Protein 6OWR (pdb70)

GO terms:
  GO:0005515 protein binding (F, IPI)
  GO:0005829 cytosol (C, IDA)
  GO:0006950 response to stress (P, IEP)
  GO:0008861 formate C-acetyltransferase activity (F, EXP)
  GO:0006950 response to stress (P, IMP)
  GO:0005737 cytoplasm (C, HDA)

Sequence (60 aa):
EGGQHLNVNVLRRETLEDAVKHPEKYPQLTIRVSGYAVRFNSLTPEQQRDVIARTFTESLEGGQHLNVNVLRRETLEDAVKHPEKYPQLTIRVSGYAVRFNSLTPEQQRDVIARTFTESLEGGQHLNVNVLRRETLEDAVKHPEKYPQLTIRVSGYAVRFNSLTPEQQRDVIARTFTESLEGGQHLNVNVLRRETLEDAVKHPEKYPQLTIRVSGYAVRFNSLTPEQQRDVIARTFTESLEGGQHLNVNVLRRETLEDAVKHPEKYPQLTIRVSGYAVRFNSLTPEQQRDVIARTFTESLEGGQHLNVNVLRRETLEDAVKHPEKYPQLTIRVSGYAVRFNSLTPEQQRDVIARTFTESLEGGQHLNVNVLRRETLEDAVKHPEKYPQLTIRVSGYAVRFNSLTPEQQRDVIARTFTESLEGGQHLNVNVLRRETLEDAVKHPEKYPQLTIRVSGYAVRFNSLTPEQQRDVIARTFTESLEGGQHLNVNVLRRETLEDAVKHPEKYPQLTIRVSGYAVRFNSLTPEQQRDVIARTFTESLEGGQHLNVNVLRRETLEDAVKHPEKYPQLTIRVSGYAVRFNSLTPEQQRDVIARTFTESL

Secondary structure (DSSP, 8-state):
------------HHHHHHHHH-GGG-TT-EEE-SSSEEEGGGS-HHHHHHHHHS------

Foldseek 3Di:
DDDPDDFDDDDDLVVLVVCVVPVVVCVPAWGDDDPRIDHSVVDDVVSSVVVSPDDDDDDD

Radius of gyration: 12.45 Å; Cα contacts (8 Å, |Δi|>4): 41; chains: 1; bounding box: 20×37×22 Å

Nearest PDB structures (foldseek):
  6owr-assembly1_A  TM=9.635E-01  e=1.293E-09  Escherichia coli
  1cm5-assembly1_B  TM=9.865E-01  e=2.240E-05  Escherichia coli
  5a0z-assembly2_C  TM=9.059E-01  e=4.042E-03  Klebsiella pneumoniae
  6vxe-assembly3_C  TM=9.358E-01  e=1.080E-02  Clostridioides difficile 70-100-2010
  4pkc-assembly1_A  TM=8.839E-01  e=2.032E-02  Thauera aromatica

Solvent-accessible surface area: 5177 Å² total; per-residue (Å²): 229,64,87,164,127,146,38,100,70,121,79,175,95,108,43,3,75,45,0,65,135,104,61,142,132,60,96,156,32,55,7,114,20,92,39,125,48,18,124,0,55,75,30,66,103,116,89,20,156,70,16,40,73,101,124,62,125,140,94,227

InterPro domains:
  IPR001150 Glycine radical domain [PF01228] (16-108)
  IPR001150 Glycine radical domain [PS51149] (5-127)
  IPR011140 Autonomous glycyl radical cofactor GrcA [MF_00806] (1-127)
  IPR011140 Autonomous glycyl radical cofactor GrcA [PIRSF000378] (2-127)
  IPR011140 Autonomous glycyl radical cofactor GrcA [TIGR04365] (2-127)
  IPR019777 Formate C-acetyltransferase glycine radical, conserved site [PS00850] (97-105)
  IPR050244 Autonomous Glycyl Radical Cofactor [PTHR30191] (67-126)

Structure (mmCIF, N/CA/C/O backbone):
data_6OWR
#
_entry.id   6OWR
#
loop_
_atom_site.group_PDB
_atom_site.id
_atom_site.type_symbol
_atom_site.label_atom_id
_atom_site.label_alt_id
_atom_site.label_comp_id
_atom_site.label_asym_id
_atom_site.label_entity_id
_atom_site.label_seq_id
_atom_site.pdbx_PDB_ins_code
_atom_site.Cartn_x
_atom_site.Cartn_y
_atom_site.Cartn_z
_atom_site.occupancy
_atom_site.B_iso_or_equiv
_atom_site.auth_seq_id
_atom_site.auth_comp_id
_atom_site.auth_asym_id
_atom_site.auth_atom_id
_atom_site.pdbx_PDB_model_num
ATOM 1 N N . GLU A 1 68 ? 57.487 15.765 117.676 1.00 0.00 68 GLU A N 1
ATOM 2 C CA . GLU A 1 68 ? 58.274 17.016 117.686 1.00 0.00 68 GLU A CA 1
ATOM 3 C C . GLU A 1 68 ? 58.042 17.707 118.985 1.00 0.00 68 GLU A C 1
ATOM 4 O O . GLU A 1 68 ? 58.324 17.166 120.052 1.00 0.00 68 GLU A O 1
ATOM 15 N N . GLY A 1 69 ? 57.517 18.941 118.916 1.00 0.00 69 GLY A N 1
ATOM 16 C CA . GLY A 1 69 ? 57.238 19.682 120.104 1.00 0.00 69 GLY A CA 1
ATOM 17 C C . GLY A 1 69 ? 56.952 21.076 119.668 1.00 0.00 69 GLY A C 1
ATOM 18 O O . GLY A 1 69 ? 57.308 21.475 118.561 1.00 0.00 69 GLY A O 1
ATOM 22 N N . GLY A 1 70 ? 56.290 21.861 120.536 1.00 0.00 70 GLY A N 1
ATOM 23 C CA . GLY A 1 70 ? 56.008 23.210 120.160 1.00 0.00 70 GLY A CA 1
ATOM 24 C C . GLY A 1 70 ? 57.273 23.975 120.311 1.00 0.00 70 GLY A C 1
ATOM 25 O O . GLY A 1 70 ? 58.151 23.596 121.087 1.00 0.00 70 GLY A O 1
ATOM 29 N N . GLN A 1 71 ? 57.397 25.081 119.560 1.00 0.00 71 GLN A N 1
ATOM 30 C CA . GLN A 1 71 ? 58.565 25.895 119.681 1.00 0.00 71 GLN A CA 1
ATOM 31 C C . GLN A 1 71 ? 58.085 27.280 119.967 1.00 0.00 71 GLN A C 1
ATOM 32 O O . GLN A 1 71 ? 57.110 27.732 119.369 1.00 0.00 71 GLN A O 1
ATOM 46 N N . HIS A 1 72 ? 58.785 27.980 120.881 1.00 0.00 72 HIS A N 1
ATOM 47 C CA . HIS A 1 72 ? 58.482 29.314 121.317 1.00 0.00 72 HIS A CA 1
ATOM 48 C C . HIS A 1 72 ? 57.151 29.364 121.980 1.00 0.00 72 HIS A C 1
ATOM 49 O O . HIS A 1 72 ? 56.180 28.785 121.497 1.00 0.00 72 HIS A O 1
ATOM 63 N N . LEU A 1 73 ? 57.087 30.052 123.141 1.00 0.00 73 LEU A N 1
ATOM 64 C CA . LEU A 1 73 ? 55.826 30.187 123.803 1.00 0.00 73 LEU A CA 1
ATOM 65 C C . LEU A 1 73 ? 55.887 31.387 124.700 1.00 0.00 73 LEU A C 1
ATOM 66 O O . LEU A 1 73 ? 56.859 31.588 125.425 1.00 0.00 73 LEU A O 1
ATOM 82 N N . ASN A 1 74 ? 54.836 32.231 124.659 1.00 0.00 74 ASN A N 1
ATOM 83 C CA . ASN A 1 74 ? 54.757 33.375 125.521 1.00 0.00 74 ASN A CA 1
ATOM 84 C C . ASN A 1 74 ? 53.977 32.915 126.709 1.00 0.00 74 ASN A C 1
ATOM 85 O O . ASN A 1 74 ? 52.973 32.219 126.557 1.00 0.00 74 ASN A O 1
ATOM 96 N N . VAL A 1 75 ? 54.420 33.257 127.934 1.00 0.00 75 VAL A N 1
ATOM 97 C CA . VAL A 1 75 ? 53.664 32.768 129.050 1.00 0.00 75 VAL A CA 1
ATOM 98 C C . VAL A 1 75 ? 53.149 33.911 129.855 1.00 0.00 75 VAL A C 1
ATOM 99 O O . VAL A 1 75 ? 53.902 34.781 130.290 1.00 0.00 75 VAL A O 1
ATOM 112 N N . ASN A 1 76 ? 51.821 33.928 130.067 1.00 0.00 76 ASN A N 1
ATOM 113 C CA . ASN A 1 76 ? 51.229 34.941 130.883 1.00 0.00 76 ASN A CA 1
ATOM 114 C C . ASN A 1 76 ? 50.452 34.232 131.939 1.00 0.00 76 ASN A C 1
ATOM 115 O O . ASN A 1 76 ? 49.614 33.383 131.641 1.00 0.00 76 ASN A O 1
ATOM 126 N N . VAL A 1 77 ? 50.754 34.534 133.215 1.00 0.00 77 VAL A N 1
ATOM 127 C CA . VAL A 1 77 ? 50.015 33.957 134.298 1.00 0.00 77 VAL A CA 1
ATOM 128 C C . VAL A 1 77 ? 49.270 35.080 134.945 1.00 0.00 77 VAL A C 1
ATOM 129 O O . VAL A 1 77 ? 49.850 35.858 135.698 1.00 0.00 77 VAL A O 1
ATOM 142 N N . LEU A 1 78 ? 47.954 35.199 134.663 1.00 0.00 78 LEU A N 1
ATOM 143 C CA . LEU A 1 78 ? 47.190 36.283 135.223 1.00 0.00 78 LEU A CA 1
ATOM 144 C C . LEU A 1 78 ? 45.734 35.930 135.184 1.00 0.00 78 LEU A C 1
ATOM 145 O O . LEU A 1 78 ? 45.346 34.886 134.664 1.00 0.00 78 LEU A O 1
ATOM 161 N N . ARG A 1 79 ? 44.892 36.815 135.760 1.00 0.00 79 ARG A N 1
ATOM 162 C CA . ARG A 1 79 ? 43.466 36.650 135.746 1.00 0.00 79 ARG A CA 1
ATOM 163 C C . ARG A 1 79 ? 42.903 37.743 134.890 1.00 0.00 79 ARG A C 1
ATOM 164 O O . ARG A 1 79 ? 43.458 38.836 134.815 1.00 0.00 79 ARG A O 1
ATOM 185 N N . ARG A 1 80 ? 41.775 37.461 134.210 1.00 0.00 80 ARG A N 1
ATOM 186 C CA . ARG A 1 80 ? 41.167 38.408 133.317 1.00 0.00 80 ARG A CA 1
ATOM 187 C C . ARG A 1 80 ? 40.683 39.593 134.092 1.00 0.00 80 ARG A C 1
ATOM 188 O O . ARG A 1 80 ? 40.745 40.721 133.607 1.00 0.00 80 ARG A O 1
ATOM 209 N N . GLU A 1 81 ? 40.195 39.359 135.324 1.00 0.00 81 GLU A N 1
ATOM 210 C CA . GLU A 1 81 ? 39.627 40.396 136.139 1.00 0.00 81 GLU A CA 1
ATOM 211 C C . GLU A 1 81 ? 40.679 41.418 136.426 1.00 0.00 81 GLU A C 1
ATOM 212 O O . GLU A 1 81 ? 40.389 42.614 136.459 1.00 0.00 81 GLU A O 1
ATOM 224 N N . THR A 1 82 ? 41.932 40.972 136.638 1.00 0.00 82 THR A N 1
ATOM 225 C CA . THR A 1 82 ? 42.985 41.877 136.998 1.00 0.00 82 THR A CA 1
ATOM 226 C C . THR A 1 82 ? 43.167 42.855 135.878 1.00 0.00 82 THR A C 1
ATOM 227 O O . THR A 1 82 ? 43.377 44.045 136.110 1.00 0.00 82 THR A O 1
ATOM 238 N N . LEU A 1 83 ? 43.114 42.370 134.623 1.00 0.00 83 LEU A N 1
ATOM 239 C CA . LEU A 1 83 ? 43.281 43.218 133.474 1.00 0.00 83 LEU A CA 1
ATOM 240 C C . LEU A 1 83 ? 42.135 44.177 133.405 1.00 0.00 83 LEU A C 1
ATOM 241 O O . LEU A 1 83 ? 42.312 45.330 133.013 1.00 0.00 83 LEU A O 1
ATOM 257 N N . GLU A 1 84 ? 40.919 43.721 133.769 1.00 0.00 84 GLU A N 1
ATOM 258 C CA . GLU A 1 84 ? 39.783 44.599 133.722 1.00 0.00 84 GLU A CA 1
ATOM 259 C C . GLU A 1 84 ? 40.038 45.716 134.684 1.00 0.00 84 GLU A C 1
ATOM 260 O O . GLU A 1 84 ? 39.727 46.871 134.395 1.00 0.00 84 GLU A O 1
ATOM 272 N N . ASP A 1 85 ? 40.611 45.386 135.858 1.00 0.00 85 ASP A N 1
ATOM 273 C CA . ASP A 1 85 ? 40.896 46.356 136.879 1.00 0.00 85 ASP A CA 1
ATOM 274 C C . ASP A 1 85 ? 41.914 47.313 136.345 1.00 0.00 85 ASP A C 1
ATOM 275 O O . ASP A 1 85 ? 41.861 48.511 136.616 1.00 0.00 85 ASP A O 1
ATOM 284 N N . ALA A 1 86 ? 42.883 46.790 135.571 1.00 0.00 86 ALA A N 1
ATOM 285 C CA . ALA A 1 86 ? 43.937 47.601 135.031 1.00 0.00 86 ALA A CA 1
ATOM 286 C C . ALA A 1 86 ? 43.357 48.614 134.096 1.00 0.00 86 ALA A C 1
ATOM 287 O O . ALA A 1 86 ? 43.820 49.752 134.040 1.00 0.00 86 ALA A O 1
ATOM 294 N N . VAL A 1 87 ? 42.336 48.219 133.316 1.00 0.00 87 VAL A N 1
ATOM 295 C CA . VAL A 1 87 ? 41.732 49.122 132.379 1.00 0.00 87 VAL A CA 1
ATOM 296 C C . VAL A 1 87 ? 41.104 50.244 133.138 1.00 0.00 87 VAL A C 1
ATOM 297 O O . VAL A 1 87 ? 41.125 51.391 132.693 1.00 0.00 87 VAL A O 1
ATOM 310 N N . LYS A 1 88 ? 40.494 49.916 134.295 1.00 0.00 88 LYS A N 1
ATOM 311 C CA . LYS A 1 88 ? 39.821 50.873 135.123 1.00 0.00 88 LYS A CA 1
ATOM 312 C C . LYS A 1 88 ? 40.819 51.869 135.628 1.00 0.00 88 LYS A C 1
ATOM 313 O O . LYS A 1 88 ? 40.670 53.071 135.408 1.00 0.00 88 LYS A O 1
ATOM 332 N N . HIS A 1 89 ? 41.885 51.386 136.306 1.00 0.00 89 HIS A N 1
ATOM 333 C CA . HIS A 1 89 ? 42.835 52.308 136.863 1.00 0.00 89 HIS A CA 1
ATOM 334 C C . HIS A 1 89 ? 44.213 51.924 136.426 1.00 0.00 89 HIS A C 1
ATOM 335 O O . HIS A 1 89 ? 44.816 50.975 136.927 1.00 0.00 89 HIS A O 1
ATOM 349 N N . PRO A 1 90 ? 44.701 52.659 135.470 1.00 0.00 90 PRO A N 1
ATOM 350 C CA . PRO A 1 90 ? 46.030 52.423 134.974 1.00 0.00 90 PRO A CA 1
ATOM 351 C C . PRO A 1 90 ? 47.115 52.798 135.935 1.00 0.00 90 PRO A C 1
ATOM 352 O O . PRO A 1 90 ? 48.189 52.205 135.880 1.00 0.00 90 PRO A O 1
ATOM 363 N N . GLU A 1 91 ? 46.855 53.759 136.836 1.00 0.00 91 GLU A N 1
ATOM 364 C CA . GLU A 1 91 ? 47.845 54.260 137.745 1.00 0.00 91 GLU A CA 1
ATOM 365 C C . GLU A 1 91 ? 48.300 53.150 138.638 1.00 0.00 91 GLU A C 1
ATOM 366 O O . GLU A 1 91 ? 49.438 53.152 139.107 1.00 0.00 91 GLU A O 1
ATOM 378 N N . LYS A 1 92 ? 47.397 52.198 138.934 1.00 0.00 92 LYS A N 1
ATOM 379 C CA . LYS A 1 92 ? 47.688 51.108 139.821 1.00 0.00 92 LYS A CA 1
ATOM 380 C C . LYS A 1 92 ? 48.749 50.197 139.262 1.00 0.00 92 LYS A C 1
ATOM 381 O O . LYS A 1 92 ? 49.589 49.721 140.021 1.00 0.00 92 LYS A O 1
ATOM 400 N N . TYR A 1 93 ? 48.745 49.894 137.942 1.00 0.00 93 TYR A N 1
ATOM 401 C CA . TYR A 1 93 ? 49.728 48.954 137.448 1.00 0.00 93 TYR A CA 1
ATOM 402 C C . TYR A 1 93 ? 50.658 49.645 136.486 1.00 0.00 93 TYR A C 1
ATOM 403 O O . TYR A 1 93 ? 50.512 49.520 135.268 1.00 0.00 93 TYR A O 1
ATOM 421 N N . PRO A 1 94 ? 51.633 50.354 136.981 1.00 0.00 94 PRO A N 1
ATOM 422 C CA . PRO A 1 94 ? 52.545 51.038 136.107 1.00 0.00 94 PRO A CA 1
ATOM 423 C C . PRO A 1 94 ? 53.464 50.146 135.339 1.00 0.00 94 PRO A C 1
ATOM 424 O O . PRO A 1 94 ? 53.789 50.472 134.197 1.00 0.00 94 PRO A O 1
ATOM 435 N N . GLN A 1 95 ? 53.895 49.017 135.924 1.00 0.00 95 GLN A N 1
ATOM 436 C CA . GLN A 1 95 ? 54.864 48.235 135.220 1.00 0.00 95 GLN A CA 1
ATOM 437 C C . GLN A 1 95 ? 54.233 46.930 134.852 1.00 0.00 95 GLN A C 1
ATOM 438 O O . GLN A 1 95 ? 54.916 45.915 134.722 1.00 0.00 95 GLN A O 1
ATOM 452 N N . LEU A 1 96 ? 52.906 46.914 134.637 1.00 0.00 96 LEU A N 1
ATOM 453 C CA . LEU A 1 96 ? 52.314 45.660 134.289 1.00 0.00 96 LEU A CA 1
ATOM 454 C C . LEU A 1 96 ? 52.701 45.362 132.869 1.00 0.00 96 LEU A C 1
ATOM 455 O O . LEU A 1 96 ? 52.624 46.229 131.998 1.00 0.00 96 LEU A O 1
ATOM 471 N N . THR A 1 97 ? 53.150 44.116 132.609 1.00 0.00 97 THR A N 1
ATOM 472 C CA . THR A 1 97 ? 53.536 43.731 131.281 1.00 0.00 97 THR A CA 1
ATOM 473 C C . THR A 1 97 ? 52.905 42.425 130.916 1.00 0.00 97 THR A C 1
ATOM 474 O O . THR A 1 97 ? 52.707 41.551 131.761 1.00 0.00 97 THR A O 1
ATOM 485 N N . ILE A 1 98 ? 52.574 42.283 129.615 1.00 0.00 98 ILE A N 1
ATOM 486 C CA . ILE A 1 98 ? 51.959 41.090 129.108 1.00 0.00 98 ILE A CA 1
ATOM 487 C C . ILE A 1 98 ? 52.555 40.730 127.779 1.00 0.00 98 ILE A C 1
ATOM 488 O O . ILE A 1 98 ? 53.103 41.577 127.075 1.00 0.00 98 ILE A O 1
ATOM 504 N N . ARG A 1 99 ? 52.466 39.428 127.417 1.00 0.00 99 ARG A N 1
ATOM 505 C CA . ARG A 1 99 ? 52.957 38.932 126.155 1.00 0.00 99 ARG A CA 1
ATOM 506 C C . ARG A 1 99 ? 51.805 38.964 125.193 1.00 0.00 99 ARG A C 1
ATOM 507 O O . ARG A 1 99 ? 50.778 38.325 125.417 1.00 0.00 99 ARG A O 1
ATOM 528 N N . VAL A 1 100 ? 51.900 39.844 124.172 1.00 0.00 100 VAL A N 1
ATOM 529 C CA . VAL A 1 100 ? 50.886 40.001 123.161 1.00 0.00 100 VAL A CA 1
ATOM 530 C C . VAL A 1 100 ? 50.963 39.098 121.953 1.00 0.00 100 VAL A C 1
ATOM 531 O O . VAL A 1 100 ? 49.928 38.607 121.501 1.00 0.00 100 VAL A O 1
ATOM 544 N N . SER A 1 101 ? 52.163 38.907 121.350 1.00 0.00 101 SER A N 1
ATOM 545 C CA . SER A 1 101 ? 52.201 38.092 120.166 1.00 0.00 101 SER A CA 1
ATOM 546 C C . SER A 1 101 ? 53.633 37.799 119.795 1.00 0.00 101 SER A C 1
ATOM 547 O O . SER A 1 101 ? 53.983 37.738 118.615 1.00 0.00 101 SER A O 1
ATOM 555 N N . GLY A 1 102 ? 54.482 37.483 120.789 1.00 0.00 102 GLY A N 1
ATOM 556 C CA . GLY A 1 102 ? 55.862 37.223 120.498 1.00 0.00 102 GLY A CA 1
ATOM 557 C C . GLY A 1 102 ? 56.706 38.295 121.119 1.00 0.00 102 GLY A C 1
ATOM 558 O O . GLY A 1 102 ? 57.931 38.195 121.109 1.00 0.00 102 GLY A O 1
ATOM 562 N N . TYR A 1 103 ? 56.077 39.362 121.656 1.00 0.00 103 TYR A N 1
ATOM 563 C CA . TYR A 1 103 ? 56.826 40.385 122.329 1.00 0.00 103 TYR A CA 1
ATOM 564 C C . TYR A 1 103 ? 56.004 40.828 123.510 1.00 0.00 103 TYR A C 1
ATOM 565 O O . TYR A 1 103 ? 54.869 40.381 123.673 1.00 0.00 103 TYR A O 1
ATOM 583 N N . ALA A 1 104 ? 56.569 41.695 124.386 1.00 0.00 104 ALA A N 1
ATOM 584 C CA . ALA A 1 104 ? 55.861 42.117 125.566 1.00 0.00 104 ALA A CA 1
ATOM 585 C C . ALA A 1 104 ? 55.573 43.583 125.459 1.00 0.00 104 ALA A C 1
ATOM 586 O O . ALA A 1 104 ? 56.239 44.304 124.716 1.00 0.00 104 ALA A O 1
ATOM 593 N N . VAL A 1 105 ? 54.530 44.050 126.179 1.00 0.00 105 VAL A N 1
ATOM 594 C CA . VAL A 1 105 ? 54.166 45.435 126.132 1.00 0.00 105 VAL A CA 1
ATOM 595 C C . VAL A 1 105 ? 53.539 45.789 127.446 1.00 0.00 105 VAL A C 1
ATOM 596 O O . VAL A 1 105 ? 52.984 44.932 128.132 1.00 0.00 105 VAL A O 1
ATOM 609 N N . ARG A 1 106 ? 53.640 47.071 127.850 1.00 0.00 106 ARG A N 1
ATOM 610 C CA . ARG A 1 106 ? 53.004 47.470 129.069 1.00 0.00 106 ARG A CA 1
ATOM 611 C C . ARG A 1 106 ? 51.557 47.568 128.721 1.00 0.00 106 ARG A C 1
ATOM 612 O O . ARG A 1 106 ? 51.202 48.006 127.629 1.00 0.00 106 ARG A O 1
ATOM 633 N N . PHE A 1 107 ? 50.677 47.170 129.651 1.00 0.00 107 PHE A N 1
ATOM 634 C CA . PHE A 1 107 ? 49.266 47.131 129.394 1.00 0.00 107 PHE A CA 1
ATOM 635 C C . PHE A 1 107 ? 48.782 48.520 129.096 1.00 0.00 107 PHE A C 1
ATOM 636 O O . PHE A 1 107 ? 47.960 48.735 128.205 1.00 0.00 107 PHE A O 1
ATOM 653 N N . ASN A 1 108 ? 49.308 49.503 129.843 1.00 0.00 108 ASN A N 1
ATOM 654 C CA . ASN A 1 108 ? 48.922 50.884 129.768 1.00 0.00 108 ASN A CA 1
ATOM 655 C C . ASN A 1 108 ? 49.286 51.480 128.440 1.00 0.00 108 ASN A C 1
ATOM 656 O O . ASN A 1 108 ? 48.735 52.508 128.055 1.00 0.00 108 ASN A O 1
ATOM 667 N N . SER A 1 109 ? 50.276 50.897 127.740 1.00 0.00 109 SER A N 1
ATOM 668 C CA . SER A 1 109 ? 50.757 51.406 126.481 1.00 0.00 109 SER A CA 1
ATOM 669 C C . SER A 1 109 ? 49.741 51.240 125.385 1.00 0.00 109 SER A C 1
ATOM 670 O O . SER A 1 109 ? 49.767 51.987 124.407 1.00 0.00 109 SER A O 1
ATOM 678 N N . LEU A 1 110 ? 48.836 50.249 125.505 1.00 0.00 110 LEU A N 1
ATOM 679 C CA . LEU A 1 110 ? 47.923 49.894 124.449 1.00 0.00 110 LEU A CA 1
ATOM 680 C C . LEU A 1 110 ? 46.758 50.833 124.350 1.00 0.00 110 LEU A C 1
ATOM 681 O O . LEU A 1 110 ? 46.449 51.589 125.271 1.00 0.00 110 LEU A O 1
ATOM 697 N N . THR A 1 111 ? 46.097 50.794 123.170 1.00 0.00 111 THR A N 1
ATOM 698 C CA . THR A 1 111 ? 44.940 51.579 122.828 1.00 0.00 111 THR A CA 1
ATOM 699 C C . THR A 1 111 ? 43.764 50.877 123.438 1.00 0.00 111 THR A C 1
ATOM 700 O O . THR A 1 111 ? 43.867 49.709 123.804 1.00 0.00 111 THR A O 1
ATOM 711 N N . PRO A 1 112 ? 42.644 51.537 123.574 1.00 0.00 112 PRO A N 1
ATOM 712 C CA . PRO A 1 112 ? 41.508 50.857 124.125 1.00 0.00 112 PRO A CA 1
ATOM 713 C C . PRO A 1 112 ? 41.065 49.712 123.269 1.00 0.00 112 PRO A C 1
ATOM 714 O O . PRO A 1 112 ? 40.625 48.698 123.813 1.00 0.00 112 PRO A O 1
ATOM 725 N N . GLU A 1 113 ? 41.161 49.853 121.933 1.00 0.00 113 GLU A N 1
ATOM 726 C CA . GLU A 1 113 ? 40.761 48.801 121.042 1.00 0.00 113 GLU A CA 1
ATOM 727 C C . GLU A 1 113 ? 41.724 47.664 121.150 1.00 0.00 113 GLU A C 1
ATOM 728 O O . GLU A 1 113 ? 41.331 46.500 121.108 1.00 0.00 113 GLU A O 1
ATOM 740 N N . GLN A 1 114 ? 43.022 47.987 121.285 1.00 0.00 114 GLN A N 1
ATOM 741 C CA . GLN A 1 114 ? 44.062 47.002 121.360 1.00 0.00 114 GLN A CA 1
ATOM 742 C C . GLN A 1 114 ? 43.873 46.199 122.608 1.00 0.00 114 GLN A C 1
ATOM 743 O O . GLN A 1 114 ? 44.108 44.992 122.618 1.00 0.00 114 GLN A O 1
ATOM 757 N N . GLN A 1 115 ? 43.455 46.858 123.705 1.00 0.00 115 GLN A N 1
ATOM 758 C CA . GLN A 1 115 ? 43.223 46.188 124.951 1.00 0.00 115 GLN A CA 1
ATOM 759 C C . GLN A 1 115 ? 42.064 45.259 124.790 1.00 0.00 115 GLN A C 1
ATOM 760 O O . GLN A 1 115 ? 42.059 44.163 125.351 1.00 0.00 115 GLN A O 1
ATOM 774 N N . ARG A 1 116 ? 41.053 45.670 124.000 1.00 0.00 116 ARG A N 1
ATOM 775 C CA . ARG A 1 116 ? 39.877 44.862 123.836 1.00 0.00 116 ARG A CA 1
ATOM 776 C C . ARG A 1 116 ? 40.300 43.540 123.282 1.00 0.00 116 ARG A C 1
ATOM 777 O O . ARG A 1 116 ? 39.765 42.500 123.658 1.00 0.00 116 ARG A O 1
ATOM 798 N N . ASP A 1 117 ? 41.280 43.553 122.361 1.00 0.00 117 ASP A N 1
ATOM 799 C CA . ASP A 1 117 ? 41.744 42.355 121.722 1.00 0.00 117 ASP A CA 1
ATOM 800 C C . ASP A 1 117 ? 42.280 41.427 122.766 1.00 0.00 117 ASP A C 1
ATOM 801 O O . ASP A 1 117 ? 41.958 40.240 122.768 1.00 0.00 117 ASP A O 1
ATOM 810 N N . VAL A 1 118 ? 43.101 41.948 123.697 1.00 0.00 118 VAL A N 1
ATOM 811 C CA . VAL A 1 118 ? 43.750 41.113 124.673 1.00 0.00 118 VAL A CA 1
ATOM 812 C C . VAL A 1 118 ? 42.769 40.461 125.613 1.00 0.00 118 VAL A C 1
ATOM 813 O O . VAL A 1 118 ? 42.774 39.242 125.783 1.00 0.00 118 VAL A O 1
ATOM 826 N N . ILE A 1 119 ? 41.858 41.249 126.215 1.00 0.00 119 ILE A N 1
ATOM 827 C CA . ILE A 1 119 ? 40.964 40.736 127.223 1.00 0.00 119 ILE A CA 1
ATOM 828 C C . ILE A 1 119 ? 40.125 39.638 126.649 1.00 0.00 119 ILE A C 1
ATOM 829 O O . ILE A 1 119 ? 39.788 38.683 127.345 1.00 0.00 119 ILE A O 1
ATOM 845 N N . ALA A 1 120 ? 39.745 39.768 125.367 1.00 0.00 120 ALA A N 1
ATOM 846 C CA . ALA A 1 120 ? 38.905 38.851 124.649 1.00 0.00 120 ALA A CA 1
ATOM 847 C C . ALA A 1 120 ? 39.551 37.499 124.504 1.00 0.00 120 ALA A C 1
ATOM 848 O O . ALA A 1 120 ? 38.839 36.505 124.394 1.00 0.00 120 ALA A O 1
ATOM 855 N N . ARG A 1 121 ? 40.900 37.425 124.448 1.00 0.00 121 ARG A N 1
ATOM 856 C CA . ARG A 1 121 ? 41.639 36.208 124.192 1.00 0.00 121 ARG A CA 1
ATOM 857 C C . ARG A 1 121 ? 41.406 35.172 125.258 1.00 0.00 121 ARG A C 1
ATOM 858 O O . ARG A 1 121 ? 40.909 35.466 126.344 1.00 0.00 121 ARG A O 1
ATOM 879 N N . THR A 1 122 ? 41.737 33.896 124.942 1.00 0.00 122 THR A N 1
ATOM 880 C CA . THR A 1 122 ? 41.442 32.814 125.842 1.00 0.00 122 THR A CA 1
ATOM 881 C C . THR A 1 122 ? 42.402 32.775 126.984 1.00 0.00 122 THR A C 1
ATOM 882 O O . THR A 1 122 ? 43.617 32.903 126.829 1.00 0.00 122 THR A O 1
ATOM 893 N N . PHE A 1 123 ? 41.839 32.607 128.193 1.00 0.00 123 PHE A N 1
ATOM 894 C CA . PHE A 1 123 ? 42.644 32.452 129.359 1.00 0.00 123 PHE A CA 1
ATOM 895 C C . PHE A 1 123 ? 42.432 31.034 129.766 1.00 0.00 123 PHE A C 1
ATOM 896 O O . PHE A 1 123 ? 41.348 30.673 130.222 1.00 0.00 123 PHE A O 1
ATOM 913 N N . THR A 1 124 ? 43.465 30.184 129.622 1.00 0.00 124 THR A N 1
ATOM 914 C CA . THR A 1 124 ? 43.247 28.816 129.970 1.00 0.00 124 THR A CA 1
ATOM 915 C C . THR A 1 124 ? 43.119 28.745 131.448 1.00 0.00 124 THR A C 1
ATOM 916 O O . THR A 1 124 ? 43.793 29.457 132.188 1.00 0.00 124 THR A O 1
ATOM 927 N N . GLU A 1 125 ? 42.215 27.873 131.919 1.00 0.00 125 GLU A N 1
ATOM 928 C CA . GLU A 1 125 ? 41.998 27.790 133.327 1.00 0.00 125 GLU A CA 1
ATOM 929 C C . GLU A 1 125 ? 42.507 26.476 133.788 1.00 0.00 125 GLU A C 1
ATOM 930 O O . GLU A 1 125 ? 42.997 25.670 133.000 1.00 0.00 125 GLU A O 1
ATOM 942 N N . SER A 1 126 ? 42.434 26.238 135.102 1.00 0.00 126 SER A N 1
ATOM 943 C CA . SER A 1 126 ? 42.926 25.000 135.603 1.00 0.00 126 SER A CA 1
ATOM 944 C C . SER A 1 126 ? 42.096 23.945 134.990 1.00 0.00 126 SER A C 1
ATOM 945 O O . SER A 1 126 ? 41.063 24.220 134.380 1.00 0.00 126 SER A O 1
ATOM 953 N N . LEU A 1 127 ? 42.567 22.697 135.102 1.00 0.00 127 LEU A N 1
ATOM 954 C CA . LEU A 1 127 ? 41.804 21.629 134.556 1.00 0.00 127 LEU A CA 1
ATOM 955 C C . LEU A 1 127 ? 41.734 21.860 133.057 1.00 0.00 127 LEU A C 1
ATOM 956 O O . LEU A 1 127 ? 40.606 21.781 132.503 1.00 0.00 127 LEU A O 1
ATOM 973 N N . GLU A 1 68 ? 67.586 22.185 123.129 1.00 0.00 68 GLU A N 2
ATOM 974 C CA . GLU A 1 68 ? 66.901 21.210 122.254 1.00 0.00 68 GLU A CA 2
ATOM 975 C C . GLU A 1 68 ? 65.827 21.873 121.453 1.00 0.00 68 GLU A C 2
ATOM 976 O O . GLU A 1 68 ? 66.030 22.957 120.907 1.00 0.00 68 GLU A O 2
ATOM 987 N N . GLY A 1 69 ? 64.639 21.249 121.376 1.00 0.00 69 GLY A N 2
ATOM 988 C CA . GLY A 1 69 ? 63.605 21.804 120.556 1.00 0.00 69 GLY A CA 2
ATOM 989 C C . GLY A 1 69 ? 62.902 22.848 121.350 1.00 0.00 69 GLY A C 2
ATOM 990 O O . GLY A 1 69 ? 63.457 23.411 122.292 1.00 0.00 69 GLY A O 2
ATOM 994 N N . GLY A 1 70 ? 61.654 23.143 120.952 1.00 0.00 70 GLY A N 2
ATOM 995 C CA . GLY A 1 70 ? 60.855 24.134 121.603 1.00 0.00 70 GLY A CA 2
ATOM 996 C C . GLY A 1 70 ? 60.938 25.329 120.723 1.00 0.00 70 GLY A C 2
ATOM 997 O O . GLY A 1 70 ? 61.940 26.044 120.722 1.00 0.00 70 GLY A O 2
ATOM 1001 N N . GLN A 1 71 ? 59.881 25.537 119.916 1.00 0.00 71 GLN A N 2
ATOM 1002 C CA . GLN A 1 71 ? 59.818 26.611 118.971 1.00 0.00 71 GLN A CA 2
ATOM 1003 C C . GLN A 1 71 ? 59.646 27.950 119.652 1.00 0.00 71 GLN A C 2
ATOM 1004 O O . GLN A 1 71 ? 60.380 28.892 119.363 1.00 0.00 71 GLN A O 2
ATOM 1018 N N . HIS A 1 72 ? 58.676 28.088 120.586 1.00 0.00 72 HIS A N 2
ATOM 1019 C CA . HIS A 1 72 ? 58.500 29.367 121.233 1.00 0.00 72 HIS A CA 2
ATOM 1020 C C . HIS A 1 72 ? 57.323 29.261 122.143 1.00 0.00 72 HIS A C 2
ATOM 1021 O O . HIS A 1 72 ? 56.415 28.474 121.885 1.00 0.00 72 HIS A O 2
ATOM 1035 N N . LEU A 1 73 ? 57.314 30.039 123.249 1.00 0.00 73 LEU A N 2
ATOM 1036 C CA . LEU A 1 73 ? 56.180 29.960 124.126 1.00 0.00 73 LEU A CA 2
ATOM 1037 C C . LEU A 1 73 ? 56.084 31.220 124.937 1.00 0.00 73 LEU A C 2
ATOM 1038 O O . LEU A 1 73 ? 57.020 31.589 125.645 1.00 0.00 73 LEU A O 2
ATOM 1054 N N . ASN A 1 74 ? 54.924 31.913 124.857 1.00 0.00 74 ASN A N 2
ATOM 1055 C CA . ASN A 1 74 ? 54.698 33.097 125.647 1.00 0.00 74 ASN A CA 2
ATOM 1056 C C . ASN A 1 74 ? 53.914 32.643 126.834 1.00 0.00 74 ASN A C 2
ATOM 1057 O O . ASN A 1 74 ? 52.935 31.913 126.691 1.00 0.00 74 ASN A O 2
ATOM 1068 N N . VAL A 1 75 ? 54.318 33.048 128.052 1.00 0.00 75 VAL A N 2
ATOM 1069 C CA . VAL A 1 75 ? 53.547 32.560 129.160 1.00 0.00 75 VAL A CA 2
ATOM 1070 C C . VAL A 1 75 ? 53.011 33.703 129.967 1.00 0.00 75 VAL A C 2
ATOM 1071 O O . VAL A 1 75 ? 53.756 34.548 130.460 1.00 0.00 75 VAL A O 2
ATOM 1084 N N . ASN A 1 76 ? 51.673 33.747 130.131 1.00 0.00 76 ASN A N 2
ATOM 1085 C CA . ASN A 1 76 ? 51.082 34.779 130.931 1.00 0.00 76 ASN A CA 2
ATOM 1086 C C . ASN A 1 76 ? 50.310 34.110 132.028 1.00 0.00 76 ASN A C 2
ATOM 1087 O O . ASN A 1 76 ? 49.487 33.232 131.774 1.00 0.00 76 ASN A O 2
ATOM 1098 N N . VAL A 1 77 ? 50.580 34.474 133.298 1.00 0.00 77 VAL A N 2
ATOM 1099 C CA . VAL A 1 77 ? 49.759 33.922 134.337 1.00 0.00 77 VAL A CA 2
ATOM 1100 C C . VAL A 1 77 ? 49.084 35.076 135.024 1.00 0.00 77 VAL A C 2
ATOM 1101 O O . VAL A 1 77 ? 49.699 35.799 135.808 1.00 0.00 77 VAL A O 2
ATOM 1114 N N . LEU A 1 78 ? 47.784 35.288 134.725 1.00 0.00 78 LEU A N 2
ATOM 1115 C CA . LEU A 1 78 ? 47.036 36.359 135.327 1.00 0.00 78 LEU A CA 2
ATOM 1116 C C . LEU A 1 78 ? 45.584 35.9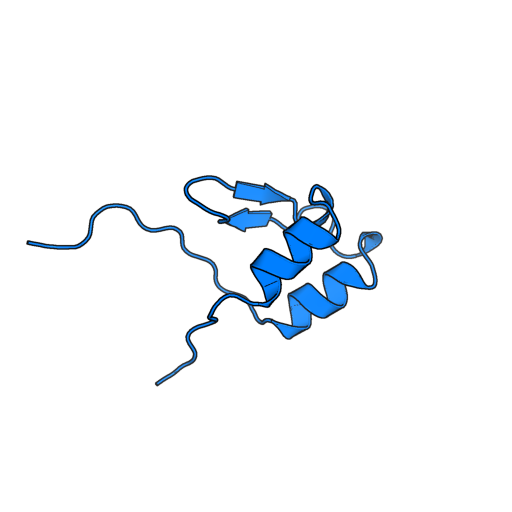92 135.318 1.00 0.00 78 LEU A C 2
ATOM 1117 O O . LEU A 1 78 ? 45.198 34.930 134.832 1.00 0.00 78 LEU A O 2
ATOM 1133 N N . ARG A 1 79 ? 44.740 36.885 135.882 1.00 0.00 79 ARG A N 2
ATOM 1134 C CA . ARG A 1 79 ? 43.313 36.710 135.852 1.00 0.00 79 ARG A CA 2
ATOM 1135 C C . ARG A 1 79 ? 42.764 37.828 135.032 1.00 0.00 79 ARG A C 2
ATOM 1136 O O . ARG A 1 79 ? 43.298 38.939 135.024 1.00 0.00 79 ARG A O 2
ATOM 1157 N N . ARG A 1 80 ? 41.671 37.554 134.307 1.00 0.00 80 ARG A N 2
ATOM 1158 C CA . ARG A 1 80 ? 41.132 38.526 133.404 1.00 0.00 80 ARG A CA 2
ATOM 1159 C C . ARG A 1 80 ? 40.619 39.713 134.161 1.00 0.00 80 ARG A C 2
ATOM 1160 O O . ARG A 1 80 ? 40.714 40.844 133.687 1.00 0.00 80 ARG A O 2
ATOM 1181 N N . GLU A 1 81 ? 40.074 39.494 135.372 1.00 0.00 81 GLU A N 2
ATOM 1182 C CA . GLU A 1 81 ? 39.472 40.560 136.124 1.00 0.00 81 GLU A CA 2
ATOM 1183 C C . GLU A 1 81 ? 40.516 41.588 136.450 1.00 0.00 81 GLU A C 2
ATOM 1184 O O . GLU A 1 81 ? 40.231 42.785 136.483 1.00 0.00 81 GLU A O 2
ATOM 1196 N N . THR A 1 82 ? 41.764 41.153 136.696 1.00 0.00 82 THR A N 2
ATOM 1197 C CA . THR A 1 82 ? 42.788 42.094 137.047 1.00 0.00 82 THR A CA 2
ATOM 1198 C C . THR A 1 82 ? 42.997 43.045 135.904 1.00 0.00 82 THR A C 2
ATOM 1199 O O . THR A 1 82 ? 43.231 44.233 136.116 1.00 0.00 82 THR A O 2
ATOM 1210 N N . LEU A 1 83 ? 42.934 42.535 134.660 1.00 0.00 83 LEU A N 2
ATOM 1211 C CA . LEU A 1 83 ? 43.099 43.333 133.474 1.00 0.00 83 LEU A CA 2
ATOM 1212 C C . LEU A 1 83 ? 42.006 44.355 133.433 1.00 0.00 83 LEU A C 2
ATOM 1213 O O . LEU A 1 83 ? 42.236 45.514 133.091 1.00 0.00 83 LEU A O 2
ATOM 1229 N N . GLU A 1 84 ? 40.771 43.937 133.770 1.00 0.00 84 GLU A N 2
ATOM 1230 C CA . GLU A 1 84 ? 39.661 44.842 133.733 1.00 0.00 84 GLU A CA 2
ATOM 1231 C C . GLU A 1 84 ? 39.920 45.939 134.717 1.00 0.00 84 GLU A C 2
ATOM 1232 O O . GLU A 1 84 ? 39.599 47.096 134.457 1.00 0.00 84 GLU A O 2
ATOM 1244 N N . ASP A 1 85 ? 40.508 45.594 135.878 1.00 0.00 85 ASP A N 2
ATOM 1245 C CA . ASP A 1 85 ? 40.839 46.544 136.905 1.00 0.00 85 ASP A CA 2
ATOM 1246 C C . ASP A 1 85 ? 41.872 47.495 136.374 1.00 0.00 85 ASP A C 2
ATOM 1247 O O . ASP A 1 85 ? 41.825 48.697 136.637 1.00 0.00 85 ASP A O 2
ATOM 1256 N N . ALA A 1 86 ? 42.835 46.959 135.599 1.00 0.00 86 ALA A N 2
ATOM 1257 C CA . ALA A 1 86 ? 43.923 47.706 135.036 1.00 0.00 86 ALA A CA 2
ATOM 1258 C C . ALA A 1 86 ? 43.390 48.729 134.090 1.00 0.00 86 ALA A C 2
ATOM 1259 O O . ALA A 1 86 ? 43.907 49.841 134.003 1.00 0.00 86 ALA A O 2
ATOM 1266 N N . VAL A 1 87 ? 42.348 48.363 133.323 1.00 0.00 87 VAL A N 2
ATOM 1267 C CA . VAL A 1 87 ? 41.802 49.270 132.360 1.00 0.00 87 VAL A CA 2
ATOM 1268 C C . VAL A 1 87 ? 41.221 50.449 133.085 1.00 0.00 87 VAL A C 2
ATOM 1269 O O . VAL A 1 87 ? 41.331 51.582 132.614 1.00 0.00 87 VAL A O 2
ATOM 1282 N N . LYS A 1 88 ? 40.545 50.205 134.230 1.00 0.00 88 LYS A N 2
ATOM 1283 C CA . LYS A 1 88 ? 39.982 51.254 135.037 1.00 0.00 88 LYS A CA 2
ATOM 1284 C C . LYS A 1 88 ? 41.064 52.117 135.633 1.00 0.00 88 LYS A C 2
ATOM 1285 O O . LYS A 1 88 ? 41.031 53.337 135.477 1.00 0.00 88 LYS A O 2
ATOM 1304 N N . HIS A 1 89 ? 42.063 51.513 136.320 1.00 0.00 89 HIS A N 2
ATOM 1305 C CA . HIS A 1 89 ? 43.060 52.328 136.970 1.00 0.00 89 HIS A CA 2
ATOM 1306 C C . HIS A 1 89 ? 44.428 51.978 136.473 1.00 0.00 89 HIS A C 2
ATOM 1307 O O . HIS A 1 89 ? 45.053 51.022 136.924 1.00 0.00 89 HIS A O 2
ATOM 1321 N N . PRO A 1 90 ? 44.881 52.756 135.534 1.00 0.00 90 PRO A N 2
ATOM 1322 C CA . PRO A 1 90 ? 46.190 52.553 134.974 1.00 0.00 90 PRO A CA 2
ATOM 1323 C C . PRO A 1 90 ? 47.349 52.883 135.872 1.00 0.00 90 PRO A C 2
ATOM 1324 O O . PRO A 1 90 ? 48.380 52.223 135.771 1.00 0.00 90 PRO A O 2
ATOM 1335 N N . GLU A 1 91 ? 47.207 53.881 136.767 1.00 0.00 91 GLU A N 2
ATOM 1336 C CA . GLU A 1 91 ? 48.306 54.303 137.595 1.00 0.00 91 GLU A CA 2
ATOM 1337 C C . GLU A 1 91 ? 48.662 53.179 138.518 1.00 0.00 91 GLU A C 2
ATOM 1338 O O . GLU A 1 91 ? 49.797 53.075 138.979 1.00 0.00 91 GLU A O 2
ATOM 1350 N N . LYS A 1 92 ? 47.672 52.330 138.842 1.00 0.00 92 LYS A N 2
ATOM 1351 C CA . LYS A 1 92 ? 47.843 51.210 139.720 1.00 0.00 92 LYS A CA 2
ATOM 1352 C C . LYS A 1 92 ? 48.823 50.224 139.145 1.00 0.00 92 LYS A C 2
ATOM 1353 O O . LYS A 1 92 ? 49.597 49.632 139.896 1.00 0.00 92 LYS A O 2
ATOM 1372 N N . TYR A 1 93 ? 48.805 49.977 137.816 1.00 0.00 93 TYR A N 2
ATOM 1373 C CA . TYR A 1 93 ? 49.710 48.981 137.298 1.00 0.00 93 TYR A CA 2
ATOM 1374 C C . TYR A 1 93 ? 50.689 49.621 136.362 1.00 0.00 93 TYR A C 2
ATOM 1375 O O . TYR A 1 93 ? 50.563 49.484 135.143 1.00 0.00 93 TYR A O 2
ATOM 1393 N N . PRO A 1 94 ? 51.681 50.282 136.864 1.00 0.00 94 PRO A N 2
ATOM 1394 C CA . PRO A 1 94 ? 52.666 50.905 136.023 1.00 0.00 94 PRO A CA 2
ATOM 1395 C C . PRO A 1 94 ? 53.561 49.945 135.301 1.00 0.00 94 PRO A C 2
ATOM 1396 O O . PRO A 1 94 ? 53.953 50.244 134.173 1.00 0.00 94 PRO A O 2
ATOM 1407 N N . GLN A 1 95 ? 53.894 48.791 135.908 1.00 0.00 95 GLN A N 2
ATOM 1408 C CA . GLN A 1 95 ? 54.855 47.926 135.289 1.00 0.00 95 GLN A CA 2
ATOM 1409 C C . GLN A 1 95 ? 54.147 46.694 134.839 1.00 0.00 95 GLN A C 2
ATOM 1410 O O . GLN A 1 95 ? 54.768 45.648 134.670 1.00 0.00 95 GLN A O 2
ATOM 1424 N N . LEU A 1 96 ? 52.833 46.796 134.592 1.00 0.00 96 LEU A N 2
ATOM 1425 C CA . LEU A 1 96 ? 52.071 45.650 134.202 1.00 0.00 96 LEU A CA 2
ATOM 1426 C C . LEU A 1 96 ? 52.548 45.262 132.835 1.00 0.00 96 LEU A C 2
ATOM 1427 O O . LEU A 1 96 ? 52.523 46.080 131.917 1.00 0.00 96 LEU A O 2
ATOM 1443 N N . THR A 1 97 ? 52.990 43.995 132.662 1.00 0.00 97 THR A N 2
ATOM 1444 C CA . THR A 1 97 ? 53.509 43.541 131.399 1.00 0.00 97 THR A CA 2
ATOM 1445 C C . THR A 1 97 ? 52.799 42.287 130.991 1.00 0.00 97 THR A C 2
ATOM 1446 O O . THR A 1 97 ? 52.472 41.448 131.827 1.00 0.00 97 THR A O 2
ATOM 1457 N N . ILE A 1 98 ? 52.530 42.136 129.675 1.00 0.00 98 ILE A N 2
ATOM 1458 C CA . ILE A 1 98 ? 51.870 40.949 129.196 1.00 0.00 98 ILE A CA 2
ATOM 1459 C C . ILE A 1 98 ? 52.453 40.565 127.864 1.00 0.00 98 ILE A C 2
ATOM 1460 O O . ILE A 1 98 ? 52.972 41.416 127.141 1.00 0.00 98 ILE A O 2
ATOM 1476 N N . ARG A 1 99 ? 52.385 39.257 127.513 1.00 0.00 99 ARG A N 2
ATOM 1477 C CA . ARG A 1 99 ? 52.904 38.780 126.252 1.00 0.00 99 ARG A CA 2
ATOM 1478 C C . ARG A 1 99 ? 51.757 38.796 125.282 1.00 0.00 99 ARG A C 2
ATOM 1479 O O . ARG A 1 99 ? 50.748 38.130 125.502 1.00 0.00 99 ARG A O 2
ATOM 1500 N N . VAL A 1 100 ? 51.828 39.670 124.257 1.00 0.00 100 VAL A N 2
ATOM 1501 C CA . VAL A 1 100 ? 50.796 39.767 123.259 1.00 0.00 100 VAL A CA 2
ATOM 1502 C C . VAL A 1 100 ? 50.919 38.856 122.069 1.00 0.00 100 VAL A C 2
ATOM 1503 O O . VAL A 1 100 ? 49.908 38.318 121.616 1.00 0.00 100 VAL A O 2
ATOM 1516 N N . SER A 1 101 ? 52.128 38.699 121.475 1.00 0.00 101 SER A N 2
ATOM 1517 C CA . SER A 1 101 ? 52.202 37.822 120.337 1.00 0.00 101 SER A CA 2
ATOM 1518 C C . SER A 1 101 ? 53.645 37.616 119.950 1.00 0.00 101 SER A C 2
ATOM 1519 O O . SER A 1 101 ? 54.012 37.704 118.777 1.00 0.00 101 SER A O 2
ATOM 1527 N N . GLY A 1 102 ? 54.491 37.224 120.921 1.00 0.00 102 GLY A N 2
ATOM 1528 C CA . GLY A 1 102 ? 55.878 37.006 120.629 1.00 0.00 102 GLY A CA 2
ATOM 1529 C C . GLY A 1 102 ? 56.704 38.071 121.282 1.00 0.00 102 GLY A C 2
ATOM 1530 O O . GLY A 1 102 ? 57.932 37.984 121.303 1.00 0.00 102 GLY A O 2
ATOM 1534 N N . TYR A 1 103 ? 56.056 39.125 121.805 1.00 0.00 103 TYR A N 2
ATOM 1535 C CA . TYR A 1 103 ? 56.773 40.148 122.506 1.00 0.00 103 TYR A CA 2
ATOM 1536 C C . TYR A 1 103 ? 55.898 40.601 123.637 1.00 0.00 103 TYR A C 2
ATOM 1537 O O . TYR A 1 103 ? 54.751 40.169 123.744 1.00 0.00 103 TYR A O 2
ATOM 1555 N N . ALA A 1 104 ? 56.434 41.452 124.539 1.00 0.00 104 ALA A N 2
ATOM 1556 C CA . ALA A 1 104 ? 55.659 41.900 125.662 1.00 0.00 104 ALA A CA 2
ATOM 1557 C C . ALA A 1 104 ? 55.449 43.372 125.524 1.00 0.00 104 ALA A C 2
ATOM 1558 O O . ALA A 1 104 ? 56.210 44.046 124.830 1.00 0.00 104 ALA A O 2
ATOM 1565 N N . VAL A 1 105 ? 54.363 43.888 126.148 1.00 0.00 105 VAL A N 2
ATOM 1566 C CA . VAL A 1 105 ? 54.039 45.283 126.094 1.00 0.00 105 VAL A CA 2
ATOM 1567 C C . VAL A 1 105 ? 53.429 45.666 127.406 1.00 0.00 105 VAL A C 2
ATOM 1568 O O . VAL A 1 105 ? 52.852 44.833 128.104 1.00 0.00 105 VAL A O 2
ATOM 1581 N N . ARG A 1 106 ? 53.568 46.948 127.792 1.00 0.00 106 ARG A N 2
ATOM 1582 C CA . ARG A 1 106 ? 52.938 47.403 128.993 1.00 0.00 106 ARG A CA 2
ATOM 1583 C C . ARG A 1 106 ? 51.487 47.459 128.644 1.00 0.00 106 ARG A C 2
ATOM 1584 O O . ARG A 1 106 ? 51.127 47.823 127.527 1.00 0.00 106 ARG A O 2
ATOM 1605 N N . PHE A 1 107 ? 50.612 47.107 129.598 1.00 0.00 107 PHE A N 2
ATOM 1606 C CA . PHE A 1 107 ? 49.196 47.082 129.359 1.00 0.00 107 PHE A CA 2
ATOM 1607 C C . PHE A 1 107 ? 48.755 48.480 129.026 1.00 0.00 107 PHE A C 2
ATOM 1608 O O . PHE A 1 107 ? 47.931 48.698 128.140 1.00 0.00 107 PHE A O 2
ATOM 1625 N N . ASN A 1 108 ? 49.321 49.465 129.740 1.00 0.00 108 ASN A N 2
ATOM 1626 C CA . ASN A 1 108 ? 48.976 50.858 129.635 1.00 0.00 108 ASN A CA 2
ATOM 1627 C C . ASN A 1 108 ? 49.360 51.436 128.305 1.00 0.00 108 ASN A C 2
ATOM 1628 O O . ASN A 1 108 ? 48.832 52.478 127.921 1.00 0.00 108 ASN A O 2
ATOM 1639 N N . SER A 1 109 ? 50.339 50.830 127.607 1.00 0.00 109 SER A N 2
ATOM 1640 C CA . SER A 1 109 ? 50.802 51.342 126.344 1.00 0.00 109 SER A CA 2
ATOM 1641 C C . SER A 1 109 ? 49.751 51.197 125.280 1.00 0.00 109 SER A C 2
ATOM 1642 O O . SER A 1 109 ? 49.722 51.982 124.335 1.00 0.00 109 SER A O 2
ATOM 1650 N N . LEU A 1 110 ? 48.864 50.193 125.402 1.00 0.00 110 LEU A N 2
ATOM 1651 C CA . LEU A 1 110 ? 47.917 49.865 124.367 1.00 0.00 110 LEU A CA 2
ATOM 1652 C C . LEU A 1 110 ? 46.724 50.789 124.351 1.00 0.00 110 LEU A C 2
ATOM 1653 O O . LEU A 1 110 ? 46.421 51.477 125.325 1.00 0.00 110 LEU A O 2
ATOM 1669 N N . THR A 1 111 ? 46.036 50.837 123.184 1.00 0.00 111 THR A N 2
ATOM 1670 C CA . THR A 1 111 ? 44.866 51.646 122.978 1.00 0.00 111 THR A CA 2
ATOM 1671 C C . THR A 1 111 ? 43.679 50.844 123.433 1.00 0.00 111 THR A C 2
ATOM 1672 O O . THR A 1 111 ? 43.804 49.668 123.772 1.00 0.00 111 THR A O 2
ATOM 1683 N N . PRO A 1 112 ? 42.523 51.447 123.470 1.00 0.00 112 PRO A N 2
ATOM 1684 C CA . PRO A 1 112 ? 41.363 50.753 123.950 1.00 0.00 112 PRO A CA 2
ATOM 1685 C C . PRO A 1 112 ? 41.038 49.552 123.123 1.00 0.00 112 PRO A C 2
ATOM 1686 O O . PRO A 1 112 ? 40.654 48.531 123.688 1.00 0.00 112 PRO A O 2
ATOM 1697 N N . GLU A 1 113 ? 41.184 49.663 121.789 1.00 0.00 113 GLU A N 2
ATOM 1698 C CA . GLU A 1 113 ? 40.866 48.618 120.857 1.00 0.00 113 GLU A CA 2
ATOM 1699 C C . GLU A 1 113 ? 41.833 47.486 121.013 1.00 0.00 113 GLU A C 2
ATOM 1700 O O . GLU A 1 113 ? 41.459 46.315 120.949 1.00 0.00 113 GLU A O 2
ATOM 1712 N N . GLN A 1 114 ? 43.117 47.829 121.218 1.00 0.00 114 GLN A N 2
ATOM 1713 C CA . GLN A 1 114 ? 44.176 46.866 121.323 1.00 0.00 114 GLN A CA 2
ATOM 1714 C C . GLN A 1 114 ? 43.910 46.028 122.534 1.00 0.00 114 GLN A C 2
ATOM 1715 O O . GLN A 1 114 ? 44.061 44.808 122.513 1.00 0.00 114 GLN A O 2
ATOM 1729 N N . GLN A 1 115 ? 43.520 46.696 123.634 1.00 0.00 115 GLN A N 2
ATOM 1730 C CA . GLN A 1 115 ? 43.272 46.070 124.898 1.00 0.00 115 GLN A CA 2
ATOM 1731 C C . GLN A 1 115 ? 42.053 45.211 124.809 1.00 0.00 115 GLN A C 2
ATOM 1732 O O . GLN A 1 115 ? 41.979 44.157 125.437 1.00 0.00 115 GLN A O 2
ATOM 1746 N N . ARG A 1 116 ? 41.066 45.642 124.004 1.00 0.00 116 ARG A N 2
ATOM 1747 C CA . ARG A 1 116 ? 39.849 44.892 123.886 1.00 0.00 116 ARG A CA 2
ATOM 1748 C C . ARG A 1 116 ? 40.208 43.531 123.385 1.00 0.00 116 ARG A C 2
ATOM 1749 O O . ARG A 1 116 ? 39.642 42.535 123.834 1.00 0.00 116 ARG A O 2
ATOM 1770 N N . ASP A 1 117 ? 41.169 43.460 122.442 1.00 0.00 117 ASP A N 2
ATOM 1771 C CA . ASP A 1 117 ? 41.591 42.221 121.854 1.00 0.00 117 ASP A CA 2
ATOM 1772 C C . ASP A 1 117 ? 42.140 41.320 122.917 1.00 0.00 117 ASP A C 2
ATOM 1773 O O . ASP A 1 117 ? 41.810 40.138 122.966 1.00 0.00 117 ASP A O 2
ATOM 1782 N N . VAL A 1 118 ? 42.997 41.868 123.798 1.00 0.00 118 VAL A N 2
ATOM 1783 C CA . VAL A 1 118 ? 43.662 41.083 124.799 1.00 0.00 118 VAL A CA 2
ATOM 1784 C C . VAL A 1 118 ? 42.682 40.457 125.751 1.00 0.00 118 VAL A C 2
ATOM 1785 O O . VAL A 1 118 ? 42.726 39.251 125.989 1.00 0.00 118 VAL A O 2
ATOM 1798 N N . ILE A 1 119 ? 41.734 41.252 126.278 1.00 0.00 119 ILE A N 2
ATOM 1799 C CA . ILE A 1 119 ? 40.818 40.792 127.288 1.00 0.00 119 ILE A CA 2
ATOM 1800 C C . ILE A 1 119 ? 40.044 39.638 126.737 1.00 0.00 119 ILE A C 2
ATOM 1801 O O . ILE A 1 119 ? 39.710 38.701 127.457 1.00 0.00 119 ILE A O 2
ATOM 1817 N N . ALA A 1 120 ? 39.725 39.713 125.437 1.00 0.00 120 ALA A N 2
ATOM 1818 C CA . ALA A 1 120 ? 38.940 38.773 124.683 1.00 0.00 120 ALA A CA 2
ATOM 1819 C C . ALA A 1 120 ? 39.584 37.422 124.579 1.00 0.00 120 ALA A C 2
ATOM 1820 O O . ALA A 1 120 ? 38.879 36.426 124.440 1.00 0.00 120 ALA A O 2
ATOM 1827 N N . ARG A 1 121 ? 40.928 37.352 124.578 1.00 0.00 121 ARG A N 2
ATOM 1828 C CA . ARG A 1 121 ? 41.638 36.124 124.329 1.00 0.00 121 ARG A CA 2
ATOM 1829 C C . ARG A 1 121 ? 41.332 35.076 125.363 1.00 0.00 121 ARG A C 2
ATOM 1830 O O . ARG A 1 121 ? 40.705 35.338 126.388 1.00 0.00 121 ARG A O 2
ATOM 1851 N N . THR A 1 122 ? 41.752 33.821 125.071 1.00 0.00 122 THR A N 2
ATOM 1852 C CA . THR A 1 122 ? 41.456 32.693 125.908 1.00 0.00 122 THR A CA 2
ATOM 1853 C C . THR A 1 122 ? 42.332 32.708 127.124 1.00 0.00 122 THR A C 2
ATOM 1854 O O . THR A 1 122 ? 43.552 32.843 127.032 1.00 0.00 122 THR A O 2
ATOM 1865 N N . PHE A 1 123 ? 41.706 32.576 128.311 1.00 0.00 123 PHE A N 2
ATOM 1866 C CA . PHE A 1 123 ? 42.448 32.481 129.531 1.00 0.00 123 PHE A CA 2
ATOM 1867 C C . PHE A 1 123 ? 42.202 31.095 130.027 1.00 0.00 123 PHE A C 2
ATOM 1868 O O . PHE A 1 123 ? 41.089 30.766 130.433 1.00 0.00 123 PHE A O 2
ATOM 1885 N N . THR A 1 124 ? 43.252 30.250 130.012 1.00 0.00 124 THR A N 2
ATOM 1886 C CA . THR A 1 124 ? 43.156 28.866 130.381 1.00 0.00 124 THR A CA 2
ATOM 1887 C C . THR A 1 124 ? 42.729 28.742 131.815 1.00 0.00 124 THR A C 2
ATOM 1888 O O . THR A 1 124 ? 43.428 29.188 132.725 1.00 0.00 124 THR A O 2
ATOM 1899 N N . GLU A 1 125 ? 41.531 28.153 132.031 1.00 0.00 125 GLU A N 2
ATOM 1900 C CA . GLU A 1 125 ? 40.955 27.926 133.332 1.00 0.00 125 GLU A CA 2
ATOM 1901 C C . GLU A 1 125 ? 41.662 26.820 134.066 1.00 0.00 125 GLU A C 2
ATOM 1902 O O . GLU A 1 125 ? 41.994 26.957 135.242 1.00 0.00 125 GLU A O 2
ATOM 1914 N N . SER A 1 126 ? 41.923 25.684 133.389 1.00 0.00 126 SER A N 2
ATOM 1915 C CA . SER A 1 126 ? 42.480 24.565 134.099 1.00 0.00 126 SER A CA 2
ATOM 1916 C C . SER A 1 126 ? 43.489 23.884 133.245 1.00 0.00 126 SER A C 2
ATOM 1917 O O . SER A 1 126 ? 43.987 24.451 132.272 1.00 0.00 126 SER A O 2
ATOM 1925 N N . LEU A 1 127 ? 43.854 22.644 133.629 1.00 0.00 127 LEU A N 2
ATOM 1926 C CA . LEU A 1 127 ? 44.858 21.940 132.896 1.00 0.00 127 LEU A CA 2
ATOM 1927 C C . LEU A 1 127 ? 44.240 20.781 132.114 1.00 0.00 127 LEU A C 2
ATOM 1928 O O . LEU A 1 127 ? 43.202 20.214 132.549 1.00 0.00 127 LEU A O 2
ATOM 1945 N N . GLU A 1 68 ? 59.524 16.525 122.854 1.00 0.00 68 GLU A N 3
ATOM 1946 C CA . GLU A 1 68 ? 60.799 17.181 122.503 1.00 0.00 68 GLU A CA 3
ATOM 1947 C C . GLU A 1 68 ? 60.546 18.405 121.687 1.00 0.00 68 GLU A C 3
ATOM 1948 O O . GLU A 1 68 ? 59.402 18.823 121.513 1.00 0.00 68 GLU A O 3
ATOM 1959 N N . GLY A 1 69 ? 61.638 19.022 121.195 1.00 0.00 69 GLY A N 3
ATOM 1960 C CA . GLY A 1 69 ? 61.547 20.172 120.354 1.00 0.00 69 GLY A CA 3
ATOM 1961 C C . GLY A 1 69 ? 61.202 21.320 121.224 1.00 0.00 69 GLY A C 3
ATOM 1962 O O . GLY A 1 69 ? 61.149 21.199 122.446 1.00 0.00 69 GLY A O 3
ATOM 1966 N N . GLY A 1 70 ? 60.958 22.486 120.605 1.00 0.00 70 GLY A N 3
ATOM 1967 C CA . GLY A 1 70 ? 60.582 23.605 121.398 1.00 0.00 70 GLY A CA 3
ATOM 1968 C C . GLY A 1 70 ? 60.371 24.724 120.466 1.00 0.00 70 GLY A C 3
ATOM 1969 O O . GLY A 1 70 ? 61.308 25.270 119.887 1.00 0.00 70 GLY A O 3
ATOM 1973 N N . GLN A 1 71 ? 59.100 25.092 120.293 1.00 0.00 71 GLN A N 3
ATOM 1974 C CA . GLN A 1 71 ? 58.877 26.258 119.528 1.00 0.00 71 GLN A CA 3
ATOM 1975 C C . GLN A 1 71 ? 58.989 27.325 120.562 1.00 0.00 71 GLN A C 3
ATOM 1976 O O . GLN A 1 71 ? 59.654 27.131 121.578 1.00 0.00 71 GLN A O 3
ATOM 1990 N N . HIS A 1 72 ? 58.396 28.493 120.294 1.00 0.00 72 HIS A N 3
ATOM 1991 C CA . HIS A 1 72 ? 58.368 29.609 121.189 1.00 0.00 72 HIS A CA 3
ATOM 1992 C C . HIS A 1 72 ? 57.197 29.453 122.109 1.00 0.00 72 HIS A C 3
ATOM 1993 O O . HIS A 1 72 ? 56.283 28.675 121.834 1.00 0.00 72 HIS A O 3
ATOM 2007 N N . LEU A 1 73 ? 57.230 30.135 123.277 1.00 0.00 73 LEU A N 3
ATOM 2008 C CA . LEU A 1 73 ? 56.079 30.083 124.138 1.00 0.00 73 LEU A CA 3
ATOM 2009 C C . LEU A 1 73 ? 56.053 31.310 125.004 1.00 0.00 73 LEU A C 3
ATOM 2010 O O . LEU A 1 73 ? 57.004 31.601 125.725 1.00 0.00 73 LEU A O 3
ATOM 2026 N N . ASN A 1 74 ? 54.934 32.067 124.956 1.00 0.00 74 ASN A N 3
ATOM 2027 C CA . ASN A 1 74 ? 54.773 33.219 125.802 1.00 0.00 74 ASN A CA 3
ATOM 2028 C C . ASN A 1 74 ? 53.979 32.762 126.977 1.00 0.00 74 ASN A C 3
ATOM 2029 O O . ASN A 1 74 ? 52.971 32.073 126.815 1.00 0.00 74 ASN A O 3
ATOM 2040 N N . VAL A 1 75 ? 54.416 33.112 128.206 1.00 0.00 75 VAL A N 3
ATOM 2041 C CA . VAL A 1 75 ? 53.698 32.635 129.352 1.00 0.00 75 VAL A CA 3
ATOM 2042 C C . VAL A 1 75 ? 53.185 33.789 130.150 1.00 0.00 75 VAL A C 3
ATOM 2043 O O . VAL A 1 75 ? 53.937 34.665 130.574 1.00 0.00 75 VAL A O 3
ATOM 2056 N N . ASN A 1 76 ? 51.855 33.811 130.365 1.00 0.00 76 ASN A N 3
ATOM 2057 C CA . ASN A 1 76 ? 51.280 34.837 131.176 1.00 0.00 76 ASN A CA 3
ATOM 2058 C C . ASN A 1 76 ? 50.433 34.164 132.201 1.00 0.00 76 ASN A C 3
ATOM 2059 O O . ASN A 1 76 ? 49.560 33.360 131.876 1.00 0.00 76 ASN A O 3
ATOM 2070 N N . VAL A 1 77 ? 50.719 34.454 133.482 1.00 0.00 77 VAL A N 3
ATOM 2071 C CA . VAL A 1 77 ? 49.949 33.926 134.565 1.00 0.00 77 VAL A CA 3
ATOM 2072 C C . VAL A 1 77 ? 49.194 35.083 135.131 1.00 0.00 77 VAL A C 3
ATOM 2073 O O . VAL A 1 77 ? 49.757 35.932 135.819 1.00 0.00 77 VAL A O 3
ATOM 2086 N N . LEU A 1 78 ? 47.878 35.149 134.847 1.00 0.00 78 LEU A N 3
ATOM 2087 C CA . LEU A 1 78 ? 47.149 36.290 135.314 1.00 0.00 78 LEU A CA 3
ATOM 2088 C C . LEU A 1 78 ? 45.687 35.954 135.329 1.00 0.00 78 LEU A C 3
ATOM 2089 O O . LEU A 1 78 ? 45.282 34.880 134.896 1.00 0.00 78 LEU A O 3
ATOM 2105 N N . ARG A 1 79 ? 44.860 36.881 135.862 1.00 0.00 79 ARG A N 3
ATOM 2106 C CA . ARG A 1 79 ? 43.438 36.714 135.908 1.00 0.00 79 ARG A CA 3
ATOM 2107 C C . ARG A 1 79 ? 42.854 37.804 135.063 1.00 0.00 79 ARG A C 3
ATOM 2108 O O . ARG A 1 79 ? 43.397 38.906 135.003 1.00 0.00 79 ARG A O 3
ATOM 2129 N N . ARG A 1 80 ? 41.714 37.517 134.394 1.00 0.00 80 ARG A N 3
ATOM 2130 C CA . ARG A 1 80 ? 41.082 38.465 133.508 1.00 0.00 80 ARG A CA 3
ATOM 2131 C C . ARG A 1 80 ? 40.677 39.676 134.283 1.00 0.00 80 ARG A C 3
ATOM 2132 O O . ARG A 1 80 ? 40.794 40.801 133.799 1.00 0.00 80 ARG A O 3
ATOM 2153 N N . GLU A 1 81 ? 40.183 39.463 135.514 1.00 0.00 81 GLU A N 3
ATOM 2154 C CA . GLU A 1 81 ? 39.655 40.523 136.320 1.00 0.00 81 GLU A CA 3
ATOM 2155 C C . GLU A 1 81 ? 40.717 41.541 136.568 1.00 0.00 81 GLU A C 3
ATOM 2156 O O . GLU A 1 81 ? 40.433 42.737 136.603 1.00 0.00 81 GLU A O 3
ATOM 2168 N N . THR A 1 82 ? 41.972 41.098 136.750 1.00 0.00 82 THR A N 3
ATOM 2169 C CA . THR A 1 82 ? 43.034 42.007 137.077 1.00 0.00 82 THR A CA 3
ATOM 2170 C C . THR A 1 82 ? 43.196 42.991 135.964 1.00 0.00 82 THR A C 3
ATOM 2171 O O . THR A 1 82 ? 43.395 44.182 136.200 1.00 0.00 82 THR A O 3
ATOM 2182 N N . LEU A 1 83 ? 43.140 42.500 134.714 1.00 0.00 83 LEU A N 3
ATOM 2183 C CA . LEU A 1 83 ? 43.284 43.319 133.547 1.00 0.00 83 LEU A CA 3
ATOM 2184 C C . LEU A 1 83 ? 42.133 44.265 133.451 1.00 0.00 83 LEU A C 3
ATOM 2185 O O . LEU A 1 83 ? 42.301 45.421 133.062 1.00 0.00 83 LEU A O 3
ATOM 2201 N N . GLU A 1 84 ? 40.924 43.794 133.799 1.00 0.00 84 GLU A N 3
ATOM 2202 C CA . GLU A 1 84 ? 39.768 44.629 133.690 1.00 0.00 84 GLU A CA 3
ATOM 2203 C C . GLU A 1 84 ? 39.972 45.801 134.593 1.00 0.00 84 GLU A C 3
ATOM 2204 O O . GLU A 1 84 ? 39.653 46.932 134.231 1.00 0.00 84 GLU A O 3
ATOM 2216 N N . ASP A 1 85 ? 40.517 45.550 135.800 1.00 0.00 85 ASP A N 3
ATOM 2217 C CA . ASP A 1 85 ? 40.767 46.583 136.765 1.00 0.00 85 ASP A CA 3
ATOM 2218 C C . ASP A 1 85 ? 41.831 47.496 136.244 1.00 0.00 85 ASP A C 3
ATOM 2219 O O . ASP A 1 85 ? 41.806 48.702 136.489 1.00 0.00 85 ASP A O 3
ATOM 2228 N N . ALA A 1 86 ? 42.810 46.929 135.520 1.00 0.00 86 ALA A N 3
ATOM 2229 C CA . ALA A 1 86 ? 43.908 47.687 134.994 1.00 0.00 86 ALA A CA 3
ATOM 2230 C C . ALA A 1 86 ? 43.384 48.695 134.020 1.00 0.00 86 ALA A C 3
ATOM 2231 O O . ALA A 1 86 ? 43.889 49.814 133.944 1.00 0.00 86 ALA A O 3
ATOM 2238 N N . VAL A 1 87 ? 42.364 48.324 133.225 1.00 0.00 87 VAL A N 3
ATOM 2239 C CA . VAL A 1 87 ? 41.851 49.264 132.267 1.00 0.00 87 VAL A CA 3
ATOM 2240 C C . VAL A 1 87 ? 41.220 50.410 133.003 1.00 0.00 87 VAL A C 3
ATOM 2241 O O . VAL A 1 87 ? 41.300 51.558 132.564 1.00 0.00 87 VAL A O 3
ATOM 2254 N N . LYS A 1 88 ? 40.539 50.112 134.128 1.00 0.00 88 LYS A N 3
ATOM 2255 C CA . LYS A 1 88 ? 39.897 51.115 134.929 1.00 0.00 88 LYS A CA 3
ATOM 2256 C C . LYS A 1 88 ? 40.918 52.051 135.502 1.00 0.00 88 LYS A C 3
ATOM 2257 O O . LYS A 1 88 ? 40.801 53.265 135.335 1.00 0.00 88 LYS A O 3
ATOM 2276 N N . HIS A 1 89 ? 41.961 51.518 136.182 1.00 0.00 89 HIS A N 3
ATOM 2277 C CA . HIS A 1 89 ? 42.935 52.395 136.782 1.00 0.00 89 HIS A CA 3
ATOM 2278 C C . HIS A 1 89 ? 44.311 52.029 136.317 1.00 0.00 89 HIS A C 3
ATOM 2279 O O . HIS A 1 89 ? 44.912 51.051 136.760 1.00 0.00 89 HIS A O 3
ATOM 2293 N N . PRO A 1 90 ? 44.793 52.828 135.407 1.00 0.00 90 PRO A N 3
ATOM 2294 C CA . PRO A 1 90 ? 46.116 52.648 134.873 1.00 0.00 90 PRO A CA 3
ATOM 2295 C C . PRO A 1 90 ? 47.219 52.968 135.837 1.00 0.00 90 PRO A C 3
ATOM 2296 O O . PRO A 1 90 ? 48.277 52.349 135.757 1.00 0.00 90 PRO A O 3
ATOM 2307 N N . GLU A 1 91 ? 46.986 53.920 136.754 1.00 0.00 91 GLU A N 3
ATOM 2308 C CA . GLU A 1 91 ? 47.986 54.404 137.659 1.00 0.00 91 GLU A CA 3
ATOM 2309 C C . GLU A 1 91 ? 48.421 53.289 138.551 1.00 0.00 91 GLU A C 3
ATOM 2310 O O . GLU A 1 91 ? 49.549 53.274 139.045 1.00 0.00 91 GLU A O 3
ATOM 2322 N N . LYS A 1 92 ? 47.496 52.357 138.823 1.00 0.00 92 LYS A N 3
ATOM 2323 C CA . LYS A 1 92 ? 47.724 51.253 139.704 1.00 0.00 92 LYS A CA 3
ATOM 2324 C C . LYS A 1 92 ? 48.785 50.339 139.156 1.00 0.00 92 LYS A C 3
ATOM 2325 O O . LYS A 1 92 ? 49.610 49.840 139.921 1.00 0.00 92 LYS A O 3
ATOM 2344 N N . TYR A 1 93 ? 48.793 50.059 137.831 1.00 0.00 93 TYR A N 3
ATOM 2345 C CA . TYR A 1 93 ? 49.768 49.117 137.337 1.00 0.00 93 TYR A CA 3
ATOM 2346 C C . TYR A 1 93 ? 50.683 49.782 136.334 1.00 0.00 93 TYR A C 3
ATOM 2347 O O . TYR A 1 93 ? 50.506 49.602 135.129 1.00 0.00 93 TYR A O 3
ATOM 2365 N N . PRO A 1 94 ? 51.665 50.533 136.754 1.00 0.00 94 PRO A N 3
ATOM 2366 C CA . PRO A 1 94 ? 52.561 51.132 135.796 1.00 0.00 94 PRO A CA 3
ATOM 2367 C C . PRO A 1 94 ? 53.475 50.148 135.124 1.00 0.00 94 PRO A C 3
ATOM 2368 O O . PRO A 1 94 ? 53.781 50.314 133.945 1.00 0.00 94 PRO A O 3
ATOM 2379 N N . GLN A 1 95 ? 53.952 49.160 135.898 1.00 0.00 95 GLN A N 3
ATOM 2380 C CA . GLN A 1 95 ? 54.893 48.128 135.560 1.00 0.00 95 GLN A CA 3
ATOM 2381 C C . GLN A 1 95 ? 54.293 47.015 134.753 1.00 0.00 95 GLN A C 3
ATOM 2382 O O . GLN A 1 95 ? 55.018 46.293 134.072 1.00 0.00 95 GLN A O 3
ATOM 2396 N N . LEU A 1 96 ? 52.963 46.819 134.849 1.00 0.00 96 LEU A N 3
ATOM 2397 C CA . LEU A 1 96 ? 52.290 45.664 134.313 1.00 0.00 96 LEU A CA 3
ATOM 2398 C C . LEU A 1 96 ? 52.688 45.392 132.897 1.00 0.00 96 LEU A C 3
ATOM 2399 O O . LEU A 1 96 ? 52.630 46.268 132.037 1.00 0.00 96 LEU A O 3
ATOM 2415 N N . THR A 1 97 ? 53.115 44.134 132.631 1.00 0.00 97 THR A N 3
ATOM 2416 C CA . THR A 1 97 ? 53.543 43.733 131.317 1.00 0.00 97 THR A CA 3
ATOM 2417 C C . THR A 1 97 ? 52.882 42.426 130.965 1.00 0.00 97 THR A C 3
ATOM 2418 O O . THR A 1 97 ? 52.646 41.578 131.829 1.00 0.00 97 THR A O 3
ATOM 2429 N N . ILE A 1 98 ? 52.562 42.243 129.661 1.00 0.00 98 ILE A N 3
ATOM 2430 C CA . ILE A 1 98 ? 51.899 41.049 129.202 1.00 0.00 98 ILE A CA 3
ATOM 2431 C C . ILE A 1 98 ? 52.548 40.623 127.920 1.00 0.00 98 ILE A C 3
ATOM 2432 O O . ILE A 1 98 ? 53.129 41.445 127.212 1.00 0.00 98 ILE A O 3
ATOM 2448 N N . ARG A 1 99 ? 52.459 39.317 127.585 1.00 0.00 99 ARG A N 3
ATOM 2449 C CA . ARG A 1 99 ? 52.981 38.851 126.331 1.00 0.00 99 ARG A CA 3
ATOM 2450 C C . ARG A 1 99 ? 51.809 38.767 125.398 1.00 0.00 99 ARG A C 3
ATOM 2451 O O . ARG A 1 99 ? 50.837 38.063 125.668 1.00 0.00 99 ARG A O 3
ATOM 2472 N N . VAL A 1 100 ? 51.807 39.633 124.360 1.00 0.00 100 VAL A N 3
ATOM 2473 C CA . VAL A 1 100 ? 50.749 39.674 123.385 1.00 0.00 100 VAL A CA 3
ATOM 2474 C C . VAL A 1 100 ? 50.871 38.792 122.171 1.00 0.00 100 VAL A C 3
ATOM 2475 O O . VAL A 1 100 ? 49.861 38.248 121.725 1.00 0.00 100 VAL A O 3
ATOM 2488 N N . SER A 1 101 ? 52.067 38.675 121.542 1.00 0.00 101 SER A N 3
ATOM 2489 C CA . SER A 1 101 ? 52.124 37.808 120.393 1.00 0.00 101 SER A CA 3
ATOM 2490 C C . SER A 1 101 ? 53.549 37.622 119.947 1.00 0.00 101 SER A C 3
ATOM 2491 O O . SER A 1 101 ? 53.840 37.681 118.751 1.00 0.00 101 SER A O 3
ATOM 2499 N N . GLY A 1 102 ? 54.453 37.272 120.883 1.00 0.00 102 GLY A N 3
ATOM 2500 C CA . GLY A 1 102 ? 55.833 37.085 120.537 1.00 0.00 102 GLY A CA 3
ATOM 2501 C C . GLY A 1 102 ? 56.657 38.165 121.172 1.00 0.00 102 GLY A C 3
ATOM 2502 O O . GLY A 1 102 ? 57.887 38.106 121.151 1.00 0.00 102 GLY A O 3
ATOM 2506 N N . TYR A 1 103 ? 56.005 39.196 121.737 1.00 0.00 103 TYR A N 3
ATOM 2507 C CA . TYR A 1 103 ? 56.737 40.236 122.396 1.00 0.00 103 TYR A CA 3
ATOM 2508 C C . TYR A 1 103 ? 55.954 40.648 123.605 1.00 0.00 103 TYR A C 3
ATOM 2509 O O . TYR A 1 103 ? 54.877 40.112 123.860 1.00 0.00 103 TYR A O 3
ATOM 2527 N N . ALA A 1 104 ? 56.497 41.590 124.406 1.00 0.00 104 ALA A N 3
ATOM 2528 C CA . ALA A 1 104 ? 55.833 42.029 125.600 1.00 0.00 104 ALA A CA 3
ATOM 2529 C C . ALA A 1 104 ? 55.492 43.479 125.445 1.00 0.00 104 ALA A C 3
ATOM 2530 O O . ALA A 1 104 ? 56.152 44.205 124.703 1.00 0.00 104 ALA A O 3
ATOM 2537 N N . VAL A 1 105 ? 54.409 43.918 126.130 1.00 0.00 105 VAL A N 3
ATOM 2538 C CA . VAL A 1 105 ? 53.997 45.290 126.084 1.00 0.00 105 VAL A CA 3
ATOM 2539 C C . VAL A 1 105 ? 53.467 45.662 127.434 1.00 0.00 105 VAL A C 3
ATOM 2540 O O . VAL A 1 105 ? 52.958 44.823 128.175 1.00 0.00 105 VAL A O 3
ATOM 2553 N N . ARG A 1 106 ? 53.595 46.949 127.806 1.00 0.00 106 ARG A N 3
ATOM 2554 C CA . ARG A 1 106 ? 53.000 47.369 129.038 1.00 0.00 106 ARG A CA 3
ATOM 2555 C C . ARG A 1 106 ? 51.546 47.484 128.693 1.00 0.00 106 ARG A C 3
ATOM 2556 O O . ARG A 1 106 ? 51.204 47.889 127.585 1.00 0.00 106 ARG A O 3
ATOM 2577 N N . PHE A 1 107 ? 50.646 47.122 129.623 1.00 0.00 107 PHE A N 3
ATOM 2578 C CA . PHE A 1 107 ? 49.229 47.112 129.369 1.00 0.00 107 PHE A CA 3
ATOM 2579 C C . PHE A 1 107 ? 48.769 48.508 129.044 1.00 0.00 107 PHE A C 3
ATOM 2580 O O . PHE A 1 107 ? 47.957 48.712 128.143 1.00 0.00 107 PHE A O 3
ATOM 2597 N N . ASN A 1 108 ? 49.309 49.509 129.764 1.00 0.00 108 ASN A N 3
ATOM 2598 C CA . ASN A 1 108 ? 48.944 50.894 129.648 1.00 0.00 108 ASN A CA 3
ATOM 2599 C C . ASN A 1 108 ? 49.312 51.445 128.304 1.00 0.00 108 ASN A C 3
ATOM 2600 O O . ASN A 1 108 ? 48.793 52.482 127.898 1.00 0.00 108 ASN A O 3
ATOM 2611 N N . SER A 1 109 ? 50.281 50.813 127.626 1.00 0.00 109 SER A N 3
ATOM 2612 C CA . SER A 1 109 ? 50.783 51.207 126.338 1.00 0.00 109 SER A CA 3
ATOM 2613 C C . SER A 1 109 ? 49.752 51.032 125.252 1.00 0.00 109 SER A C 3
ATOM 2614 O O . SER A 1 109 ? 49.762 51.774 124.272 1.00 0.00 109 SER A O 3
ATOM 2622 N N . LEU A 1 110 ? 48.843 50.047 125.393 1.00 0.00 110 LEU A N 3
ATOM 2623 C CA . LEU A 1 110 ? 47.879 49.674 124.385 1.00 0.00 110 LEU A CA 3
ATOM 2624 C C . LEU A 1 110 ? 46.787 50.693 124.246 1.00 0.00 110 LEU A C 3
ATOM 2625 O O . LEU A 1 110 ? 46.526 51.491 125.142 1.00 0.00 110 LEU A O 3
ATOM 2641 N N . THR A 1 111 ? 46.130 50.675 123.064 1.00 0.00 111 THR A N 3
ATOM 2642 C CA . THR A 1 111 ? 45.003 51.517 122.795 1.00 0.00 111 THR A CA 3
ATOM 2643 C C . THR A 1 111 ? 43.807 50.769 123.303 1.00 0.00 111 THR A C 3
ATOM 2644 O O . THR A 1 111 ? 43.898 49.581 123.609 1.00 0.00 111 THR A O 3
ATOM 2655 N N . PRO A 1 112 ? 42.683 51.415 123.426 1.00 0.00 112 PRO A N 3
ATOM 2656 C CA . PRO A 1 112 ? 41.538 50.725 123.945 1.00 0.00 112 PRO A CA 3
ATOM 2657 C C . PRO A 1 112 ? 41.129 49.556 123.105 1.00 0.00 112 PRO A C 3
ATOM 2658 O O . PRO A 1 112 ? 40.661 48.561 123.658 1.00 0.00 112 PRO A O 3
ATOM 2669 N N . GLU A 1 113 ? 41.263 49.666 121.773 1.00 0.00 113 GLU A N 3
ATOM 2670 C CA . GLU A 1 113 ? 40.869 48.610 120.890 1.00 0.00 113 GLU A CA 3
ATOM 2671 C C . GLU A 1 113 ? 41.830 47.473 121.009 1.00 0.00 113 GLU A C 3
ATOM 2672 O O . GLU A 1 113 ? 41.451 46.309 120.906 1.00 0.00 113 GLU A O 3
ATOM 2684 N N . GLN A 1 114 ? 43.121 47.780 121.192 1.00 0.00 114 GLN A N 3
ATOM 2685 C CA . GLN A 1 114 ? 44.137 46.772 121.291 1.00 0.00 114 GLN A CA 3
ATOM 2686 C C . GLN A 1 114 ? 43.906 45.984 122.538 1.00 0.00 114 GLN A C 3
ATOM 2687 O O . GLN A 1 114 ? 44.054 44.764 122.555 1.00 0.00 114 GLN A O 3
ATOM 2701 N N . GLN A 1 115 ? 43.539 46.682 123.625 1.00 0.00 115 GLN A N 3
ATOM 2702 C CA . GLN A 1 115 ? 43.305 46.049 124.886 1.00 0.00 115 GLN A CA 3
ATOM 2703 C C . GLN A 1 115 ? 42.094 45.176 124.793 1.00 0.00 115 GLN A C 3
ATOM 2704 O O . GLN A 1 115 ? 42.062 44.098 125.389 1.00 0.00 115 GLN A O 3
ATOM 2718 N N . ARG A 1 116 ? 41.065 45.596 124.035 1.00 0.00 116 ARG A N 3
ATOM 2719 C CA . ARG A 1 116 ? 39.869 44.804 123.994 1.00 0.00 116 ARG A CA 3
ATOM 2720 C C . ARG A 1 116 ? 40.227 43.465 123.429 1.00 0.00 116 ARG A C 3
ATOM 2721 O O . ARG A 1 116 ? 39.674 42.443 123.831 1.00 0.00 116 ARG A O 3
ATOM 2742 N N . ASP A 1 117 ? 41.166 43.441 122.470 1.00 0.00 117 ASP A N 3
ATOM 2743 C CA . ASP A 1 117 ? 41.554 42.219 121.834 1.00 0.00 117 ASP A CA 3
ATOM 2744 C C . ASP A 1 117 ? 42.134 41.288 122.864 1.00 0.00 117 ASP A C 3
ATOM 2745 O O . ASP A 1 117 ? 41.807 40.102 122.892 1.00 0.00 117 ASP A O 3
ATOM 2754 N N . VAL A 1 118 ? 43.004 41.808 123.752 1.00 0.00 118 VAL A N 3
ATOM 2755 C CA . VAL A 1 118 ? 43.691 40.995 124.720 1.00 0.00 118 VAL A CA 3
ATOM 2756 C C . VAL A 1 118 ? 42.744 40.351 125.693 1.00 0.00 118 VAL A C 3
ATOM 2757 O O . VAL A 1 118 ? 42.775 39.136 125.887 1.00 0.00 118 VAL A O 3
ATOM 2770 N N . ILE A 1 119 ? 41.838 41.137 126.299 1.00 0.00 119 ILE A N 3
ATOM 2771 C CA . ILE A 1 119 ? 40.997 40.631 127.354 1.00 0.00 119 ILE A CA 3
ATOM 2772 C C . ILE A 1 119 ? 40.102 39.551 126.835 1.00 0.00 119 ILE A C 3
ATOM 2773 O O . ILE A 1 119 ? 39.746 38.628 127.566 1.00 0.00 119 ILE A O 3
ATOM 2789 N N . ALA A 1 120 ? 39.680 39.674 125.567 1.00 0.00 120 ALA A N 3
ATOM 2790 C CA . ALA A 1 120 ? 38.808 38.748 124.899 1.00 0.00 120 ALA A CA 3
ATOM 2791 C C . ALA A 1 120 ? 39.452 37.396 124.765 1.00 0.00 120 ALA A C 3
ATOM 2792 O O . ALA A 1 120 ? 38.745 36.393 124.704 1.00 0.00 120 ALA A O 3
ATOM 2799 N N . ARG A 1 121 ? 40.797 37.338 124.671 1.00 0.00 121 ARG A N 3
ATOM 2800 C CA . ARG A 1 121 ? 41.554 36.135 124.420 1.00 0.00 121 ARG A CA 3
ATOM 2801 C C . ARG A 1 121 ? 41.300 35.087 125.473 1.00 0.00 121 ARG A C 3
ATOM 2802 O O . ARG A 1 121 ? 40.710 35.346 126.520 1.00 0.00 121 ARG A O 3
ATOM 2823 N N . THR A 1 122 ? 41.714 33.835 125.166 1.00 0.00 122 THR A N 3
ATOM 2824 C CA . THR A 1 122 ? 41.484 32.718 126.037 1.00 0.00 122 THR A CA 3
ATOM 2825 C C . THR A 1 122 ? 42.452 32.693 127.176 1.00 0.00 122 THR A C 3
ATOM 2826 O O . THR A 1 122 ? 43.669 32.774 127.006 1.00 0.00 122 THR A O 3
ATOM 2837 N N . PHE A 1 123 ? 41.899 32.577 128.397 1.00 0.00 123 PHE A N 3
ATOM 2838 C CA . PHE A 1 123 ? 42.701 32.405 129.567 1.00 0.00 123 PHE A CA 3
ATOM 2839 C C . PHE A 1 123 ? 42.404 31.009 129.995 1.00 0.00 123 PHE A C 3
ATOM 2840 O O . PHE A 1 123 ? 41.271 30.709 130.367 1.00 0.00 123 PHE A O 3
ATOM 2857 N N . THR A 1 124 ? 43.414 30.116 129.952 1.00 0.00 124 THR A N 3
ATOM 2858 C CA . THR A 1 124 ? 43.136 28.744 130.259 1.00 0.00 124 THR A CA 3
ATOM 2859 C C . THR A 1 124 ? 42.787 28.637 131.709 1.00 0.00 124 THR A C 3
ATOM 2860 O O . THR A 1 124 ? 43.572 29.013 132.581 1.00 0.00 124 THR A O 3
ATOM 2871 N N . GLU A 1 125 ? 41.549 28.172 131.988 1.00 0.00 125 GLU A N 3
ATOM 2872 C CA . GLU A 1 125 ? 41.071 27.972 133.327 1.00 0.00 125 GLU A CA 3
ATOM 2873 C C . GLU A 1 125 ? 41.764 26.792 133.934 1.00 0.00 125 GLU A C 3
ATOM 2874 O O . GLU A 1 125 ? 42.241 26.849 135.065 1.00 0.00 125 GLU A O 3
ATOM 2886 N N . SER A 1 126 ? 41.836 25.675 133.185 1.00 0.00 126 SER A N 3
ATOM 2887 C CA . SER A 1 126 ? 42.463 24.507 133.726 1.00 0.00 126 SER A CA 3
ATOM 2888 C C . SER A 1 126 ? 42.905 23.677 132.570 1.00 0.00 126 SER A C 3
ATOM 2889 O O . SER A 1 126 ? 42.396 23.831 131.459 1.00 0.00 126 SER A O 3
ATOM 2897 N N . LEU A 1 127 ? 43.889 22.785 132.799 1.00 0.00 127 LEU A N 3
ATOM 2898 C CA . LEU A 1 127 ? 44.342 21.935 131.739 1.00 0.00 127 LEU A CA 3
ATOM 2899 C C . LEU A 1 127 ? 43.905 20.523 132.104 1.00 0.00 127 LEU A C 3
ATOM 2900 O O . LEU A 1 127 ? 44.124 19.598 131.276 1.00 0.00 127 LEU A O 3
ATOM 2917 N N . GLU A 1 68 ? 55.014 16.046 118.746 1.00 0.00 68 GLU A N 4
ATOM 2918 C CA . GLU A 1 68 ? 54.845 17.095 119.776 1.00 0.00 68 GLU A CA 4
ATOM 2919 C C . GLU A 1 68 ? 55.801 18.210 119.550 1.00 0.00 68 GLU A C 4
ATOM 2920 O O . GLU A 1 68 ? 55.981 18.682 118.429 1.00 0.00 68 GLU A O 4
ATOM 2931 N N . GLY A 1 69 ? 56.431 18.666 120.649 1.00 0.00 69 GLY A N 4
ATOM 2932 C CA . GLY A 1 69 ? 57.369 19.737 120.566 1.00 0.00 69 GLY A CA 4
ATOM 2933 C C . GLY A 1 69 ? 56.577 20.995 120.592 1.00 0.00 69 GLY A C 4
ATOM 2934 O O . GLY A 1 69 ? 55.347 20.974 120.582 1.00 0.00 69 GLY A O 4
ATOM 2938 N N . GLY A 1 70 ? 57.281 22.136 120.638 1.00 0.00 70 GLY A N 4
ATOM 2939 C CA . GLY A 1 70 ? 56.593 23.387 120.590 1.00 0.00 70 GLY A CA 4
ATOM 2940 C C . GLY A 1 70 ? 57.592 24.387 120.116 1.00 0.00 70 GLY A C 4
ATOM 2941 O O . GLY A 1 70 ? 58.714 24.441 120.621 1.00 0.00 70 GLY A O 4
ATOM 2945 N N . GLN A 1 71 ? 57.216 25.161 119.082 1.00 0.00 71 GLN A N 4
ATOM 2946 C CA . GLN A 1 71 ? 58.097 26.158 118.554 1.00 0.00 71 GLN A CA 4
ATOM 2947 C C . GLN A 1 71 ? 58.215 27.345 119.466 1.00 0.00 71 GLN A C 4
ATOM 2948 O O . GLN A 1 71 ? 59.319 27.811 119.741 1.00 0.00 71 GLN A O 4
ATOM 2962 N N . HIS A 1 72 ? 57.078 27.856 119.985 1.00 0.00 72 HIS A N 4
ATOM 2963 C CA . HIS A 1 72 ? 57.133 29.087 120.727 1.00 0.00 72 HIS A CA 4
ATOM 2964 C C . HIS A 1 72 ? 56.118 29.086 121.824 1.00 0.00 72 HIS A C 4
ATOM 2965 O O . HIS A 1 72 ? 55.096 28.408 121.735 1.00 0.00 72 HIS A O 4
ATOM 2979 N N . LEU A 1 73 ? 56.395 29.840 122.914 1.00 0.00 73 LEU A N 4
ATOM 2980 C CA . LEU A 1 73 ? 55.415 29.928 123.954 1.00 0.00 73 LEU A CA 4
ATOM 2981 C C . LEU A 1 73 ? 55.664 31.154 124.785 1.00 0.00 73 LEU A C 4
ATOM 2982 O O . LEU A 1 73 ? 56.728 31.325 125.379 1.00 0.00 73 LEU A O 4
ATOM 2998 N N . ASN A 1 74 ? 54.667 32.058 124.844 1.00 0.00 74 ASN A N 4
ATOM 2999 C CA . ASN A 1 74 ? 54.775 33.190 125.723 1.00 0.00 74 ASN A CA 4
ATOM 3000 C C . ASN A 1 74 ? 53.941 32.826 126.902 1.00 0.00 74 ASN A C 4
ATOM 3001 O O . ASN A 1 74 ? 52.869 32.241 126.751 1.00 0.00 74 ASN A O 4
ATOM 3012 N N . VAL A 1 75 ? 54.416 33.128 128.124 1.00 0.00 75 VAL A N 4
ATOM 3013 C CA . VAL A 1 75 ? 53.612 32.687 129.219 1.00 0.00 75 VAL A CA 4
ATOM 3014 C C . VAL A 1 75 ? 53.148 33.844 130.036 1.00 0.00 75 VAL A C 4
ATOM 3015 O O . VAL A 1 75 ? 53.930 34.684 130.483 1.00 0.00 75 VAL A O 4
ATOM 3028 N N . ASN A 1 76 ? 51.818 33.908 130.230 1.00 0.00 76 ASN A N 4
ATOM 3029 C CA . ASN A 1 76 ? 51.256 34.940 131.036 1.00 0.00 76 ASN A CA 4
ATOM 3030 C C . ASN A 1 76 ? 50.500 34.250 132.111 1.00 0.00 76 ASN A C 4
ATOM 3031 O O . ASN A 1 76 ? 49.663 33.388 131.846 1.00 0.00 76 ASN A O 4
ATOM 3042 N N . VAL A 1 77 ? 50.821 34.594 133.367 1.00 0.00 77 VAL A N 4
ATOM 3043 C CA . VAL A 1 77 ? 50.122 33.998 134.454 1.00 0.00 77 VAL A CA 4
ATOM 3044 C C . VAL A 1 77 ? 49.350 35.104 135.111 1.00 0.00 77 VAL A C 4
ATOM 3045 O O . VAL A 1 77 ? 49.895 35.917 135.856 1.00 0.00 77 VAL A O 4
ATOM 3058 N N . LEU A 1 78 ? 48.034 35.170 134.816 1.00 0.00 78 LEU A N 4
ATOM 3059 C CA . LEU A 1 78 ? 47.240 36.228 135.369 1.00 0.00 78 LEU A CA 4
ATOM 3060 C C . LEU A 1 78 ? 45.788 35.875 135.293 1.00 0.00 78 LEU A C 4
ATOM 3061 O O . LEU A 1 78 ? 45.411 34.831 134.764 1.00 0.00 78 LEU A O 4
ATOM 3077 N N . ARG A 1 79 ? 44.938 36.749 135.878 1.00 0.00 79 ARG A N 4
ATOM 3078 C CA . ARG A 1 79 ? 43.518 36.566 135.839 1.00 0.00 79 ARG A CA 4
ATOM 3079 C C . ARG A 1 79 ? 42.954 37.686 135.027 1.00 0.00 79 ARG A C 4
ATOM 3080 O O . ARG A 1 79 ? 43.481 38.798 135.021 1.00 0.00 79 ARG A O 4
ATOM 3101 N N . ARG A 1 80 ? 41.851 37.406 134.310 1.00 0.00 80 ARG A N 4
ATOM 3102 C CA . ARG A 1 80 ? 41.272 38.364 133.413 1.00 0.00 80 ARG A CA 4
ATOM 3103 C C . ARG A 1 80 ? 40.781 39.551 134.175 1.00 0.00 80 ARG A C 4
ATOM 3104 O O . ARG A 1 80 ? 40.887 40.680 133.696 1.00 0.00 80 ARG A O 4
ATOM 3125 N N . GLU A 1 81 ? 40.234 39.331 135.387 1.00 0.00 81 GLU A N 4
ATOM 3126 C CA . GLU A 1 81 ? 39.652 40.404 136.142 1.00 0.00 81 GLU A CA 4
ATOM 3127 C C . GLU A 1 81 ? 40.703 41.417 136.452 1.00 0.00 81 GLU A C 4
ATOM 3128 O O . GLU A 1 81 ? 40.422 42.613 136.509 1.00 0.00 81 GLU A O 4
ATOM 3140 N N . THR A 1 82 ? 41.949 40.958 136.669 1.00 0.00 82 THR A N 4
ATOM 3141 C CA . THR A 1 82 ? 43.026 41.837 137.027 1.00 0.00 82 THR A CA 4
ATOM 3142 C C . THR A 1 82 ? 43.235 42.825 135.918 1.00 0.00 82 THR A C 4
ATOM 3143 O O . THR A 1 82 ? 43.459 44.007 136.166 1.00 0.00 82 THR A O 4
ATOM 3154 N N . LEU A 1 83 ? 43.190 42.355 134.658 1.00 0.00 83 LEU A N 4
ATOM 3155 C CA . LEU A 1 83 ? 43.370 43.205 133.514 1.00 0.00 83 LEU A CA 4
ATOM 3156 C C . LEU A 1 83 ? 42.218 44.154 133.419 1.00 0.00 83 LEU A C 4
ATOM 3157 O O . LEU A 1 83 ? 42.383 45.309 133.027 1.00 0.00 83 LEU A O 4
ATOM 3173 N N . GLU A 1 84 ? 41.007 43.680 133.761 1.00 0.00 84 GLU A N 4
ATOM 3174 C CA . GLU A 1 84 ? 39.837 44.506 133.704 1.00 0.00 84 GLU A CA 4
ATOM 3175 C C . GLU A 1 84 ? 40.049 45.633 134.663 1.00 0.00 84 GLU A C 4
ATOM 3176 O O . GLU A 1 84 ? 39.691 46.776 134.388 1.00 0.00 84 GLU A O 4
ATOM 3188 N N . ASP A 1 85 ? 40.648 45.319 135.827 1.00 0.00 85 ASP A N 4
ATOM 3189 C CA . ASP A 1 85 ? 40.926 46.276 136.862 1.00 0.00 85 ASP A CA 4
ATOM 3190 C C . ASP A 1 85 ? 41.914 47.266 136.321 1.00 0.00 85 ASP A C 4
ATOM 3191 O O . ASP A 1 85 ? 41.823 48.463 136.588 1.00 0.00 85 ASP A O 4
ATOM 3200 N N . ALA A 1 86 ? 42.894 46.774 135.538 1.00 0.00 86 ALA A N 4
ATOM 3201 C CA . ALA A 1 86 ? 43.942 47.583 134.977 1.00 0.00 86 ALA A CA 4
ATOM 3202 C C . ALA A 1 86 ? 43.359 48.589 134.034 1.00 0.00 86 ALA A C 4
ATOM 3203 O O . ALA A 1 86 ? 43.818 49.730 133.966 1.00 0.00 86 ALA A O 4
ATOM 3210 N N . VAL A 1 87 ? 42.340 48.179 133.257 1.00 0.00 87 VAL A N 4
ATOM 3211 C CA . VAL A 1 87 ? 41.727 49.051 132.294 1.00 0.00 87 VAL A CA 4
ATOM 3212 C C . VAL A 1 87 ? 41.083 50.195 133.011 1.00 0.00 87 VAL A C 4
ATOM 3213 O O . VAL A 1 87 ? 41.152 51.336 132.557 1.00 0.00 87 VAL A O 4
ATOM 3226 N N . LYS A 1 88 ? 40.410 49.901 134.139 1.00 0.00 88 LYS A N 4
ATOM 3227 C CA . LYS A 1 88 ? 39.736 50.910 134.897 1.00 0.00 88 LYS A CA 4
ATOM 3228 C C . LYS A 1 88 ? 40.734 51.851 135.498 1.00 0.00 88 LYS A C 4
ATOM 3229 O O . LYS A 1 88 ? 40.589 53.068 135.384 1.00 0.00 88 LYS A O 4
ATOM 3248 N N . HIS A 1 89 ? 41.796 51.320 136.137 1.00 0.00 89 HIS A N 4
ATOM 3249 C CA . HIS A 1 89 ? 42.686 52.230 136.797 1.00 0.00 89 HIS A CA 4
ATOM 3250 C C . HIS A 1 89 ? 44.105 51.906 136.431 1.00 0.00 89 HIS A C 4
ATOM 3251 O O . HIS A 1 89 ? 44.723 50.976 136.952 1.00 0.00 89 HIS A O 4
ATOM 3265 N N . PRO A 1 90 ? 44.614 52.676 135.507 1.00 0.00 90 PRO A N 4
ATOM 3266 C CA . PRO A 1 90 ? 45.968 52.485 135.048 1.00 0.00 90 PRO A CA 4
ATOM 3267 C C . PRO A 1 90 ? 47.056 52.836 136.024 1.00 0.00 90 PRO A C 4
ATOM 3268 O O . PRO A 1 90 ? 48.140 52.263 135.929 1.00 0.00 90 PRO A O 4
ATOM 3279 N N . GLU A 1 91 ? 46.802 53.763 136.967 1.00 0.00 91 GLU A N 4
ATOM 3280 C CA . GLU A 1 91 ? 47.802 54.218 137.897 1.00 0.00 91 GLU A CA 4
ATOM 3281 C C . GLU A 1 91 ? 48.253 53.078 138.749 1.00 0.00 91 GLU A C 4
ATOM 3282 O O . GLU A 1 91 ? 49.387 53.056 139.227 1.00 0.00 91 GLU A O 4
ATOM 3294 N N . LYS A 1 92 ? 47.342 52.124 138.992 1.00 0.00 92 LYS A N 4
ATOM 3295 C CA . LYS A 1 92 ? 47.613 50.993 139.826 1.00 0.00 92 LYS A CA 4
ATOM 3296 C C . LYS A 1 92 ? 48.704 50.144 139.239 1.00 0.00 92 LYS A C 4
ATOM 3297 O O . LYS A 1 92 ? 49.552 49.654 139.981 1.00 0.00 92 LYS A O 4
ATOM 3316 N N . TYR A 1 93 ? 48.715 49.919 137.902 1.00 0.00 93 TYR A N 4
ATOM 3317 C CA . TYR A 1 93 ? 49.704 49.026 137.343 1.00 0.00 93 TYR A CA 4
ATOM 3318 C C . TYR A 1 93 ? 50.632 49.781 136.433 1.00 0.00 93 TYR A C 4
ATOM 3319 O O . TYR A 1 93 ? 50.510 49.668 135.214 1.00 0.00 93 TYR A O 4
ATOM 3337 N N . PRO A 1 94 ? 51.579 50.516 136.947 1.00 0.00 94 PRO A N 4
ATOM 3338 C CA . PRO A 1 94 ? 52.469 51.232 136.069 1.00 0.00 94 PRO A CA 4
ATOM 3339 C C . PRO A 1 94 ? 53.411 50.376 135.278 1.00 0.00 94 PRO A C 4
ATOM 3340 O O . PRO A 1 94 ? 53.696 50.716 134.129 1.00 0.00 94 PRO A O 4
ATOM 3351 N N . GLN A 1 95 ? 53.909 49.262 135.846 1.00 0.00 95 GLN A N 4
ATOM 3352 C CA . GLN A 1 95 ? 54.863 48.510 135.088 1.00 0.00 95 GLN A CA 4
ATOM 3353 C C . GLN A 1 95 ? 54.296 47.157 134.790 1.00 0.00 95 GLN A C 4
ATOM 3354 O O . GLN A 1 95 ? 55.024 46.169 134.695 1.00 0.00 95 GLN A O 4
ATOM 3368 N N . LEU A 1 96 ? 52.969 47.087 134.576 1.00 0.00 96 LEU A N 4
ATOM 3369 C CA . LEU A 1 96 ? 52.358 45.829 134.266 1.00 0.00 96 LEU A CA 4
ATOM 3370 C C . LEU A 1 96 ? 52.764 45.471 132.869 1.00 0.00 96 LEU A C 4
ATOM 3371 O O . LEU A 1 96 ? 52.713 46.315 131.977 1.00 0.00 96 LEU A O 4
ATOM 3387 N N . THR A 1 97 ? 53.186 44.205 132.649 1.00 0.00 97 THR A N 4
ATOM 3388 C CA . THR A 1 97 ? 53.606 43.802 131.332 1.00 0.00 97 THR A CA 4
ATOM 3389 C C . THR A 1 97 ? 52.968 42.482 130.987 1.00 0.00 97 THR A C 4
ATOM 3390 O O . THR A 1 97 ? 52.767 41.625 131.848 1.00 0.00 97 THR A O 4
ATOM 3401 N N . ILE A 1 98 ? 52.611 42.303 129.695 1.00 0.00 98 ILE A N 4
ATOM 3402 C CA . ILE A 1 98 ? 52.033 41.059 129.258 1.00 0.00 98 ILE A CA 4
ATOM 3403 C C . ILE A 1 98 ? 52.598 40.688 127.915 1.00 0.00 98 ILE A C 4
ATOM 3404 O O . ILE A 1 98 ? 53.094 41.540 127.178 1.00 0.00 98 ILE A O 4
ATOM 3420 N N . ARG A 1 99 ? 52.548 39.380 127.563 1.00 0.00 99 ARG A N 4
ATOM 3421 C CA . ARG A 1 99 ? 53.061 38.938 126.290 1.00 0.00 99 ARG A CA 4
ATOM 3422 C C . ARG A 1 99 ? 51.911 38.944 125.324 1.00 0.00 99 ARG A C 4
ATOM 3423 O O . ARG A 1 99 ? 50.883 38.316 125.568 1.00 0.00 99 ARG A O 4
ATOM 3444 N N . VAL A 1 100 ? 52.015 39.798 124.282 1.00 0.00 100 VAL A N 4
ATOM 3445 C CA . VAL A 1 100 ? 51.004 39.956 123.268 1.00 0.00 100 VAL A CA 4
ATOM 3446 C C . VAL A 1 100 ? 51.063 39.019 122.091 1.00 0.00 100 VAL A C 4
ATOM 3447 O O . VAL A 1 100 ? 50.032 38.472 121.699 1.00 0.00 100 VAL A O 4
ATOM 3460 N N . SER A 1 101 ? 52.244 38.852 121.447 1.00 0.00 101 SER A N 4
ATOM 3461 C CA . SER A 1 101 ? 52.303 37.985 120.298 1.00 0.00 101 SER A CA 4
ATOM 3462 C C . SER A 1 101 ? 53.734 37.713 119.942 1.00 0.00 101 SER A C 4
ATOM 3463 O O . SER A 1 101 ? 54.095 37.748 118.763 1.00 0.00 101 SER A O 4
ATOM 3471 N N . GLY A 1 102 ? 54.566 37.329 120.928 1.00 0.00 102 GLY A N 4
ATOM 3472 C CA . GLY A 1 102 ? 55.946 37.070 120.630 1.00 0.00 102 GLY A CA 4
ATOM 3473 C C . GLY A 1 102 ? 56.813 38.092 121.301 1.00 0.00 102 GLY A C 4
ATOM 3474 O O . GLY A 1 102 ? 58.034 37.943 121.343 1.00 0.00 102 GLY A O 4
ATOM 3478 N N . TYR A 1 103 ? 56.205 39.175 121.823 1.00 0.00 103 TYR A N 4
ATOM 3479 C CA . TYR A 1 103 ? 56.941 40.178 122.539 1.00 0.00 103 TYR A CA 4
ATOM 3480 C C . TYR A 1 103 ? 56.059 40.687 123.643 1.00 0.00 103 TYR A C 4
ATOM 3481 O O . TYR A 1 103 ? 54.905 40.275 123.751 1.00 0.00 103 TYR A O 4
ATOM 3499 N N . ALA A 1 104 ? 56.595 41.573 124.515 1.00 0.00 104 ALA A N 4
ATOM 3500 C CA . ALA A 1 104 ? 55.832 42.041 125.640 1.00 0.00 104 ALA A CA 4
ATOM 3501 C C . ALA A 1 104 ? 55.598 43.516 125.507 1.00 0.00 104 ALA A C 4
ATOM 3502 O O . ALA A 1 104 ? 56.315 44.210 124.786 1.00 0.00 104 ALA A O 4
ATOM 3509 N N . VAL A 1 105 ? 54.536 44.021 126.181 1.00 0.00 105 VAL A N 4
ATOM 3510 C CA . VAL A 1 105 ? 54.211 45.419 126.161 1.00 0.00 105 VAL A CA 4
ATOM 3511 C C . VAL A 1 105 ? 53.593 45.784 127.476 1.00 0.00 105 VAL A C 4
ATOM 3512 O O . VAL A 1 105 ? 53.063 44.932 128.188 1.00 0.00 105 VAL A O 4
ATOM 3525 N N . ARG A 1 106 ? 53.675 47.080 127.847 1.00 0.00 106 ARG A N 4
ATOM 3526 C CA . ARG A 1 106 ? 53.047 47.539 129.053 1.00 0.00 106 ARG A CA 4
ATOM 3527 C C . ARG A 1 106 ? 51.592 47.590 128.710 1.00 0.00 106 ARG A C 4
ATOM 3528 O O . ARG A 1 106 ? 51.232 47.978 127.601 1.00 0.00 106 ARG A O 4
ATOM 3549 N N . PHE A 1 107 ? 50.715 47.210 129.655 1.00 0.00 107 PHE A N 4
ATOM 3550 C CA . PHE A 1 107 ? 49.303 47.153 129.394 1.00 0.00 107 PHE A CA 4
ATOM 3551 C C . PHE A 1 107 ? 48.814 48.536 129.089 1.00 0.00 107 PHE A C 4
ATOM 3552 O O . PHE A 1 107 ? 47.991 48.752 128.199 1.00 0.00 107 PHE A O 4
ATOM 3569 N N . ASN A 1 108 ? 49.347 49.513 129.833 1.00 0.00 108 ASN A N 4
ATOM 3570 C CA . ASN A 1 108 ? 48.954 50.887 129.768 1.00 0.00 108 ASN A CA 4
ATOM 3571 C C . ASN A 1 108 ? 49.281 51.473 128.423 1.00 0.00 108 ASN A C 4
ATOM 3572 O O . ASN A 1 108 ? 48.686 52.472 128.025 1.00 0.00 108 ASN A O 4
ATOM 3583 N N . SER A 1 109 ? 50.289 50.920 127.724 1.00 0.00 109 SER A N 4
ATOM 3584 C CA . SER A 1 109 ? 50.723 51.465 126.464 1.00 0.00 109 SER A CA 4
ATOM 3585 C C . SER A 1 109 ? 49.740 51.218 125.354 1.00 0.00 109 SER A C 4
ATOM 3586 O O . SER A 1 109 ? 49.748 51.950 124.367 1.00 0.00 109 SER A O 4
ATOM 3594 N N . LEU A 1 110 ? 48.876 50.189 125.461 1.00 0.00 110 LEU A N 4
ATOM 3595 C CA . LEU A 1 110 ? 48.014 49.846 124.358 1.00 0.00 110 LEU A CA 4
ATOM 3596 C C . LEU A 1 110 ? 46.820 50.744 124.273 1.00 0.00 110 LEU A C 4
ATOM 3597 O O . LEU A 1 110 ? 46.473 51.455 125.213 1.00 0.00 110 LEU A O 4
ATOM 3613 N N . THR A 1 111 ? 46.177 50.733 123.082 1.00 0.00 111 THR A N 4
ATOM 3614 C CA . THR A 1 111 ? 45.001 51.505 122.801 1.00 0.00 111 THR A CA 4
ATOM 3615 C C . THR A 1 111 ? 43.832 50.731 123.329 1.00 0.00 111 THR A C 4
ATOM 3616 O O . THR A 1 111 ? 43.953 49.557 123.668 1.00 0.00 111 THR A O 4
ATOM 3627 N N . PRO A 1 112 ? 42.699 51.375 123.420 1.00 0.00 112 PRO A N 4
ATOM 3628 C CA . PRO A 1 112 ? 41.532 50.710 123.930 1.00 0.00 112 PRO A CA 4
ATOM 3629 C C . PRO A 1 112 ? 41.120 49.550 123.078 1.00 0.00 112 PRO A C 4
ATOM 3630 O O . PRO A 1 112 ? 40.626 48.564 123.623 1.00 0.00 112 PRO A O 4
ATOM 3641 N N . GLU A 1 113 ? 41.286 49.653 121.745 1.00 0.00 113 GLU A N 4
ATOM 3642 C CA . GLU A 1 113 ? 40.945 48.574 120.862 1.00 0.00 113 GLU A CA 4
ATOM 3643 C C . GLU A 1 113 ? 41.903 47.448 121.049 1.00 0.00 113 GLU A C 4
ATOM 3644 O O . GLU A 1 113 ? 41.505 46.284 121.043 1.00 0.00 113 GLU A O 4
ATOM 3656 N N . GLN A 1 114 ? 43.200 47.769 121.209 1.00 0.00 114 GLN A N 4
ATOM 3657 C CA . GLN A 1 114 ? 44.188 46.742 121.354 1.00 0.00 114 GLN A CA 4
ATOM 3658 C C . GLN A 1 114 ? 43.957 46.000 122.628 1.00 0.00 114 GLN A C 4
ATOM 3659 O O . GLN A 1 114 ? 44.142 44.786 122.687 1.00 0.00 114 GLN A O 4
ATOM 3673 N N . GLN A 1 115 ? 43.570 46.717 123.695 1.00 0.00 115 GLN A N 4
ATOM 3674 C CA . GLN A 1 115 ? 43.321 46.104 124.966 1.00 0.00 115 GLN A CA 4
ATOM 3675 C C . GLN A 1 115 ? 42.141 45.196 124.818 1.00 0.00 115 GLN A C 4
ATOM 3676 O O . GLN A 1 115 ? 42.085 44.119 125.407 1.00 0.00 115 GLN A O 4
ATOM 3690 N N . ARG A 1 116 ? 41.161 45.611 123.999 1.00 0.00 116 ARG A N 4
ATOM 3691 C CA . ARG A 1 116 ? 39.963 44.844 123.828 1.00 0.00 116 ARG A CA 4
ATOM 3692 C C . ARG A 1 116 ? 40.339 43.491 123.315 1.00 0.00 116 ARG A C 4
ATOM 3693 O O . ARG A 1 116 ? 39.765 42.480 123.717 1.00 0.00 116 ARG A O 4
ATOM 3714 N N . ASP A 1 117 ? 41.317 43.446 122.395 1.00 0.00 117 ASP A N 4
ATOM 3715 C CA . ASP A 1 117 ? 41.739 42.217 121.795 1.00 0.00 117 ASP A CA 4
ATOM 3716 C C . ASP A 1 117 ? 42.316 41.313 122.846 1.00 0.00 117 ASP A C 4
ATOM 3717 O O . ASP A 1 117 ? 42.015 40.120 122.872 1.00 0.00 117 ASP A O 4
ATOM 3726 N N . VAL A 1 118 ? 43.158 41.857 123.748 1.00 0.00 118 VAL A N 4
ATOM 3727 C CA . VAL A 1 118 ? 43.826 41.031 124.716 1.00 0.00 118 VAL A CA 4
ATOM 3728 C C . VAL A 1 118 ? 42.862 40.393 125.688 1.00 0.00 118 VAL A C 4
ATOM 3729 O O . VAL A 1 118 ? 42.887 39.178 125.879 1.00 0.00 118 VAL A O 4
ATOM 3742 N N . ILE A 1 119 ? 41.936 41.177 126.278 1.00 0.00 119 ILE A N 4
ATOM 3743 C CA . ILE A 1 119 ? 41.045 40.685 127.296 1.00 0.00 119 ILE A CA 4
ATOM 3744 C C . ILE A 1 119 ? 40.191 39.588 126.749 1.00 0.00 119 ILE A C 4
ATOM 3745 O O . ILE A 1 119 ? 39.849 38.649 127.465 1.00 0.00 119 ILE A O 4
ATOM 3761 N N . ALA A 1 120 ? 39.799 39.701 125.470 1.00 0.00 120 ALA A N 4
ATOM 3762 C CA . ALA A 1 120 ? 38.950 38.771 124.778 1.00 0.00 120 ALA A CA 4
ATOM 3763 C C . ALA A 1 120 ? 39.588 37.418 124.642 1.00 0.00 120 ALA A C 4
ATOM 3764 O O . ALA A 1 120 ? 38.879 36.417 124.586 1.00 0.00 120 ALA A O 4
ATOM 3771 N N . ARG A 1 121 ? 40.934 37.357 124.547 1.00 0.00 121 ARG A N 4
ATOM 3772 C CA . ARG A 1 121 ? 41.678 36.154 124.255 1.00 0.00 121 ARG A CA 4
ATOM 3773 C C . ARG A 1 121 ? 41.469 35.084 125.290 1.00 0.00 121 ARG A C 4
ATOM 3774 O O . ARG A 1 121 ? 40.905 35.311 126.360 1.00 0.00 121 ARG A O 4
ATOM 3795 N N . THR A 1 122 ? 41.906 33.850 124.951 1.00 0.00 122 THR A N 4
ATOM 3796 C CA . THR A 1 122 ? 41.714 32.694 125.784 1.00 0.00 122 THR A CA 4
ATOM 3797 C C . THR A 1 122 ? 42.600 32.737 126.987 1.00 0.00 122 THR A C 4
ATOM 3798 O O . THR A 1 122 ? 43.809 32.949 126.895 1.00 0.00 122 THR A O 4
ATOM 3809 N N . PHE A 1 123 ? 41.992 32.523 128.171 1.00 0.00 123 PHE A N 4
ATOM 3810 C CA . PHE A 1 123 ? 42.729 32.418 129.395 1.00 0.00 123 PHE A CA 4
ATOM 3811 C C . PHE A 1 123 ? 42.471 31.023 129.873 1.00 0.00 123 PHE A C 4
ATOM 3812 O O . PHE A 1 123 ? 41.335 30.680 130.192 1.00 0.00 123 PHE A O 4
ATOM 3829 N N . THR A 1 124 ? 43.524 30.188 129.956 1.00 0.00 124 THR A N 4
ATOM 3830 C CA . THR A 1 124 ? 43.345 28.807 130.308 1.00 0.00 124 THR A CA 4
ATOM 3831 C C . THR A 1 124 ? 42.815 28.720 131.708 1.00 0.00 124 THR A C 4
ATOM 3832 O O . THR A 1 124 ? 43.477 29.120 132.666 1.00 0.00 124 THR A O 4
ATOM 3843 N N . GLU A 1 125 ? 41.558 28.237 131.834 1.00 0.00 125 GLU A N 4
ATOM 3844 C CA . GLU A 1 125 ? 40.887 28.043 133.088 1.00 0.00 125 GLU A CA 4
ATOM 3845 C C . GLU A 1 125 ? 41.458 26.860 133.803 1.00 0.00 125 GLU A C 4
ATOM 3846 O O . GLU A 1 125 ? 41.706 26.907 135.007 1.00 0.00 125 GLU A O 4
ATOM 3858 N N . SER A 1 126 ? 41.686 25.754 133.068 1.00 0.00 126 SER A N 4
ATOM 3859 C CA . SER A 1 126 ? 42.171 24.566 133.709 1.00 0.00 126 SER A CA 4
ATOM 3860 C C . SER A 1 126 ? 43.196 23.959 132.814 1.00 0.00 126 SER A C 4
ATOM 3861 O O . SER A 1 126 ? 43.244 24.250 131.621 1.00 0.00 126 SER A O 4
ATOM 3869 N N . LEU A 1 127 ? 44.060 23.096 133.378 1.00 0.00 127 LEU A N 4
ATOM 3870 C CA . LEU A 1 127 ? 45.050 22.485 132.547 1.00 0.00 127 LEU A CA 4
ATOM 3871 C C . LEU A 1 127 ? 44.369 21.233 132.007 1.00 0.00 127 LEU A C 4
ATOM 3872 O O . LEU A 1 127 ? 44.437 20.174 132.687 1.00 0.00 127 LEU A O 4
ATOM 3889 N N . GLU A 1 68 ? 59.807 15.509 121.813 1.00 0.00 68 GLU A N 5
ATOM 3890 C CA . GLU A 1 68 ? 59.524 16.605 120.863 1.00 0.00 68 GLU A CA 5
ATOM 3891 C C . GLU A 1 68 ? 59.952 17.907 121.452 1.00 0.00 68 GLU A C 5
ATOM 3892 O O . GLU A 1 68 ? 60.391 17.970 122.598 1.00 0.00 68 GLU A O 5
ATOM 3903 N N . GLY A 1 69 ? 59.851 18.989 120.663 1.00 0.00 69 GLY A N 5
ATOM 3904 C CA . GLY A 1 69 ? 60.220 20.265 121.182 1.00 0.00 69 GLY A CA 5
ATOM 3905 C C . GLY A 1 69 ? 59.299 21.258 120.564 1.00 0.00 69 GLY A C 5
ATOM 3906 O O . GLY A 1 69 ? 58.943 21.151 119.391 1.00 0.00 69 GLY A O 5
ATOM 3910 N N . GLY A 1 70 ? 58.891 22.267 121.352 1.00 0.00 70 GLY A N 5
ATOM 3911 C CA . GLY A 1 70 ? 58.023 23.271 120.822 1.00 0.00 70 GLY A CA 5
ATOM 3912 C C . GLY A 1 70 ? 58.896 24.284 120.172 1.00 0.00 70 GLY A C 5
ATOM 3913 O O . GLY A 1 70 ? 60.119 24.154 120.171 1.00 0.00 70 GLY A O 5
ATOM 3917 N N . GLN A 1 71 ? 58.285 25.336 119.601 1.00 0.00 71 GLN A N 5
ATOM 3918 C CA . GLN A 1 71 ? 59.085 26.340 118.972 1.00 0.00 71 GLN A CA 5
ATOM 3919 C C . GLN A 1 71 ? 59.065 27.529 119.882 1.00 0.00 71 GLN A C 5
ATOM 3920 O O . GLN A 1 71 ? 60.078 27.864 120.495 1.00 0.00 71 GLN A O 5
ATOM 3934 N N . HIS A 1 72 ? 57.892 28.187 119.997 1.00 0.00 72 HIS A N 5
ATOM 3935 C CA . HIS A 1 72 ? 57.772 29.385 120.782 1.00 0.00 72 HIS A CA 5
ATOM 3936 C C . HIS A 1 72 ? 56.725 29.217 121.840 1.00 0.00 72 HIS A C 5
ATOM 3937 O O . HIS A 1 72 ? 55.785 28.439 121.684 1.00 0.00 72 HIS A O 5
ATOM 3951 N N . LEU A 1 73 ? 56.894 29.936 122.973 1.00 0.00 73 LEU A N 5
ATOM 3952 C CA . LEU A 1 73 ? 55.931 29.864 124.037 1.00 0.00 73 LEU A CA 5
ATOM 3953 C C . LEU A 1 73 ? 55.954 31.130 124.834 1.00 0.00 73 LEU A C 5
ATOM 3954 O O . LEU A 1 73 ? 56.950 31.463 125.473 1.00 0.00 73 LEU A O 5
ATOM 3970 N N . ASN A 1 74 ? 54.844 31.887 124.835 1.00 0.00 74 ASN A N 5
ATOM 3971 C CA . ASN A 1 74 ? 54.845 33.011 125.718 1.00 0.00 74 ASN A CA 5
ATOM 3972 C C . ASN A 1 74 ? 53.878 32.696 126.801 1.00 0.00 74 ASN A C 5
ATOM 3973 O O . ASN A 1 74 ? 52.801 32.151 126.563 1.00 0.00 74 ASN A O 5
ATOM 3984 N N . VAL A 1 75 ? 54.278 32.966 128.055 1.00 0.00 75 VAL A N 5
ATOM 3985 C CA . VAL A 1 75 ? 53.400 32.536 129.097 1.00 0.00 75 VAL A CA 5
ATOM 3986 C C . VAL A 1 75 ? 52.973 33.703 129.913 1.00 0.00 75 VAL A C 5
ATOM 3987 O O . VAL A 1 75 ? 53.782 34.527 130.339 1.00 0.00 75 VAL A O 5
ATOM 4000 N N . ASN A 1 76 ? 51.651 33.801 130.140 1.00 0.00 76 ASN A N 5
ATOM 4001 C CA . ASN A 1 76 ? 51.137 34.846 130.969 1.00 0.00 76 ASN A CA 5
ATOM 4002 C C . ASN A 1 76 ? 50.373 34.170 132.057 1.00 0.00 76 ASN A C 5
ATOM 4003 O O . ASN A 1 76 ? 49.515 33.328 131.793 1.00 0.00 76 ASN A O 5
ATOM 4014 N N . VAL A 1 77 ? 50.700 34.490 133.321 1.00 0.00 77 VAL A N 5
ATOM 4015 C CA . VAL A 1 77 ? 49.958 33.913 134.402 1.00 0.00 77 VAL A CA 5
ATOM 4016 C C . VAL A 1 77 ? 49.245 35.053 135.055 1.00 0.00 77 VAL A C 5
ATOM 4017 O O . VAL A 1 77 ? 49.836 35.797 135.836 1.00 0.00 77 VAL A O 5
ATOM 4030 N N . LEU A 1 78 ? 47.944 35.216 134.736 1.00 0.00 78 LEU A N 5
ATOM 4031 C CA . LEU A 1 78 ? 47.197 36.318 135.272 1.00 0.00 78 LEU A CA 5
ATOM 4032 C C . LEU A 1 78 ? 45.754 35.933 135.356 1.00 0.00 78 LEU A C 5
ATOM 4033 O O . LEU A 1 78 ? 45.363 34.817 135.016 1.00 0.00 78 LEU A O 5
ATOM 4049 N N . ARG A 1 79 ? 44.930 36.886 135.846 1.00 0.00 79 ARG A N 5
ATOM 4050 C CA . ARG A 1 79 ? 43.511 36.706 135.943 1.00 0.00 79 ARG A CA 5
ATOM 4051 C C . ARG A 1 79 ? 42.903 37.783 135.095 1.00 0.00 79 ARG A C 5
ATOM 4052 O O . ARG A 1 79 ? 43.428 38.891 135.003 1.00 0.00 79 ARG A O 5
ATOM 4073 N N . ARG A 1 80 ? 41.763 37.477 134.451 1.00 0.00 80 ARG A N 5
ATOM 4074 C CA . ARG A 1 80 ? 41.113 38.386 133.542 1.00 0.00 80 ARG A CA 5
ATOM 4075 C C . ARG A 1 80 ? 40.665 39.602 134.300 1.00 0.00 80 ARG A C 5
ATOM 4076 O O . ARG A 1 80 ? 40.704 40.720 133.784 1.00 0.00 80 ARG A O 5
ATOM 4097 N N . GLU A 1 81 ? 40.230 39.408 135.559 1.00 0.00 81 GLU A N 5
ATOM 4098 C CA . GLU A 1 81 ? 39.709 40.477 136.367 1.00 0.00 81 GLU A CA 5
ATOM 4099 C C . GLU A 1 81 ? 40.777 41.497 136.597 1.00 0.00 81 GLU A C 5
ATOM 4100 O O . GLU A 1 81 ? 40.500 42.695 136.616 1.00 0.00 81 GLU A O 5
ATOM 4112 N N . THR A 1 82 ? 42.034 41.048 136.777 1.00 0.00 82 THR A N 5
ATOM 4113 C CA . THR A 1 82 ? 43.093 41.966 137.082 1.00 0.00 82 THR A CA 5
ATOM 4114 C C . THR A 1 82 ? 43.234 42.927 135.940 1.00 0.00 82 THR A C 5
ATOM 4115 O O . THR A 1 82 ? 43.424 44.123 136.149 1.00 0.00 82 THR A O 5
ATOM 4126 N N . LEU A 1 83 ? 43.153 42.423 134.694 1.00 0.00 83 LEU A N 5
ATOM 4127 C CA . LEU A 1 83 ? 43.277 43.264 133.537 1.00 0.00 83 LEU A CA 5
ATOM 4128 C C . LEU A 1 83 ? 42.123 44.217 133.480 1.00 0.00 83 LEU A C 5
ATOM 4129 O O . LEU A 1 83 ? 42.294 45.378 133.101 1.00 0.00 83 LEU A O 5
ATOM 4145 N N . GLU A 1 84 ? 40.908 43.755 133.843 1.00 0.00 84 GLU A N 5
ATOM 4146 C CA . GLU A 1 84 ? 39.771 44.628 133.770 1.00 0.00 84 GLU A CA 5
ATOM 4147 C C . GLU A 1 84 ? 40.009 45.770 134.699 1.00 0.00 84 GLU A C 5
ATOM 4148 O O . GLU A 1 84 ? 39.686 46.913 134.378 1.00 0.00 84 GLU A O 5
ATOM 4160 N N . ASP A 1 85 ? 40.574 45.475 135.883 1.00 0.00 85 ASP A N 5
ATOM 4161 C CA . ASP A 1 85 ? 40.849 46.479 136.870 1.00 0.00 85 ASP A CA 5
ATOM 4162 C C . ASP A 1 85 ? 41.874 47.420 136.318 1.00 0.00 85 ASP A C 5
ATOM 4163 O O . ASP A 1 85 ? 41.809 48.628 136.544 1.00 0.00 85 ASP A O 5
ATOM 4172 N N . ALA A 1 86 ? 42.854 46.878 135.571 1.00 0.00 86 ALA A N 5
ATOM 4173 C CA . ALA A 1 86 ? 43.921 47.666 135.025 1.00 0.00 86 ALA A CA 5
ATOM 4174 C C . ALA A 1 86 ? 43.357 48.672 134.072 1.00 0.00 86 ALA A C 5
ATOM 4175 O O . ALA A 1 86 ? 43.843 49.801 133.990 1.00 0.00 86 ALA A O 5
ATOM 4182 N N . VAL A 1 87 ? 42.330 48.274 133.298 1.00 0.00 87 VAL A N 5
ATOM 4183 C CA . VAL A 1 87 ? 41.740 49.156 132.333 1.00 0.00 87 VAL A CA 5
ATOM 4184 C C . VAL A 1 87 ? 41.122 50.324 133.041 1.00 0.00 87 VAL A C 5
ATOM 4185 O O . VAL A 1 87 ? 41.227 51.458 132.578 1.00 0.00 87 VAL A O 5
ATOM 4198 N N . LYS A 1 88 ? 40.423 50.071 134.165 1.00 0.00 88 LYS A N 5
ATOM 4199 C CA . LYS A 1 88 ? 39.791 51.147 134.868 1.00 0.00 88 LYS A CA 5
ATOM 4200 C C . LYS A 1 88 ? 40.819 52.051 135.484 1.00 0.00 88 LYS A C 5
ATOM 4201 O O . LYS A 1 88 ? 40.729 53.269 135.339 1.00 0.00 88 LYS A O 5
ATOM 4220 N N . HIS A 1 89 ? 41.838 51.488 136.175 1.00 0.00 89 HIS A N 5
ATOM 4221 C CA . HIS A 1 89 ? 42.807 52.341 136.817 1.00 0.00 89 HIS A CA 5
ATOM 4222 C C . HIS A 1 89 ? 44.193 51.980 136.370 1.00 0.00 89 HIS A C 5
ATOM 4223 O O . HIS A 1 89 ? 44.797 51.015 136.840 1.00 0.00 89 HIS A O 5
ATOM 4237 N N . PRO A 1 90 ? 44.700 52.753 135.450 1.00 0.00 90 PRO A N 5
ATOM 4238 C CA . PRO A 1 90 ? 46.036 52.529 134.963 1.00 0.00 90 PRO A CA 5
ATOM 4239 C C . PRO A 1 90 ? 47.111 52.887 135.943 1.00 0.00 90 PRO A C 5
ATOM 4240 O O . PRO A 1 90 ? 48.188 52.298 135.885 1.00 0.00 90 PRO A O 5
ATOM 4251 N N . GLU A 1 91 ? 46.836 53.829 136.858 1.00 0.00 91 GLU A N 5
ATOM 4252 C CA . GLU A 1 91 ? 47.827 54.328 137.762 1.00 0.00 91 GLU A CA 5
ATOM 4253 C C . GLU A 1 91 ? 48.320 53.216 138.619 1.00 0.00 91 GLU A C 5
ATOM 4254 O O . GLU A 1 91 ? 49.494 53.181 138.988 1.00 0.00 91 GLU A O 5
ATOM 4266 N N . LYS A 1 92 ? 47.415 52.301 138.989 1.00 0.00 92 LYS A N 5
ATOM 4267 C CA . LYS A 1 92 ? 47.792 51.235 139.858 1.00 0.00 92 LYS A CA 5
ATOM 4268 C C . LYS A 1 92 ? 48.751 50.285 139.212 1.00 0.00 92 LYS A C 5
ATOM 4269 O O . LYS A 1 92 ? 49.610 49.733 139.898 1.00 0.00 92 LYS A O 5
ATOM 4288 N N . TYR A 1 93 ? 48.650 50.034 137.889 1.00 0.00 93 TYR A N 5
ATOM 4289 C CA . TYR A 1 93 ? 49.576 49.081 137.349 1.00 0.00 93 TYR A CA 5
ATOM 4290 C C . TYR A 1 93 ? 50.511 49.737 136.383 1.00 0.00 93 TYR A C 5
ATOM 4291 O O . TYR A 1 93 ? 50.363 49.609 135.167 1.00 0.00 93 TYR A O 5
ATOM 4309 N N . PRO A 1 94 ? 51.518 50.384 136.878 1.00 0.00 94 PRO A N 5
ATOM 4310 C CA . PRO A 1 94 ? 52.542 50.880 136.014 1.00 0.00 94 PRO A CA 5
ATOM 4311 C C . PRO A 1 94 ? 53.322 49.630 135.803 1.00 0.00 94 PRO A C 5
ATOM 4312 O O . PRO A 1 94 ? 53.004 48.634 136.434 1.00 0.00 94 PRO A O 5
ATOM 4323 N N . GLN A 1 95 ? 54.256 49.579 134.858 1.00 0.00 95 GLN A N 5
ATOM 4324 C CA . GLN A 1 95 ? 55.122 48.432 134.799 1.00 0.00 95 GLN A CA 5
ATOM 4325 C C . GLN A 1 95 ? 54.373 47.124 134.600 1.00 0.00 95 GLN A C 5
ATOM 4326 O O . GLN A 1 95 ? 54.985 46.059 134.644 1.00 0.00 95 GLN A O 5
ATOM 4340 N N . LEU A 1 96 ? 53.051 47.127 134.327 1.00 0.00 96 LEU A N 5
ATOM 4341 C CA . LEU A 1 96 ? 52.378 45.865 134.151 1.00 0.00 96 LEU A CA 5
ATOM 4342 C C . LEU A 1 96 ? 52.759 45.397 132.787 1.00 0.00 96 LEU A C 5
ATOM 4343 O O . LEU A 1 96 ? 52.696 46.183 131.846 1.00 0.00 96 LEU A O 5
ATOM 4359 N N . THR A 1 97 ? 53.158 44.111 132.640 1.00 0.00 97 THR A N 5
ATOM 4360 C CA . THR A 1 97 ? 53.602 43.651 131.350 1.00 0.00 97 THR A CA 5
ATOM 4361 C C . THR A 1 97 ? 52.929 42.356 131.001 1.00 0.00 97 THR A C 5
ATOM 4362 O O . THR A 1 97 ? 52.687 41.511 131.863 1.00 0.00 97 THR A O 5
ATOM 4373 N N . ILE A 1 98 ? 52.609 42.177 129.698 1.00 0.00 98 ILE A N 5
ATOM 4374 C CA . ILE A 1 98 ? 51.955 40.985 129.225 1.00 0.00 98 ILE A CA 5
ATOM 4375 C C . ILE A 1 98 ? 52.540 40.581 127.905 1.00 0.00 98 ILE A C 5
ATOM 4376 O O . ILE A 1 98 ? 53.143 41.390 127.201 1.00 0.00 98 ILE A O 5
ATOM 4392 N N . ARG A 1 99 ? 52.381 39.290 127.538 1.00 0.00 99 ARG A N 5
ATOM 4393 C CA . ARG A 1 99 ? 52.904 38.851 126.275 1.00 0.00 99 ARG A CA 5
ATOM 4394 C C . ARG A 1 99 ? 51.762 38.851 125.300 1.00 0.00 99 ARG A C 5
ATOM 4395 O O . ARG A 1 99 ? 50.738 38.207 125.522 1.00 0.00 99 ARG A O 5
ATOM 4416 N N . VAL A 1 100 ? 51.864 39.710 124.263 1.00 0.00 100 VAL A N 5
ATOM 4417 C CA . VAL A 1 100 ? 50.851 39.875 123.257 1.00 0.00 100 VAL A CA 5
ATOM 4418 C C . VAL A 1 100 ? 50.889 38.936 122.082 1.00 0.00 100 VAL A C 5
ATOM 4419 O O . VAL A 1 100 ? 49.846 38.422 121.678 1.00 0.00 100 VAL A O 5
ATOM 4432 N N . SER A 1 101 ? 52.071 38.731 121.454 1.00 0.00 101 SER A N 5
ATOM 4433 C CA . SER A 1 101 ? 52.081 37.869 120.302 1.00 0.00 101 SER A CA 5
ATOM 4434 C C . SER A 1 101 ? 53.504 37.646 119.877 1.00 0.00 101 SER A C 5
ATOM 4435 O O . SER A 1 101 ? 53.829 37.729 118.692 1.00 0.00 101 SER A O 5
ATOM 4443 N N . GLY A 1 102 ? 54.380 37.262 120.825 1.00 0.00 102 GLY A N 5
ATOM 4444 C CA . GLY A 1 102 ? 55.757 37.047 120.490 1.00 0.00 102 GLY A CA 5
ATOM 4445 C C . GLY A 1 102 ? 56.595 38.127 121.098 1.00 0.00 102 GLY A C 5
ATOM 4446 O O . GLY A 1 102 ? 57.823 38.073 121.027 1.00 0.00 102 GLY A O 5
ATOM 4450 N N . TYR A 1 103 ? 55.961 39.156 121.689 1.00 0.00 103 TYR A N 5
ATOM 4451 C CA . TYR A 1 103 ? 56.713 40.180 122.351 1.00 0.00 103 TYR A CA 5
ATOM 4452 C C . TYR A 1 103 ? 55.919 40.617 123.546 1.00 0.00 103 TYR A C 5
ATOM 4453 O O . TYR A 1 103 ? 54.802 40.145 123.756 1.00 0.00 103 TYR A O 5
ATOM 4471 N N . ALA A 1 104 ? 56.492 41.510 124.385 1.00 0.00 104 ALA A N 5
ATOM 4472 C CA . ALA A 1 104 ? 55.814 41.934 125.582 1.00 0.00 104 ALA A CA 5
ATOM 4473 C C . ALA A 1 104 ? 55.534 43.402 125.484 1.00 0.00 104 ALA A C 5
ATOM 4474 O O . ALA A 1 104 ? 56.186 44.116 124.722 1.00 0.00 104 ALA A O 5
ATOM 4481 N N . VAL A 1 105 ? 54.513 43.880 126.233 1.00 0.00 105 VAL A N 5
ATOM 4482 C CA . VAL A 1 105 ? 54.155 45.265 126.183 1.00 0.00 105 VAL A CA 5
ATOM 4483 C C . VAL A 1 105 ? 53.496 45.630 127.480 1.00 0.00 105 VAL A C 5
ATOM 4484 O O . VAL A 1 105 ? 52.867 44.789 128.120 1.00 0.00 105 VAL A O 5
ATOM 4497 N N . ARG A 1 106 ? 53.655 46.900 127.920 1.00 0.00 106 ARG A N 5
ATOM 4498 C CA . ARG A 1 106 ? 52.984 47.344 129.104 1.00 0.00 106 ARG A CA 5
ATOM 4499 C C . ARG A 1 106 ? 51.546 47.457 128.725 1.00 0.00 106 ARG A C 5
ATOM 4500 O O . ARG A 1 106 ? 51.213 47.868 127.614 1.00 0.00 106 ARG A O 5
ATOM 4521 N N . PHE A 1 107 ? 50.647 47.090 129.653 1.00 0.00 107 PHE A N 5
ATOM 4522 C CA . PHE A 1 107 ? 49.245 47.085 129.349 1.00 0.00 107 PHE A CA 5
ATOM 4523 C C . PHE A 1 107 ? 48.789 48.488 129.067 1.00 0.00 107 PHE A C 5
ATOM 4524 O O . PHE A 1 107 ? 47.990 48.724 128.160 1.00 0.00 107 PHE A O 5
ATOM 4541 N N . ASN A 1 108 ? 49.309 49.461 129.837 1.00 0.00 108 ASN A N 5
ATOM 4542 C CA . ASN A 1 108 ? 48.917 50.844 129.743 1.00 0.00 108 ASN A CA 5
ATOM 4543 C C . ASN A 1 108 ? 49.291 51.411 128.410 1.00 0.00 108 ASN A C 5
ATOM 4544 O O . ASN A 1 108 ? 48.720 52.408 127.969 1.00 0.00 108 ASN A O 5
ATOM 4555 N N . SER A 1 109 ? 50.311 50.821 127.766 1.00 0.00 109 SER A N 5
ATOM 4556 C CA . SER A 1 109 ? 50.817 51.271 126.495 1.00 0.00 109 SER A CA 5
ATOM 4557 C C . SER A 1 109 ? 49.812 51.097 125.387 1.00 0.00 109 SER A C 5
ATOM 4558 O O . SER A 1 109 ? 49.837 51.853 124.418 1.00 0.00 109 SER A O 5
ATOM 4566 N N . LEU A 1 110 ? 48.908 50.103 125.490 1.00 0.00 110 LEU A N 5
ATOM 4567 C CA . LEU A 1 110 ? 48.010 49.790 124.398 1.00 0.00 110 LEU A CA 5
ATOM 4568 C C . LEU A 1 110 ? 46.843 50.730 124.322 1.00 0.00 110 LEU A C 5
ATOM 4569 O O . LEU A 1 110 ? 46.528 51.457 125.264 1.00 0.00 110 LEU A O 5
ATOM 4585 N N . THR A 1 111 ? 46.185 50.735 123.137 1.00 0.00 111 THR A N 5
ATOM 4586 C CA . THR A 1 111 ? 45.021 51.527 122.865 1.00 0.00 111 THR A CA 5
ATOM 4587 C C . THR A 1 111 ? 43.846 50.762 123.385 1.00 0.00 111 THR A C 5
ATOM 4588 O O . THR A 1 111 ? 43.962 49.581 123.717 1.00 0.00 111 THR A O 5
ATOM 4599 N N . PRO A 1 112 ? 42.713 51.398 123.486 1.00 0.00 112 PRO A N 5
ATOM 4600 C CA . PRO A 1 112 ? 41.556 50.730 124.006 1.00 0.00 112 PRO A CA 5
ATOM 4601 C C . PRO A 1 112 ? 41.120 49.592 123.145 1.00 0.00 112 PRO A C 5
ATOM 4602 O O . PRO A 1 112 ? 40.631 48.598 123.679 1.00 0.00 112 PRO A O 5
ATOM 4613 N N . GLU A 1 113 ? 41.276 49.721 121.815 1.00 0.00 113 GLU A N 5
ATOM 4614 C CA . GLU A 1 113 ? 40.882 48.693 120.897 1.00 0.00 113 GLU A CA 5
ATOM 4615 C C . GLU A 1 113 ? 41.774 47.507 121.072 1.00 0.00 113 GLU A C 5
ATOM 4616 O O . GLU A 1 113 ? 41.316 46.365 121.099 1.00 0.00 113 GLU A O 5
ATOM 4628 N N . GLN A 1 114 ? 43.090 47.762 121.196 1.00 0.00 114 GLN A N 5
ATOM 4629 C CA . GLN A 1 114 ? 44.076 46.725 121.314 1.00 0.00 114 GLN A CA 5
ATOM 4630 C C . GLN A 1 114 ? 43.900 45.997 122.609 1.00 0.00 114 GLN A C 5
ATOM 4631 O O . GLN A 1 114 ? 44.118 44.789 122.679 1.00 0.00 114 GLN A O 5
ATOM 4645 N N . GLN A 1 115 ? 43.521 46.722 123.677 1.00 0.00 115 GLN A N 5
ATOM 4646 C CA . GLN A 1 115 ? 43.297 46.120 124.958 1.00 0.00 115 GLN A CA 5
ATOM 4647 C C . GLN A 1 115 ? 42.112 45.214 124.849 1.00 0.00 115 GLN A C 5
ATOM 4648 O O . GLN A 1 115 ? 42.076 44.141 125.449 1.00 0.00 115 GLN A O 5
ATOM 4662 N N . ARG A 1 116 ? 41.112 45.623 124.050 1.00 0.00 116 ARG A N 5
ATOM 4663 C CA . ARG A 1 116 ? 39.910 44.856 123.901 1.00 0.00 116 ARG A CA 5
ATOM 4664 C C . ARG A 1 116 ? 40.283 43.505 123.381 1.00 0.00 116 ARG A C 5
ATOM 4665 O O . ARG A 1 116 ? 39.705 42.498 123.785 1.00 0.00 116 ARG A O 5
ATOM 4686 N N . ASP A 1 117 ? 41.259 43.453 122.456 1.00 0.00 117 ASP A N 5
ATOM 4687 C CA . ASP A 1 117 ? 41.677 42.209 121.883 1.00 0.00 117 ASP A CA 5
ATOM 4688 C C . ASP A 1 117 ? 42.201 41.316 122.965 1.00 0.00 117 ASP A C 5
ATOM 4689 O O . ASP A 1 117 ? 41.848 40.140 123.036 1.00 0.00 117 ASP A O 5
ATOM 4698 N N . VAL A 1 118 ? 43.054 41.864 123.848 1.00 0.00 118 VAL A N 5
ATOM 4699 C CA . VAL A 1 118 ? 43.716 41.055 124.831 1.00 0.00 118 VAL A CA 5
ATOM 4700 C C . VAL A 1 118 ? 42.738 40.421 125.775 1.00 0.00 118 VAL A C 5
ATOM 4701 O O . VAL A 1 118 ? 42.735 39.203 125.954 1.00 0.00 118 VAL A O 5
ATOM 4714 N N . ILE A 1 119 ? 41.828 41.222 126.356 1.00 0.00 119 ILE A N 5
ATOM 4715 C CA . ILE A 1 119 ? 40.920 40.756 127.374 1.00 0.00 119 ILE A CA 5
ATOM 4716 C C . ILE A 1 119 ? 40.057 39.651 126.847 1.00 0.00 119 ILE A C 5
ATOM 4717 O O . ILE A 1 119 ? 39.726 38.718 127.577 1.00 0.00 119 ILE A O 5
ATOM 4733 N N . ALA A 1 120 ? 39.646 39.753 125.574 1.00 0.00 120 ALA A N 5
ATOM 4734 C CA . ALA A 1 120 ? 38.783 38.819 124.904 1.00 0.00 120 ALA A CA 5
ATOM 4735 C C . ALA A 1 120 ? 39.414 37.464 124.765 1.00 0.00 120 ALA A C 5
ATOM 4736 O O . ALA A 1 120 ? 38.699 36.467 124.737 1.00 0.00 120 ALA A O 5
ATOM 4743 N N . ARG A 1 121 ? 40.757 37.390 124.640 1.00 0.00 121 ARG A N 5
ATOM 4744 C CA . ARG A 1 121 ? 41.481 36.176 124.348 1.00 0.00 121 ARG A CA 5
ATOM 4745 C C . ARG A 1 121 ? 41.308 35.120 125.405 1.00 0.00 121 ARG A C 5
ATOM 4746 O O . ARG A 1 121 ? 40.799 35.367 126.496 1.00 0.00 121 ARG A O 5
ATOM 4767 N N . THR A 1 122 ? 41.711 33.878 125.051 1.00 0.00 122 THR A N 5
ATOM 4768 C CA . THR A 1 122 ? 41.550 32.707 125.871 1.00 0.00 122 THR A CA 5
ATOM 4769 C C . THR A 1 122 ? 42.452 32.753 127.066 1.00 0.00 122 THR A C 5
ATOM 4770 O O . THR A 1 122 ? 43.661 32.949 126.956 1.00 0.00 122 THR A O 5
ATOM 4781 N N . PHE A 1 123 ? 41.852 32.564 128.258 1.00 0.00 123 PHE A N 5
ATOM 4782 C CA . PHE A 1 123 ? 42.592 32.482 129.482 1.00 0.00 123 PHE A CA 5
ATOM 4783 C C . PHE A 1 123 ? 42.337 31.096 129.979 1.00 0.00 123 PHE A C 5
ATOM 4784 O O . PHE A 1 123 ? 41.216 30.777 130.370 1.00 0.00 123 PHE A O 5
ATOM 4801 N N . THR A 1 124 ? 43.376 30.238 129.999 1.00 0.00 124 THR A N 5
ATOM 4802 C CA . THR A 1 124 ? 43.170 28.866 130.369 1.00 0.00 124 THR A CA 5
ATOM 4803 C C . THR A 1 124 ? 42.734 28.783 131.800 1.00 0.00 124 THR A C 5
ATOM 4804 O O . THR A 1 124 ? 43.501 29.085 132.714 1.00 0.00 124 THR A O 5
ATOM 4815 N N . GLU A 1 125 ? 41.450 28.415 132.009 1.00 0.00 125 GLU A N 5
ATOM 4816 C CA . GLU A 1 125 ? 40.886 28.198 133.312 1.00 0.00 125 GLU A CA 5
ATOM 4817 C C . GLU A 1 125 ? 41.357 26.901 133.887 1.00 0.00 125 GLU A C 5
ATOM 4818 O O . GLU A 1 125 ? 41.661 26.815 135.076 1.00 0.00 125 GLU A O 5
ATOM 4830 N N . SER A 1 126 ? 41.431 25.845 133.055 1.00 0.00 126 SER A N 5
ATOM 4831 C CA . SER A 1 126 ? 41.761 24.564 133.607 1.00 0.00 126 SER A CA 5
ATOM 4832 C C . SER A 1 126 ? 42.771 23.899 132.740 1.00 0.00 126 SER A C 5
ATOM 4833 O O . SER A 1 126 ? 42.982 24.274 131.588 1.00 0.00 126 SER A O 5
ATOM 4841 N N . LEU A 1 127 ? 43.433 22.873 133.312 1.00 0.00 127 LEU A N 5
ATOM 4842 C CA . LEU A 1 127 ? 44.428 22.124 132.611 1.00 0.00 127 LEU A CA 5
ATOM 4843 C C . LEU A 1 127 ? 43.682 21.147 131.711 1.00 0.00 127 LEU A C 5
ATOM 4844 O O . LEU A 1 127 ? 42.425 21.108 131.807 1.00 0.00 127 LEU A O 5
ATOM 4861 N N . GLU A 1 68 ? 59.804 16.849 115.700 1.00 0.00 68 GLU A N 6
ATOM 4862 C CA . GLU A 1 68 ? 58.827 17.828 116.231 1.00 0.00 68 GLU A CA 6
ATOM 4863 C C . GLU A 1 68 ? 59.494 18.774 117.172 1.00 0.00 68 GLU A C 6
ATOM 4864 O O . GLU A 1 68 ? 60.581 19.275 116.891 1.00 0.00 68 GLU A O 6
ATOM 4875 N N . GLY A 1 69 ? 58.844 19.039 118.323 1.00 0.00 69 GLY A N 6
ATOM 4876 C CA . GLY A 1 69 ? 59.396 19.945 119.290 1.00 0.00 69 GLY A CA 6
ATOM 4877 C C . GLY A 1 69 ? 58.652 21.242 119.193 1.00 0.00 69 GLY A C 6
ATOM 4878 O O . GLY A 1 69 ? 58.090 21.577 118.150 1.00 0.00 69 GLY A O 6
ATOM 4882 N N . GLY A 1 70 ? 58.639 22.011 120.303 1.00 0.00 70 GLY A N 6
ATOM 4883 C CA . GLY A 1 70 ? 57.943 23.262 120.311 1.00 0.00 70 GLY A CA 6
ATOM 4884 C C . GLY A 1 70 ? 58.975 24.335 120.385 1.00 0.00 70 GLY A C 6
ATOM 4885 O O . GLY A 1 70 ? 59.843 24.314 121.257 1.00 0.00 70 GLY A O 6
ATOM 4889 N N . GLN A 1 71 ? 58.911 25.268 119.416 1.00 0.00 71 GLN A N 6
ATOM 4890 C CA . GLN A 1 71 ? 59.824 26.365 119.274 1.00 0.00 71 GLN A CA 6
ATOM 4891 C C . GLN A 1 71 ? 59.649 27.445 120.304 1.00 0.00 71 GLN A C 6
ATOM 4892 O O . GLN A 1 71 ? 60.618 27.841 120.952 1.00 0.00 71 GLN A O 6
ATOM 4906 N N . HIS A 1 72 ? 58.403 27.935 120.507 1.00 0.00 72 HIS A N 6
ATOM 4907 C CA . HIS A 1 72 ? 58.232 29.095 121.347 1.00 0.00 72 HIS A CA 6
ATOM 4908 C C . HIS A 1 72 ? 56.937 29.025 122.103 1.00 0.00 72 HIS A C 6
ATOM 4909 O O . HIS A 1 72 ? 56.011 28.306 121.729 1.00 0.00 72 HIS A O 6
ATOM 4923 N N . LEU A 1 73 ? 56.860 29.759 123.235 1.00 0.00 73 LEU A N 6
ATOM 4924 C CA . LEU A 1 73 ? 55.645 29.757 123.997 1.00 0.00 73 LEU A CA 6
ATOM 4925 C C . LEU A 1 73 ? 55.593 31.000 124.833 1.00 0.00 73 LEU A C 6
ATOM 4926 O O . LEU A 1 73 ? 56.531 31.317 125.564 1.00 0.00 73 LEU A O 6
ATOM 4942 N N . ASN A 1 74 ? 54.466 31.742 124.749 1.00 0.00 74 ASN A N 6
ATOM 4943 C CA . ASN A 1 74 ? 54.312 32.918 125.558 1.00 0.00 74 ASN A CA 6
ATOM 4944 C C . ASN A 1 74 ? 53.524 32.506 126.754 1.00 0.00 74 ASN A C 6
ATOM 4945 O O . ASN A 1 74 ? 52.491 31.850 126.624 1.00 0.00 74 ASN A O 6
ATOM 4956 N N . VAL A 1 75 ? 53.994 32.875 127.965 1.00 0.00 75 VAL A N 6
ATOM 4957 C CA . VAL A 1 75 ? 53.287 32.429 129.128 1.00 0.00 75 VAL A CA 6
ATOM 4958 C C . VAL A 1 75 ? 52.814 33.595 129.947 1.00 0.00 75 VAL A C 6
ATOM 4959 O O . VAL A 1 75 ? 53.590 34.450 130.369 1.00 0.00 75 VAL A O 6
ATOM 4972 N N . ASN A 1 76 ? 51.490 33.648 130.181 1.00 0.00 76 ASN A N 6
ATOM 4973 C CA . ASN A 1 76 ? 50.914 34.664 131.010 1.00 0.00 76 ASN A CA 6
ATOM 4974 C C . ASN A 1 76 ? 50.116 33.957 132.048 1.00 0.00 76 ASN A C 6
ATOM 4975 O O . ASN A 1 76 ? 49.258 33.137 131.721 1.00 0.00 76 ASN A O 6
ATOM 4986 N N . VAL A 1 77 ? 50.397 34.230 133.336 1.00 0.00 77 VAL A N 6
ATOM 4987 C CA . VAL A 1 77 ? 49.555 33.661 134.342 1.00 0.00 77 VAL A CA 6
ATOM 4988 C C . VAL A 1 77 ? 48.927 34.816 135.047 1.00 0.00 77 VAL A C 6
ATOM 4989 O O . VAL A 1 77 ? 49.584 35.518 135.816 1.00 0.00 77 VAL A O 6
ATOM 5002 N N . LEU A 1 78 ? 47.623 35.044 134.798 1.00 0.00 78 LEU A N 6
ATOM 5003 C CA . LEU A 1 78 ? 46.985 36.189 135.375 1.00 0.00 78 LEU A CA 6
ATOM 5004 C C . LEU A 1 78 ? 45.507 35.936 135.364 1.00 0.00 78 LEU A C 6
ATOM 5005 O O . LEU A 1 78 ? 45.044 34.899 134.891 1.00 0.00 78 LEU A O 6
ATOM 5021 N N . ARG A 1 79 ? 44.731 36.887 135.922 1.00 0.00 79 ARG A N 6
ATOM 5022 C CA . ARG A 1 79 ? 43.304 36.774 135.955 1.00 0.00 79 ARG A CA 6
ATOM 5023 C C . ARG A 1 79 ? 42.753 37.897 135.129 1.00 0.00 79 ARG A C 6
ATOM 5024 O O . ARG A 1 79 ? 43.321 38.986 135.070 1.00 0.00 79 ARG A O 6
ATOM 5045 N N . ARG A 1 80 ? 41.610 37.640 134.465 1.00 0.00 80 ARG A N 6
ATOM 5046 C CA . ARG A 1 80 ? 40.991 38.573 133.559 1.00 0.00 80 ARG A CA 6
ATOM 5047 C C . ARG A 1 80 ? 40.598 39.808 134.318 1.00 0.00 80 ARG A C 6
ATOM 5048 O O . ARG A 1 80 ? 40.736 40.933 133.836 1.00 0.00 80 ARG A O 6
ATOM 5069 N N . GLU A 1 81 ? 40.108 39.616 135.553 1.00 0.00 81 GLU A N 6
ATOM 5070 C CA . GLU A 1 81 ? 39.630 40.694 136.369 1.00 0.00 81 GLU A CA 6
ATOM 5071 C C . GLU A 1 81 ? 40.728 41.668 136.636 1.00 0.00 81 GLU A C 6
ATOM 5072 O O . GLU A 1 81 ? 40.487 42.875 136.663 1.00 0.00 81 GLU A O 6
ATOM 5084 N N . THR A 1 82 ? 41.966 41.184 136.832 1.00 0.00 82 THR A N 6
ATOM 5085 C CA . THR A 1 82 ? 43.007 42.107 137.165 1.00 0.00 82 THR A CA 6
ATOM 5086 C C . THR A 1 82 ? 43.211 43.052 136.020 1.00 0.00 82 THR A C 6
ATOM 5087 O O . THR A 1 82 ? 43.454 44.236 136.238 1.00 0.00 82 THR A O 6
ATOM 5098 N N . LEU A 1 83 ? 43.142 42.559 134.765 1.00 0.00 83 LEU A N 6
ATOM 5099 C CA . LEU A 1 83 ? 43.294 43.413 133.612 1.00 0.00 83 LEU A CA 6
ATOM 5100 C C . LEU A 1 83 ? 42.151 44.375 133.523 1.00 0.00 83 LEU A C 6
ATOM 5101 O O . LEU A 1 83 ? 42.334 45.521 133.114 1.00 0.00 83 LEU A O 6
ATOM 5117 N N . GLU A 1 84 ? 40.935 43.931 133.884 1.00 0.00 84 GLU A N 6
ATOM 5118 C CA . GLU A 1 84 ? 39.805 44.806 133.805 1.00 0.00 84 GLU A CA 6
ATOM 5119 C C . GLU A 1 84 ? 40.056 45.928 134.762 1.00 0.00 84 GLU A C 6
ATOM 5120 O O . GLU A 1 84 ? 39.704 47.075 134.501 1.00 0.00 84 GLU A O 6
ATOM 5132 N N . ASP A 1 85 ? 40.676 45.616 135.912 1.00 0.00 85 ASP A N 6
ATOM 5133 C CA . ASP A 1 85 ? 40.990 46.592 136.916 1.00 0.00 85 ASP A CA 6
ATOM 5134 C C . ASP A 1 85 ? 41.974 47.563 136.336 1.00 0.00 85 ASP A C 6
ATOM 5135 O O . ASP A 1 85 ? 41.904 48.768 136.572 1.00 0.00 85 ASP A O 6
ATOM 5144 N N . ALA A 1 86 ? 42.931 47.033 135.556 1.00 0.00 86 ALA A N 6
ATOM 5145 C CA . ALA A 1 86 ? 43.993 47.807 134.989 1.00 0.00 86 ALA A CA 6
ATOM 5146 C C . ALA A 1 86 ? 43.445 48.818 134.030 1.00 0.00 86 ALA A C 6
ATOM 5147 O O . ALA A 1 86 ? 43.950 49.937 133.954 1.00 0.00 86 ALA A O 6
ATOM 5154 N N . VAL A 1 87 ? 42.420 48.445 133.240 1.00 0.00 87 VAL A N 6
ATOM 5155 C CA . VAL A 1 87 ? 41.890 49.385 132.293 1.00 0.00 87 VAL A CA 6
ATOM 5156 C C . VAL A 1 87 ? 41.276 50.533 133.033 1.00 0.00 87 VAL A C 6
ATOM 5157 O O . VAL A 1 87 ? 41.361 51.680 132.595 1.00 0.00 87 VAL 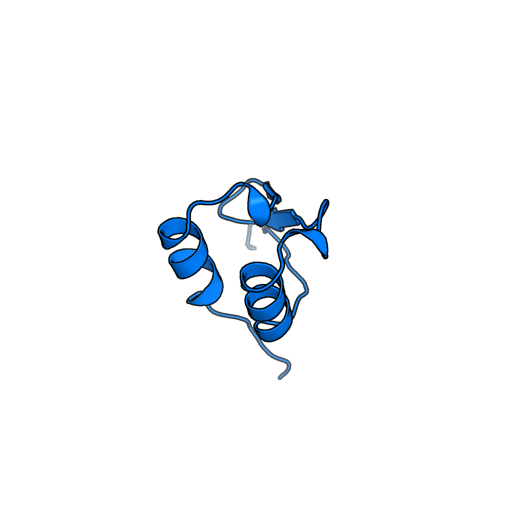A O 6
ATOM 5170 N N . LYS A 1 88 ? 40.595 50.231 134.156 1.00 0.00 88 LYS A N 6
ATOM 5171 C CA . LYS A 1 88 ? 39.936 51.208 134.974 1.00 0.00 88 LYS A CA 6
ATOM 5172 C C . LYS A 1 88 ? 40.946 52.120 135.621 1.00 0.00 88 LYS A C 6
ATOM 5173 O O . LYS A 1 88 ? 40.800 53.340 135.551 1.00 0.00 88 LYS A O 6
ATOM 5192 N N . HIS A 1 89 ? 42.000 51.570 136.270 1.00 0.00 89 HIS A N 6
ATOM 5193 C CA . HIS A 1 89 ? 42.976 52.431 136.896 1.00 0.00 89 HIS A CA 6
ATOM 5194 C C . HIS A 1 89 ? 44.352 52.082 136.414 1.00 0.00 89 HIS A C 6
ATOM 5195 O O . HIS A 1 89 ? 44.974 51.121 136.861 1.00 0.00 89 HIS A O 6
ATOM 5209 N N . PRO A 1 90 ? 44.819 52.859 135.469 1.00 0.00 90 PRO A N 6
ATOM 5210 C CA . PRO A 1 90 ? 46.128 52.684 134.894 1.00 0.00 90 PRO A CA 6
ATOM 5211 C C . PRO A 1 90 ? 47.304 53.008 135.775 1.00 0.00 90 PRO A C 6
ATOM 5212 O O . PRO A 1 90 ? 48.313 52.311 135.687 1.00 0.00 90 PRO A O 6
ATOM 5223 N N . GLU A 1 91 ? 47.206 54.033 136.640 1.00 0.00 91 GLU A N 6
ATOM 5224 C CA . GLU A 1 91 ? 48.325 54.468 137.435 1.00 0.00 91 GLU A CA 6
ATOM 5225 C C . GLU A 1 91 ? 48.676 53.404 138.417 1.00 0.00 91 GLU A C 6
ATOM 5226 O O . GLU A 1 91 ? 49.793 53.360 138.929 1.00 0.00 91 GLU A O 6
ATOM 5238 N N . LYS A 1 92 ? 47.685 52.561 138.752 1.00 0.00 92 LYS A N 6
ATOM 5239 C CA . LYS A 1 92 ? 47.894 51.513 139.698 1.00 0.00 92 LYS A CA 6
ATOM 5240 C C . LYS A 1 92 ? 48.895 50.520 139.177 1.00 0.00 92 LYS A C 6
ATOM 5241 O O . LYS A 1 92 ? 49.704 50.021 139.954 1.00 0.00 92 LYS A O 6
ATOM 5260 N N . TYR A 1 93 ? 48.878 50.174 137.867 1.00 0.00 93 TYR A N 6
ATOM 5261 C CA . TYR A 1 93 ? 49.826 49.185 137.403 1.00 0.00 93 TYR A CA 6
ATOM 5262 C C . TYR A 1 93 ? 50.756 49.791 136.387 1.00 0.00 93 TYR A C 6
ATOM 5263 O O . TYR A 1 93 ? 50.591 49.566 135.187 1.00 0.00 93 TYR A O 6
ATOM 5281 N N . PRO A 1 94 ? 51.745 50.520 136.818 1.00 0.00 94 PRO A N 6
ATOM 5282 C CA . PRO A 1 94 ? 52.657 51.126 135.883 1.00 0.00 94 PRO A CA 6
ATOM 5283 C C . PRO A 1 94 ? 53.557 50.200 135.132 1.00 0.00 94 PRO A C 6
ATOM 5284 O O . PRO A 1 94 ? 53.864 50.499 133.977 1.00 0.00 94 PRO A O 6
ATOM 5295 N N . GLN A 1 95 ? 53.998 49.082 135.742 1.00 0.00 95 GLN A N 6
ATOM 5296 C CA . GLN A 1 95 ? 54.947 48.237 135.076 1.00 0.00 95 GLN A CA 6
ATOM 5297 C C . GLN A 1 95 ? 54.301 46.929 134.761 1.00 0.00 95 GLN A C 6
ATOM 5298 O O . GLN A 1 95 ? 54.984 45.913 134.656 1.00 0.00 95 GLN A O 6
ATOM 5312 N N . LEU A 1 96 ? 52.972 46.903 134.568 1.00 0.00 96 LEU A N 6
ATOM 5313 C CA . LEU A 1 96 ? 52.349 45.637 134.305 1.00 0.00 96 LEU A CA 6
ATOM 5314 C C . LEU A 1 96 ? 52.667 45.252 132.895 1.00 0.00 96 LEU A C 6
ATOM 5315 O O . LEU A 1 96 ? 52.588 46.079 131.988 1.00 0.00 96 LEU A O 6
ATOM 5331 N N . THR A 1 97 ? 53.047 43.972 132.680 1.00 0.00 97 THR A N 6
ATOM 5332 C CA . THR A 1 97 ? 53.417 43.506 131.368 1.00 0.00 97 THR A CA 6
ATOM 5333 C C . THR A 1 97 ? 52.707 42.230 131.023 1.00 0.00 97 THR A C 6
ATOM 5334 O O . THR A 1 97 ? 52.443 41.386 131.880 1.00 0.00 97 THR A O 6
ATOM 5345 N N . ILE A 1 98 ? 52.360 42.073 129.722 1.00 0.00 98 ILE A N 6
ATOM 5346 C CA . ILE A 1 98 ? 51.760 40.843 129.274 1.00 0.00 98 ILE A CA 6
ATOM 5347 C C . ILE A 1 98 ? 52.316 40.459 127.925 1.00 0.00 98 ILE A C 6
ATOM 5348 O O . ILE A 1 98 ? 52.852 41.293 127.198 1.00 0.00 98 ILE A O 6
ATOM 5364 N N . ARG A 1 99 ? 52.217 39.154 127.575 1.00 0.00 99 ARG A N 6
ATOM 5365 C CA . ARG A 1 99 ? 52.684 38.637 126.307 1.00 0.00 99 ARG A CA 6
ATOM 5366 C C . ARG A 1 99 ? 51.534 38.692 125.342 1.00 0.00 99 ARG A C 6
ATOM 5367 O O . ARG A 1 99 ? 50.498 38.068 125.565 1.00 0.00 99 ARG A O 6
ATOM 5388 N N . VAL A 1 100 ? 51.645 39.564 124.319 1.00 0.00 100 VAL A N 6
ATOM 5389 C CA . VAL A 1 100 ? 50.627 39.736 123.317 1.00 0.00 100 VAL A CA 6
ATOM 5390 C C . VAL A 1 100 ? 50.674 38.819 122.128 1.00 0.00 100 VAL A C 6
ATOM 5391 O O . VAL A 1 100 ? 49.638 38.291 121.718 1.00 0.00 100 VAL A O 6
ATOM 5404 N N . SER A 1 101 ? 51.857 38.629 121.495 1.00 0.00 101 SER A N 6
ATOM 5405 C CA . SER A 1 101 ? 51.874 37.769 120.339 1.00 0.00 101 SER A CA 6
ATOM 5406 C C . SER A 1 101 ? 53.298 37.482 119.940 1.00 0.00 101 SER A C 6
ATOM 5407 O O . SER A 1 101 ? 53.640 37.491 118.756 1.00 0.00 101 SER A O 6
ATOM 5415 N N . GLY A 1 102 ? 54.153 37.108 120.909 1.00 0.00 102 GLY A N 6
ATOM 5416 C CA . GLY A 1 102 ? 55.524 36.832 120.579 1.00 0.00 102 GLY A CA 6
ATOM 5417 C C . GLY A 1 102 ? 56.416 37.865 121.202 1.00 0.00 102 GLY A C 6
ATOM 5418 O O . GLY A 1 102 ? 57.639 37.746 121.148 1.00 0.00 102 GLY A O 6
ATOM 5422 N N . TYR A 1 103 ? 55.825 38.926 121.783 1.00 0.00 103 TYR A N 6
ATOM 5423 C CA . TYR A 1 103 ? 56.597 39.923 122.468 1.00 0.00 103 TYR A CA 6
ATOM 5424 C C . TYR A 1 103 ? 55.781 40.408 123.631 1.00 0.00 103 TYR A C 6
ATOM 5425 O O . TYR A 1 103 ? 54.635 39.997 123.799 1.00 0.00 103 TYR A O 6
ATOM 5443 N N . ALA A 1 104 ? 56.363 41.269 124.494 1.00 0.00 104 ALA A N 6
ATOM 5444 C CA . ALA A 1 104 ? 55.625 41.717 125.641 1.00 0.00 104 ALA A CA 6
ATOM 5445 C C . ALA A 1 104 ? 55.425 43.193 125.535 1.00 0.00 104 ALA A C 6
ATOM 5446 O O . ALA A 1 104 ? 56.170 43.878 124.836 1.00 0.00 104 ALA A O 6
ATOM 5453 N N . VAL A 1 105 ? 54.369 43.711 126.207 1.00 0.00 105 VAL A N 6
ATOM 5454 C CA . VAL A 1 105 ? 54.093 45.116 126.170 1.00 0.00 105 VAL A CA 6
ATOM 5455 C C . VAL A 1 105 ? 53.516 45.510 127.493 1.00 0.00 105 VAL A C 6
ATOM 5456 O O . VAL A 1 105 ? 52.967 44.684 128.221 1.00 0.00 105 VAL A O 6
ATOM 5469 N N . ARG A 1 106 ? 53.654 46.802 127.850 1.00 0.00 106 ARG A N 6
ATOM 5470 C CA . ARG A 1 106 ? 53.058 47.276 129.061 1.00 0.00 106 ARG A CA 6
ATOM 5471 C C . ARG A 1 106 ? 51.613 47.437 128.712 1.00 0.00 106 ARG A C 6
ATOM 5472 O O . ARG A 1 106 ? 51.283 47.907 127.626 1.00 0.00 106 ARG A O 6
ATOM 5493 N N . PHE A 1 107 ? 50.710 47.057 129.632 1.00 0.00 107 PHE A N 6
ATOM 5494 C CA . PHE A 1 107 ? 49.305 47.070 129.338 1.00 0.00 107 PHE A CA 6
ATOM 5495 C C . PHE A 1 107 ? 48.867 48.467 129.014 1.00 0.00 107 PHE A C 6
ATOM 5496 O O . PHE A 1 107 ? 48.058 48.692 128.116 1.00 0.00 107 PHE A O 6
ATOM 5513 N N . ASN A 1 108 ? 49.404 49.452 129.744 1.00 0.00 108 ASN A N 6
ATOM 5514 C CA . ASN A 1 108 ? 49.027 50.828 129.602 1.00 0.00 108 ASN A CA 6
ATOM 5515 C C . ASN A 1 108 ? 49.419 51.375 128.263 1.00 0.00 108 ASN A C 6
ATOM 5516 O O . ASN A 1 108 ? 48.900 52.412 127.855 1.00 0.00 108 ASN A O 6
ATOM 5527 N N . SER A 1 109 ? 50.406 50.763 127.585 1.00 0.00 109 SER A N 6
ATOM 5528 C CA . SE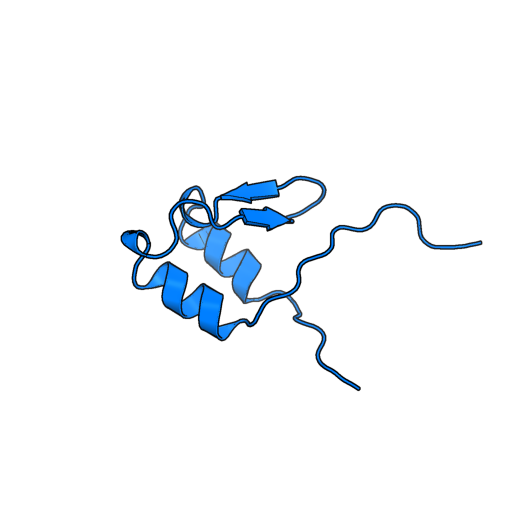R A 1 109 ? 50.870 51.262 126.320 1.00 0.00 109 SER A CA 6
ATOM 5529 C C . SER A 1 109 ? 49.853 51.058 125.239 1.00 0.00 109 SER A C 6
ATOM 5530 O O . SER A 1 109 ? 49.885 51.766 124.236 1.00 0.00 109 SER A O 6
ATOM 5538 N N . LEU A 1 110 ? 48.928 50.090 125.389 1.00 0.00 110 LEU A N 6
ATOM 5539 C CA . LEU A 1 110 ? 48.036 49.784 124.301 1.00 0.00 110 LEU A CA 6
ATOM 5540 C C . LEU A 1 110 ? 46.876 50.730 124.202 1.00 0.00 110 LEU A C 6
ATOM 5541 O O . LEU A 1 110 ? 46.577 51.502 125.114 1.00 0.00 110 LEU A O 6
ATOM 5557 N N . THR A 1 111 ? 46.220 50.669 123.022 1.00 0.00 111 THR A N 6
ATOM 5558 C CA . THR A 1 111 ? 45.066 51.433 122.648 1.00 0.00 111 THR A CA 6
ATOM 5559 C C . THR A 1 111 ? 43.897 50.781 123.305 1.00 0.00 111 THR A C 6
ATOM 5560 O O . THR A 1 111 ? 43.983 49.637 123.749 1.00 0.00 111 THR A O 6
ATOM 5571 N N . PRO A 1 112 ? 42.799 51.472 123.400 1.00 0.00 112 PRO A N 6
ATOM 5572 C CA . PRO A 1 112 ? 41.639 50.849 123.955 1.00 0.00 112 PRO A CA 6
ATOM 5573 C C . PRO A 1 112 ? 41.209 49.692 123.115 1.00 0.00 112 PRO A C 6
ATOM 5574 O O . PRO A 1 112 ? 40.733 48.703 123.671 1.00 0.00 112 PRO A O 6
ATOM 5585 N N . GLU A 1 113 ? 41.339 49.804 121.777 1.00 0.00 113 GLU A N 6
ATOM 5586 C CA . GLU A 1 113 ? 40.934 48.733 120.915 1.00 0.00 113 GLU A CA 6
ATOM 5587 C C . GLU A 1 113 ? 41.846 47.568 121.085 1.00 0.00 113 GLU A C 6
ATOM 5588 O O . GLU A 1 113 ? 41.402 46.423 121.076 1.00 0.00 113 GLU A O 6
ATOM 5600 N N . GLN A 1 114 ? 43.156 47.832 121.224 1.00 0.00 114 GLN A N 6
ATOM 5601 C CA . GLN A 1 114 ? 44.124 46.783 121.357 1.00 0.00 114 GLN A CA 6
ATOM 5602 C C . GLN A 1 114 ? 43.871 46.060 122.646 1.00 0.00 114 GLN A C 6
ATOM 5603 O O . GLN A 1 114 ? 44.025 44.843 122.725 1.00 0.00 114 GLN A O 6
ATOM 5617 N N . GLN A 1 115 ? 43.500 46.806 123.706 1.00 0.00 115 GLN A N 6
ATOM 5618 C CA . GLN A 1 115 ? 43.231 46.214 124.987 1.00 0.00 115 GLN A CA 6
ATOM 5619 C C . GLN A 1 115 ? 42.011 45.356 124.864 1.00 0.00 115 GLN A C 6
ATOM 5620 O O . GLN A 1 115 ? 41.946 44.274 125.448 1.00 0.00 115 GLN A O 6
ATOM 5634 N N . ARG A 1 116 ? 41.019 45.805 124.068 1.00 0.00 116 ARG A N 6
ATOM 5635 C CA . ARG A 1 116 ? 39.788 45.078 123.931 1.00 0.00 116 ARG A CA 6
ATOM 5636 C C . ARG A 1 116 ? 40.124 43.710 123.444 1.00 0.00 116 ARG A C 6
ATOM 5637 O O . ARG A 1 116 ? 39.550 42.728 123.908 1.00 0.00 116 ARG A O 6
ATOM 5658 N N . ASP A 1 117 ? 41.070 43.611 122.495 1.00 0.00 117 ASP A N 6
ATOM 5659 C CA . ASP A 1 117 ? 41.424 42.345 121.928 1.00 0.00 117 ASP A CA 6
ATOM 5660 C C . ASP A 1 117 ? 41.993 41.440 122.984 1.00 0.00 117 ASP A C 6
ATOM 5661 O O . ASP A 1 117 ? 41.638 40.265 123.038 1.00 0.00 117 ASP A O 6
ATOM 5670 N N . VAL A 1 118 ? 42.882 41.956 123.857 1.00 0.00 118 VAL A N 6
ATOM 5671 C CA . VAL A 1 118 ? 43.544 41.133 124.836 1.00 0.00 118 VAL A CA 6
ATOM 5672 C C . VAL A 1 118 ? 42.568 40.521 125.803 1.00 0.00 118 VAL A C 6
ATOM 5673 O O . VAL A 1 118 ? 42.544 39.303 125.980 1.00 0.00 118 VAL A O 6
ATOM 5686 N N . ILE A 1 119 ? 41.694 41.342 126.416 1.00 0.00 119 ILE A N 6
ATOM 5687 C CA . ILE A 1 119 ? 40.799 40.878 127.443 1.00 0.00 119 ILE A CA 6
ATOM 5688 C C . ILE A 1 119 ? 39.855 39.848 126.912 1.00 0.00 119 ILE A C 6
ATOM 5689 O O . ILE A 1 119 ? 39.470 38.934 127.635 1.00 0.00 119 ILE A O 6
ATOM 5705 N N . ALA A 1 120 ? 39.445 39.982 125.641 1.00 0.00 120 ALA A N 6
ATOM 5706 C CA . ALA A 1 120 ? 38.539 39.088 124.974 1.00 0.00 120 ALA A CA 6
ATOM 5707 C C . ALA A 1 120 ? 39.114 37.703 124.849 1.00 0.00 120 ALA A C 6
ATOM 5708 O O . ALA A 1 120 ? 38.350 36.743 124.786 1.00 0.00 120 ALA A O 6
ATOM 5715 N N . ARG A 1 121 ? 40.455 37.566 124.753 1.00 0.00 121 ARG A N 6
ATOM 5716 C CA . ARG A 1 121 ? 41.137 36.318 124.489 1.00 0.00 121 ARG A CA 6
ATOM 5717 C C . ARG A 1 121 ? 40.882 35.293 125.557 1.00 0.00 121 ARG A C 6
ATOM 5718 O O . ARG A 1 121 ? 40.360 35.585 126.631 1.00 0.00 121 ARG A O 6
ATOM 5739 N N . THR A 1 122 ? 41.223 34.021 125.238 1.00 0.00 122 THR A N 6
ATOM 5740 C CA . THR A 1 122 ? 40.996 32.908 126.117 1.00 0.00 122 THR A CA 6
ATOM 5741 C C . THR A 1 122 ? 41.949 32.899 127.262 1.00 0.00 122 THR A C 6
ATOM 5742 O O . THR A 1 122 ? 43.165 33.012 127.103 1.00 0.00 122 THR A O 6
ATOM 5753 N N . PHE A 1 123 ? 41.376 32.748 128.467 1.00 0.00 123 PHE A N 6
ATOM 5754 C CA . PHE A 1 123 ? 42.144 32.583 129.658 1.00 0.00 123 PHE A CA 6
ATOM 5755 C C . PHE A 1 123 ? 41.889 31.161 130.038 1.00 0.00 123 PHE A C 6
ATOM 5756 O O . PHE A 1 123 ? 40.804 30.830 130.515 1.00 0.00 123 PHE A O 6
ATOM 5773 N N . THR A 1 124 ? 42.890 30.283 129.837 1.00 0.00 124 THR A N 6
ATOM 5774 C CA . THR A 1 124 ? 42.686 28.886 130.081 1.00 0.00 124 THR A CA 6
ATOM 5775 C C . THR A 1 124 ? 42.769 28.601 131.547 1.00 0.00 124 THR A C 6
ATOM 5776 O O . THR A 1 124 ? 43.790 28.834 132.193 1.00 0.00 124 THR A O 6
ATOM 5787 N N . GLU A 1 125 ? 41.635 28.146 132.124 1.00 0.00 125 GLU A N 6
ATOM 5788 C CA . GLU A 1 125 ? 41.612 27.813 133.522 1.00 0.00 125 GLU A CA 6
ATOM 5789 C C . GLU A 1 125 ? 42.260 26.485 133.796 1.00 0.00 125 GLU A C 6
ATOM 5790 O O . GLU A 1 125 ? 43.116 26.360 134.671 1.00 0.00 125 GLU A O 6
ATOM 5802 N N . SER A 1 126 ? 41.880 25.450 133.023 1.00 0.00 126 SER A N 6
ATOM 5803 C CA . SER A 1 126 ? 42.309 24.126 133.380 1.00 0.00 126 SER A CA 6
ATOM 5804 C C . SER A 1 126 ? 43.410 23.625 132.515 1.00 0.00 126 SER A C 6
ATOM 5805 O O . SER A 1 126 ? 43.887 24.300 131.604 1.00 0.00 126 SER A O 6
ATOM 5813 N N . LEU A 1 127 ? 43.838 22.387 132.841 1.00 0.00 127 LEU A N 6
ATOM 5814 C CA . LEU A 1 127 ? 44.850 21.662 132.140 1.00 0.00 127 LEU A CA 6
ATOM 5815 C C . LEU A 1 127 ? 44.535 21.797 130.663 1.00 0.00 127 LEU A C 6
ATOM 5816 O O . LEU A 1 127 ? 43.384 21.460 130.277 1.00 0.00 127 LEU A O 6
ATOM 5833 N N . GLU A 1 68 ? 68.283 21.780 120.579 1.00 0.00 68 GLU A N 7
ATOM 5834 C CA . GLU A 1 68 ? 68.019 23.234 120.665 1.00 0.00 68 GLU A CA 7
ATOM 5835 C C . GLU A 1 68 ? 66.741 23.546 119.965 1.00 0.00 68 GLU A C 7
ATOM 5836 O O . GLU A 1 68 ? 65.947 22.655 119.664 1.00 0.00 68 GLU A O 7
ATOM 5847 N N . GLY A 1 69 ? 66.502 24.840 119.699 1.00 0.00 69 GLY A N 7
ATOM 5848 C CA . GLY A 1 69 ? 65.291 25.199 119.031 1.00 0.00 69 GLY A CA 7
ATOM 5849 C C . GLY A 1 69 ? 64.204 24.885 119.993 1.00 0.00 69 GLY A C 7
ATOM 5850 O O . GLY A 1 69 ? 64.454 24.668 121.177 1.00 0.00 69 GLY A O 7
ATOM 5854 N N . GLY A 1 70 ? 62.954 24.835 119.511 1.00 0.00 70 GLY A N 7
ATOM 5855 C CA . GLY A 1 70 ? 61.907 24.507 120.419 1.00 0.00 70 GLY A CA 7
ATOM 5856 C C . GLY A 1 70 ? 60.700 25.183 119.919 1.00 0.00 70 GLY A C 7
ATOM 5857 O O . GLY A 1 70 ? 60.753 25.979 118.982 1.00 0.00 70 GLY A O 7
ATOM 5861 N N . GLN A 1 71 ? 59.567 24.850 120.543 1.00 0.00 71 GLN A N 7
ATOM 5862 C CA . GLN A 1 71 ? 58.362 25.520 120.214 1.00 0.00 71 GLN A CA 7
ATOM 5863 C C . GLN A 1 71 ? 58.544 26.818 120.923 1.00 0.00 71 GLN A C 7
ATOM 5864 O O . GLN A 1 71 ? 59.352 26.887 121.846 1.00 0.00 71 GLN A O 7
ATOM 5878 N N . HIS A 1 72 ? 57.871 27.895 120.485 1.00 0.00 72 HIS A N 7
ATOM 5879 C CA . HIS A 1 72 ? 57.993 29.115 121.229 1.00 0.00 72 HIS A CA 7
ATOM 5880 C C . HIS A 1 72 ? 56.848 29.144 122.182 1.00 0.00 72 HIS A C 7
ATOM 5881 O O . HIS A 1 72 ? 55.855 28.458 121.948 1.00 0.00 72 HIS A O 7
ATOM 5895 N N . LEU A 1 73 ? 56.971 29.881 123.312 1.00 0.00 73 LEU A N 7
ATOM 5896 C CA . LEU A 1 73 ? 55.847 29.913 124.204 1.00 0.00 73 LEU A CA 7
ATOM 5897 C C . LEU A 1 73 ? 55.880 31.168 125.031 1.00 0.00 73 LEU A C 7
ATOM 5898 O O . LEU A 1 73 ? 56.846 31.444 125.742 1.00 0.00 73 LEU A O 7
ATOM 5914 N N . ASN A 1 74 ? 54.800 31.974 124.956 1.00 0.00 74 ASN A N 7
ATOM 5915 C CA . ASN A 1 74 ? 54.697 33.152 125.773 1.00 0.00 74 ASN A CA 7
ATOM 5916 C C . ASN A 1 74 ? 53.966 32.720 127.004 1.00 0.00 74 ASN A C 7
ATOM 5917 O O . ASN A 1 74 ? 53.007 31.956 126.917 1.00 0.00 74 ASN A O 7
ATOM 5928 N N . VAL A 1 75 ? 54.395 33.176 128.197 1.00 0.00 75 VAL A N 7
ATOM 5929 C CA . VAL A 1 75 ? 53.709 32.697 129.360 1.00 0.00 75 VAL A CA 7
ATOM 5930 C C . VAL A 1 75 ? 53.120 33.845 130.111 1.00 0.00 75 VAL A C 7
ATOM 5931 O O . VAL A 1 75 ? 53.829 34.747 130.557 1.00 0.00 75 VAL A O 7
ATOM 5944 N N . ASN A 1 76 ? 51.782 33.831 130.278 1.00 0.00 76 ASN A N 7
ATOM 5945 C CA . ASN A 1 76 ? 51.138 34.866 131.032 1.00 0.00 76 ASN A CA 7
ATOM 5946 C C . ASN A 1 76 ? 50.374 34.183 132.114 1.00 0.00 76 ASN A C 7
ATOM 5947 O O . ASN A 1 76 ? 49.541 33.319 131.845 1.00 0.00 76 ASN A O 7
ATOM 5958 N N . VAL A 1 77 ? 50.658 34.534 133.380 1.00 0.00 77 VAL A N 7
ATOM 5959 C CA . VAL A 1 77 ? 49.911 33.958 134.454 1.00 0.00 77 VAL A CA 7
ATOM 5960 C C . VAL A 1 77 ? 49.187 35.072 135.139 1.00 0.00 77 VAL A C 7
ATOM 5961 O O . VAL A 1 77 ? 49.769 35.818 135.925 1.00 0.00 77 VAL A O 7
ATOM 5974 N N . LEU A 1 78 ? 47.878 35.219 134.842 1.00 0.00 78 LEU A N 7
ATOM 5975 C CA . LEU A 1 78 ? 47.128 36.261 135.482 1.00 0.00 78 LEU A CA 7
ATOM 5976 C C . LEU A 1 78 ? 45.665 35.949 135.387 1.00 0.00 78 LEU A C 7
ATOM 5977 O O . LEU A 1 78 ? 45.265 34.903 134.878 1.00 0.00 78 LEU A O 7
ATOM 5993 N N . ARG A 1 79 ? 44.830 36.867 135.923 1.00 0.00 79 ARG A N 7
ATOM 5994 C CA . ARG A 1 79 ? 43.401 36.731 135.880 1.00 0.00 79 ARG A CA 7
ATOM 5995 C C . ARG A 1 79 ? 42.887 37.841 135.017 1.00 0.00 79 ARG A C 7
ATOM 5996 O O . ARG A 1 79 ? 43.449 38.935 134.978 1.00 0.00 79 ARG A O 7
ATOM 6017 N N . ARG A 1 80 ? 41.783 37.571 134.299 1.00 0.00 80 ARG A N 7
ATOM 6018 C CA . ARG A 1 80 ? 41.213 38.528 133.396 1.00 0.00 80 ARG A CA 7
ATOM 6019 C C . ARG A 1 80 ? 40.725 39.710 134.176 1.00 0.00 80 ARG A C 7
ATOM 6020 O O . ARG A 1 80 ? 40.784 40.844 133.702 1.00 0.00 80 ARG A O 7
ATOM 6041 N N . GLU A 1 81 ? 40.232 39.466 135.404 1.00 0.00 81 GLU A N 7
ATOM 6042 C CA . GLU A 1 81 ? 39.667 40.494 136.231 1.00 0.00 81 GLU A CA 7
ATOM 6043 C C . GLU A 1 81 ? 40.711 41.528 136.513 1.00 0.00 81 GLU A C 7
ATOM 6044 O O . GLU A 1 81 ? 40.405 42.719 136.557 1.00 0.00 81 GLU A O 7
ATOM 6056 N N . THR A 1 82 ? 41.974 41.103 136.712 1.00 0.00 82 THR A N 7
ATOM 6057 C CA . THR A 1 82 ? 43.004 42.048 137.042 1.00 0.00 82 THR A CA 7
ATOM 6058 C C . THR A 1 82 ? 43.177 42.999 135.898 1.00 0.00 82 THR A C 7
ATOM 6059 O O . THR A 1 82 ? 43.413 44.187 136.107 1.00 0.00 82 THR A O 7
ATOM 6070 N N . LEU A 1 83 ? 43.092 42.487 134.655 1.00 0.00 83 LEU A N 7
ATOM 6071 C CA . LEU A 1 83 ? 43.247 43.304 133.483 1.00 0.00 83 LEU A CA 7
ATOM 6072 C C . LEU A 1 83 ? 42.115 44.274 133.422 1.00 0.00 83 LEU A C 7
ATOM 6073 O O . LEU A 1 83 ? 42.292 45.429 133.037 1.00 0.00 83 LEU A O 7
ATOM 6089 N N . GLU A 1 84 ? 40.910 43.813 133.794 1.00 0.00 84 GLU A N 7
ATOM 6090 C CA . GLU A 1 84 ? 39.750 44.650 133.737 1.00 0.00 84 GLU A CA 7
ATOM 6091 C C . GLU A 1 84 ? 39.990 45.797 134.661 1.00 0.00 84 GLU A C 7
ATOM 6092 O O . GLU A 1 84 ? 39.658 46.940 134.349 1.00 0.00 84 GLU A O 7
ATOM 6104 N N . ASP A 1 85 ? 40.583 45.500 135.833 1.00 0.00 85 ASP A N 7
ATOM 6105 C CA . ASP A 1 85 ? 40.873 46.478 136.842 1.00 0.00 85 ASP A CA 7
ATOM 6106 C C . ASP A 1 85 ? 41.879 47.438 136.287 1.00 0.00 85 ASP A C 7
ATOM 6107 O O . ASP A 1 85 ? 41.816 48.640 136.542 1.00 0.00 85 ASP A O 7
ATOM 6116 N N . ALA A 1 86 ? 42.842 46.913 135.507 1.00 0.00 86 ALA A N 7
ATOM 6117 C CA . ALA A 1 86 ? 43.905 47.697 134.948 1.00 0.00 86 ALA A CA 7
ATOM 6118 C C . ALA A 1 86 ? 43.343 48.714 134.006 1.00 0.00 86 ALA A C 7
ATOM 6119 O O . ALA A 1 86 ? 43.828 49.843 133.939 1.00 0.00 86 ALA A O 7
ATOM 6126 N N . VAL A 1 87 ? 42.315 48.333 133.229 1.00 0.00 87 VAL A N 7
ATOM 6127 C CA . VAL A 1 87 ? 41.752 49.245 132.278 1.00 0.00 87 VAL A CA 7
ATOM 6128 C C . VAL A 1 87 ? 41.158 50.409 133.009 1.00 0.00 87 VAL A C 7
ATOM 6129 O O . VAL A 1 87 ? 41.278 51.553 132.570 1.00 0.00 87 VAL A O 7
ATOM 6142 N N . LYS A 1 88 ? 40.464 50.133 134.128 1.00 0.00 88 LYS A N 7
ATOM 6143 C CA . LYS A 1 88 ? 39.831 51.155 134.909 1.00 0.00 88 LYS A CA 7
ATOM 6144 C C . LYS A 1 88 ? 40.858 52.032 135.572 1.00 0.00 88 LYS A C 7
ATOM 6145 O O . LYS A 1 88 ? 40.774 53.256 135.477 1.00 0.00 88 LYS A O 7
ATOM 6164 N N . HIS A 1 89 ? 41.872 51.441 136.246 1.00 0.00 89 HIS A N 7
ATOM 6165 C CA . HIS A 1 89 ? 42.844 52.253 136.936 1.00 0.00 89 HIS A CA 7
ATOM 6166 C C . HIS A 1 89 ? 44.219 51.962 136.408 1.00 0.00 89 HIS A C 7
ATOM 6167 O O . HIS A 1 89 ? 44.867 51.003 136.823 1.00 0.00 89 HIS A O 7
ATOM 6181 N N . PRO A 1 90 ? 44.677 52.773 135.496 1.00 0.00 90 PRO A N 7
ATOM 6182 C CA . PRO A 1 90 ? 46.004 52.601 134.960 1.00 0.00 90 PRO A CA 7
ATOM 6183 C C . PRO A 1 90 ? 47.109 52.921 135.926 1.00 0.00 90 PRO A C 7
ATOM 6184 O O . PRO A 1 90 ? 48.173 52.314 135.829 1.00 0.00 90 PRO A O 7
ATOM 6195 N N . GLU A 1 91 ? 46.878 53.854 136.868 1.00 0.00 91 GLU A N 7
ATOM 6196 C CA . GLU A 1 91 ? 47.901 54.315 137.766 1.00 0.00 91 GLU A CA 7
ATOM 6197 C C . GLU A 1 91 ? 48.346 53.184 138.631 1.00 0.00 91 GLU A C 7
ATOM 6198 O O . GLU A 1 91 ? 49.487 53.162 139.089 1.00 0.00 91 GLU A O 7
ATOM 6210 N N . LYS A 1 92 ? 47.427 52.246 138.917 1.00 0.00 92 LYS A N 7
ATOM 6211 C CA . LYS A 1 92 ? 47.704 51.140 139.784 1.00 0.00 92 LYS A CA 7
ATOM 6212 C C . LYS A 1 92 ? 48.760 50.242 139.211 1.00 0.00 92 LYS A C 7
ATOM 6213 O O . LYS A 1 92 ? 49.588 49.739 139.965 1.00 0.00 92 LYS A O 7
ATOM 6232 N N . TYR A 1 93 ? 48.756 49.970 137.886 1.00 0.00 93 TYR A N 7
ATOM 6233 C CA . TYR A 1 93 ? 49.741 49.049 137.373 1.00 0.00 93 TYR A CA 7
ATOM 6234 C C . TYR A 1 93 ? 50.653 49.756 136.406 1.00 0.00 93 TYR A C 7
ATOM 6235 O O . TYR A 1 93 ? 50.506 49.606 135.193 1.00 0.00 93 TYR A O 7
ATOM 6253 N N . PRO A 1 94 ? 51.612 50.499 136.887 1.00 0.00 94 PRO A N 7
ATOM 6254 C CA . PRO A 1 94 ? 52.509 51.177 135.989 1.00 0.00 94 PRO A CA 7
ATOM 6255 C C . PRO A 1 94 ? 53.447 50.287 135.235 1.00 0.00 94 PRO A C 7
ATOM 6256 O O . PRO A 1 94 ? 53.773 50.605 134.092 1.00 0.00 94 PRO A O 7
ATOM 6267 N N . GLN A 1 95 ? 53.894 49.170 135.835 1.00 0.00 95 GLN A N 7
ATOM 6268 C CA . GLN A 1 95 ? 54.874 48.378 135.157 1.00 0.00 95 GLN A CA 7
ATOM 6269 C C . GLN A 1 95 ? 54.274 47.051 134.816 1.00 0.00 95 GLN A C 7
ATOM 6270 O O . GLN A 1 95 ? 54.981 46.054 134.687 1.00 0.00 95 GLN A O 7
ATOM 6284 N N . LEU A 1 96 ? 52.948 47.009 134.604 1.00 0.00 96 LEU A N 7
ATOM 6285 C CA . LEU A 1 96 ? 52.320 45.759 134.296 1.00 0.00 96 LEU A CA 7
ATOM 6286 C C . LEU A 1 96 ? 52.721 45.390 132.900 1.00 0.00 96 LEU A C 7
ATOM 6287 O O . LEU A 1 96 ? 52.667 46.226 132.000 1.00 0.00 96 LEU A O 7
ATOM 6303 N N . THR A 1 97 ? 53.135 44.122 132.686 1.00 0.00 97 THR A N 7
ATOM 6304 C CA . THR A 1 97 ? 53.563 43.710 131.376 1.00 0.00 97 THR A CA 7
ATOM 6305 C C . THR A 1 97 ? 52.920 42.401 131.017 1.00 0.00 97 THR A C 7
ATOM 6306 O O . THR A 1 97 ? 52.689 41.549 131.877 1.00 0.00 97 THR A O 7
ATOM 6317 N N . ILE A 1 98 ? 52.602 42.227 129.711 1.00 0.00 98 ILE A N 7
ATOM 6318 C CA . ILE A 1 98 ? 51.961 41.030 129.222 1.00 0.00 98 ILE A CA 7
ATOM 6319 C C . ILE A 1 98 ? 52.546 40.614 127.898 1.00 0.00 98 ILE A C 7
ATOM 6320 O O . ILE A 1 98 ? 53.085 41.435 127.157 1.00 0.00 98 ILE A O 7
ATOM 6336 N N . ARG A 1 99 ? 52.452 39.298 127.582 1.00 0.00 99 ARG A N 7
ATOM 6337 C CA . ARG A 1 99 ? 52.914 38.759 126.325 1.00 0.00 99 ARG A CA 7
ATOM 6338 C C . ARG A 1 99 ? 51.760 38.808 125.370 1.00 0.00 99 ARG A C 7
ATOM 6339 O O . ARG A 1 99 ? 50.706 38.222 125.614 1.00 0.00 99 ARG A O 7
ATOM 6360 N N . VAL A 1 100 ? 51.910 39.638 124.319 1.00 0.00 100 VAL A N 7
ATOM 6361 C CA . VAL A 1 100 ? 50.886 39.853 123.338 1.00 0.00 100 VAL A CA 7
ATOM 6362 C C . VAL A 1 100 ? 50.853 38.856 122.209 1.00 0.00 100 VAL A C 7
ATOM 6363 O O . VAL A 1 100 ? 49.785 38.365 121.842 1.00 0.00 100 VAL A O 7
ATOM 6376 N N . SER A 1 101 ? 52.015 38.571 121.578 1.00 0.00 101 SER A N 7
ATOM 6377 C CA . SER A 1 101 ? 52.004 37.618 120.501 1.00 0.00 101 SER A CA 7
ATOM 6378 C C . SER A 1 101 ? 53.416 37.414 120.025 1.00 0.00 101 SER A C 7
ATOM 6379 O O . SER A 1 101 ? 53.688 37.437 118.823 1.00 0.00 101 SER A O 7
ATOM 6387 N N . GLY A 1 102 ? 54.335 37.102 120.961 1.00 0.00 102 GLY A N 7
ATOM 6388 C CA . GLY A 1 102 ? 55.715 36.914 120.613 1.00 0.00 102 GLY A CA 7
ATOM 6389 C C . GLY A 1 102 ? 56.524 38.064 121.141 1.00 0.00 102 GLY A C 7
ATOM 6390 O O . GLY A 1 102 ? 57.747 38.071 121.009 1.00 0.00 102 GLY A O 7
ATOM 6394 N N . TYR A 1 103 ? 55.858 39.079 121.730 1.00 0.00 103 TYR A N 7
ATOM 6395 C CA . TYR A 1 103 ? 56.551 40.199 122.307 1.00 0.00 103 TYR A CA 7
ATOM 6396 C C . TYR A 1 103 ? 55.799 40.614 123.542 1.00 0.00 103 TYR A C 7
ATOM 6397 O O . TYR A 1 103 ? 54.699 40.123 123.789 1.00 0.00 103 TYR A O 7
ATOM 6415 N N . ALA A 1 104 ? 56.385 41.512 124.369 1.00 0.00 104 ALA A N 7
ATOM 6416 C CA . ALA A 1 104 ? 55.727 41.940 125.576 1.00 0.00 104 ALA A CA 7
ATOM 6417 C C . ALA A 1 104 ? 55.489 43.414 125.482 1.00 0.00 104 ALA A C 7
ATOM 6418 O O . ALA A 1 104 ? 56.195 44.116 124.759 1.00 0.00 104 ALA A O 7
ATOM 6425 N N . VAL A 1 105 ? 54.443 43.912 126.182 1.00 0.00 105 VAL A N 7
ATOM 6426 C CA . VAL A 1 105 ? 54.160 45.319 126.181 1.00 0.00 105 VAL A CA 7
ATOM 6427 C C . VAL A 1 105 ? 53.515 45.666 127.486 1.00 0.00 105 VAL A C 7
ATOM 6428 O O . VAL A 1 105 ? 52.932 44.815 128.155 1.00 0.00 105 VAL A O 7
ATOM 6441 N N . ARG A 1 106 ? 53.630 46.941 127.902 1.00 0.00 106 ARG A N 7
ATOM 6442 C CA . ARG A 1 106 ? 52.960 47.351 129.098 1.00 0.00 106 ARG A CA 7
ATOM 6443 C C . ARG A 1 106 ? 51.520 47.471 128.723 1.00 0.00 106 ARG A C 7
ATOM 6444 O O . ARG A 1 106 ? 51.192 47.893 127.616 1.00 0.00 106 ARG A O 7
ATOM 6465 N N . PHE A 1 107 ? 50.613 47.103 129.642 1.00 0.00 107 PHE A N 7
ATOM 6466 C CA . PHE A 1 107 ? 49.212 47.104 129.332 1.00 0.00 107 PHE A CA 7
ATOM 6467 C C . PHE A 1 107 ? 48.769 48.508 129.041 1.00 0.00 107 PHE A C 7
ATOM 6468 O O . PHE A 1 107 ? 47.962 48.748 128.145 1.00 0.00 107 PHE A O 7
ATOM 6485 N N . ASN A 1 108 ? 49.304 49.479 129.797 1.00 0.00 108 ASN A N 7
ATOM 6486 C CA . ASN A 1 108 ? 48.938 50.866 129.704 1.00 0.00 108 ASN A CA 7
ATOM 6487 C C . ASN A 1 108 ? 49.325 51.448 128.374 1.00 0.00 108 ASN A C 7
ATOM 6488 O O . ASN A 1 108 ? 48.791 52.482 127.978 1.00 0.00 108 ASN A O 7
ATOM 6499 N N . SER A 1 109 ? 50.319 50.852 127.686 1.00 0.00 109 SER A N 7
ATOM 6500 C CA . SER A 1 109 ? 50.786 51.366 126.425 1.00 0.00 109 SER A CA 7
ATOM 6501 C C . SER A 1 109 ? 49.787 51.163 125.317 1.00 0.00 109 SER A C 7
ATOM 6502 O O . SER A 1 109 ? 49.814 51.914 124.344 1.00 0.00 109 SER A O 7
ATOM 6510 N N . LEU A 1 110 ? 48.890 50.157 125.418 1.00 0.00 110 LEU A N 7
ATOM 6511 C CA . LEU A 1 110 ? 47.971 49.812 124.355 1.00 0.00 110 LEU A CA 7
ATOM 6512 C C . LEU A 1 110 ? 46.823 50.777 124.267 1.00 0.00 110 LEU A C 7
ATOM 6513 O O . LEU A 1 110 ? 46.525 51.510 125.207 1.00 0.00 110 LEU A O 7
ATOM 6529 N N . THR A 1 111 ? 46.161 50.805 123.086 1.00 0.00 111 THR A N 7
ATOM 6530 C CA . THR A 1 111 ? 45.009 51.637 122.866 1.00 0.00 111 THR A CA 7
ATOM 6531 C C . THR A 1 111 ? 43.820 50.863 123.349 1.00 0.00 111 THR A C 7
ATOM 6532 O O . THR A 1 111 ? 43.928 49.684 123.675 1.00 0.00 111 THR A O 7
ATOM 6543 N N . PRO A 1 112 ? 42.683 51.498 123.433 1.00 0.00 112 PRO A N 7
ATOM 6544 C CA . PRO A 1 112 ? 41.524 50.830 123.950 1.00 0.00 112 PRO A CA 7
ATOM 6545 C C . PRO A 1 112 ? 41.113 49.654 123.127 1.00 0.00 112 PRO A C 7
ATOM 6546 O O . PRO A 1 112 ? 40.689 48.649 123.696 1.00 0.00 112 PRO A O 7
ATOM 6557 N N . GLU A 1 113 ? 41.215 49.757 121.790 1.00 0.00 113 GLU A N 7
ATOM 6558 C CA . GLU A 1 113 ? 40.812 48.673 120.945 1.00 0.00 113 GLU A CA 7
ATOM 6559 C C . GLU A 1 113 ? 41.769 47.537 121.097 1.00 0.00 113 GLU A C 7
ATOM 6560 O O . GLU A 1 113 ? 41.369 46.375 121.118 1.00 0.00 113 GLU A O 7
ATOM 6572 N N . GLN A 1 114 ? 43.072 47.856 121.202 1.00 0.00 114 GLN A N 7
ATOM 6573 C CA . GLN A 1 114 ? 44.110 46.869 121.284 1.00 0.00 114 GLN A CA 7
ATOM 6574 C C . GLN A 1 114 ? 43.958 46.102 122.560 1.00 0.00 114 GLN A C 7
ATOM 6575 O O . GLN A 1 114 ? 44.169 44.892 122.596 1.00 0.00 114 GLN A O 7
ATOM 6589 N N . GLN A 1 115 ? 43.605 46.791 123.658 1.00 0.00 115 GLN A N 7
ATOM 6590 C CA . GLN A 1 115 ? 43.426 46.108 124.903 1.00 0.00 115 GLN A CA 7
ATOM 6591 C C . GLN A 1 115 ? 42.214 45.242 124.782 1.00 0.00 115 GLN A C 7
ATOM 6592 O O . GLN A 1 115 ? 42.129 44.167 125.377 1.00 0.00 115 GLN A O 7
ATOM 6606 N N . ARG A 1 116 ? 41.242 45.694 123.972 1.00 0.00 116 ARG A N 7
ATOM 6607 C CA . ARG A 1 116 ? 40.024 44.971 123.795 1.00 0.00 116 ARG A CA 7
ATOM 6608 C C . ARG A 1 116 ? 40.355 43.605 123.284 1.00 0.00 116 ARG A C 7
ATOM 6609 O O . ARG A 1 116 ? 39.744 42.627 123.709 1.00 0.00 116 ARG A O 7
ATOM 6630 N N . ASP A 1 117 ? 41.322 43.489 122.350 1.00 0.00 117 ASP A N 7
ATOM 6631 C CA . ASP A 1 117 ? 41.582 42.177 121.838 1.00 0.00 117 ASP A CA 7
ATOM 6632 C C . ASP A 1 117 ? 42.189 41.312 122.904 1.00 0.00 117 ASP A C 7
ATOM 6633 O O . ASP A 1 117 ? 41.916 40.115 122.956 1.00 0.00 117 ASP A O 7
ATOM 6642 N N . VAL A 1 118 ? 43.021 41.892 123.794 1.00 0.00 118 VAL A N 7
ATOM 6643 C CA . VAL A 1 118 ? 43.706 41.117 124.792 1.00 0.00 118 VAL A CA 7
ATOM 6644 C C . VAL A 1 118 ? 42.730 40.469 125.733 1.00 0.00 118 VAL A C 7
ATOM 6645 O O . VAL A 1 118 ? 42.764 39.256 125.934 1.00 0.00 118 VAL A O 7
ATOM 6658 N N . ILE A 1 119 ? 41.793 41.261 126.287 1.00 0.00 119 ILE A N 7
ATOM 6659 C CA . ILE A 1 119 ? 40.885 40.802 127.304 1.00 0.00 119 ILE A CA 7
ATOM 6660 C C . ILE A 1 119 ? 40.059 39.682 126.761 1.00 0.00 119 ILE A C 7
ATOM 6661 O O . ILE A 1 119 ? 39.739 38.737 127.478 1.00 0.00 119 ILE A O 7
ATOM 6677 N N . ALA A 1 120 ? 39.676 39.791 125.478 1.00 0.00 120 ALA A N 7
ATOM 6678 C CA . ALA A 1 120 ? 38.833 38.862 124.780 1.00 0.00 120 ALA A CA 7
ATOM 6679 C C . ALA A 1 120 ? 39.472 37.509 124.657 1.00 0.00 120 ALA A C 7
ATOM 6680 O O . ALA A 1 120 ? 38.762 36.511 124.568 1.00 0.00 120 ALA A O 7
ATOM 6687 N N . ARG A 1 121 ? 40.816 37.445 124.605 1.00 0.00 121 ARG A N 7
ATOM 6688 C CA . ARG A 1 121 ? 41.585 36.249 124.364 1.00 0.00 121 ARG A CA 7
ATOM 6689 C C . ARG A 1 121 ? 41.323 35.195 125.404 1.00 0.00 121 ARG A C 7
ATOM 6690 O O . ARG A 1 121 ? 40.750 35.448 126.463 1.00 0.00 121 ARG A O 7
ATOM 6711 N N . THR A 1 122 ? 41.715 33.941 125.081 1.00 0.00 122 THR A N 7
ATOM 6712 C CA . THR A 1 122 ? 41.450 32.821 125.937 1.00 0.00 122 THR A CA 7
ATOM 6713 C C . THR A 1 122 ? 42.383 32.804 127.109 1.00 0.00 122 THR A C 7
ATOM 6714 O O . THR A 1 122 ? 43.599 32.941 126.976 1.00 0.00 122 THR A O 7
ATOM 6725 N N . PHE A 1 123 ? 41.799 32.638 128.312 1.00 0.00 123 PHE A N 7
ATOM 6726 C CA . PHE A 1 123 ? 42.554 32.493 129.521 1.00 0.00 123 PHE A CA 7
ATOM 6727 C C . PHE A 1 123 ? 42.324 31.078 129.935 1.00 0.00 123 PHE A C 7
ATOM 6728 O O . PHE A 1 123 ? 41.235 30.734 130.390 1.00 0.00 123 PHE A O 7
ATOM 6745 N N . THR A 1 124 ? 43.356 30.221 129.818 1.00 0.00 124 THR A N 7
ATOM 6746 C CA . THR A 1 124 ? 43.131 28.832 130.089 1.00 0.00 124 THR A CA 7
ATOM 6747 C C . THR A 1 124 ? 42.920 28.636 131.556 1.00 0.00 124 THR A C 7
ATOM 6748 O O . THR A 1 124 ? 43.761 29.006 132.375 1.00 0.00 124 THR A O 7
ATOM 6759 N N . GLU A 1 125 ? 41.734 28.104 131.917 1.00 0.00 125 GLU A N 7
ATOM 6760 C CA . GLU A 1 125 ? 41.398 27.796 133.277 1.00 0.00 125 GLU A CA 7
ATOM 6761 C C . GLU A 1 125 ? 42.120 26.548 133.706 1.00 0.00 125 GLU A C 7
ATOM 6762 O O . GLU A 1 125 ? 42.693 26.482 134.793 1.00 0.00 125 GLU A O 7
ATOM 6774 N N . SER A 1 126 ? 42.108 25.514 132.839 1.00 0.00 126 SER A N 7
ATOM 6775 C CA . SER A 1 126 ? 42.675 24.233 133.161 1.00 0.00 126 SER A CA 7
ATOM 6776 C C . SER A 1 126 ? 44.021 24.107 132.533 1.00 0.00 126 SER A C 7
ATOM 6777 O O . SER A 1 126 ? 44.631 25.091 132.122 1.00 0.00 126 SER A O 7
ATOM 6785 N N . LEU A 1 127 ? 44.528 22.859 132.471 1.00 0.00 127 LEU A N 7
ATOM 6786 C CA . LEU A 1 127 ? 45.810 22.610 131.883 1.00 0.00 127 LEU A CA 7
ATOM 6787 C C . LEU A 1 127 ? 46.806 23.495 132.619 1.00 0.00 127 LEU A C 7
ATOM 6788 O O . LEU A 1 127 ? 46.706 23.587 133.873 1.00 0.00 127 LEU A O 7
ATOM 6805 N N . GLU A 1 68 ? 55.884 22.290 111.441 1.00 0.00 68 GLU A N 8
ATOM 6806 C CA . GLU A 1 68 ? 55.350 21.584 112.625 1.00 0.00 68 GLU A CA 8
ATOM 6807 C C . GLU A 1 68 ? 56.173 21.908 113.826 1.00 0.00 68 GLU A C 8
ATOM 6808 O O . GLU A 1 68 ? 57.105 22.707 113.752 1.00 0.00 68 GLU A O 8
ATOM 6819 N N . GLY A 1 69 ? 55.829 21.306 114.979 1.00 0.00 69 GLY A N 8
ATOM 6820 C CA . GLY A 1 69 ? 56.605 21.528 116.161 1.00 0.00 69 GLY A CA 8
ATOM 6821 C C . GLY A 1 69 ? 56.044 22.693 116.902 1.00 0.00 69 GLY A C 8
ATOM 6822 O O . GLY A 1 69 ? 55.209 23.443 116.400 1.00 0.00 69 GLY A O 8
ATOM 6826 N N . GLY A 1 70 ? 56.525 22.859 118.145 1.00 0.00 70 GLY A N 8
ATOM 6827 C CA . GLY A 1 70 ? 56.114 23.919 119.008 1.00 0.00 70 GLY A CA 8
ATOM 6828 C C . GLY A 1 70 ? 57.203 24.934 118.952 1.00 0.00 70 GLY A C 8
ATOM 6829 O O . GLY A 1 70 ? 57.317 25.688 117.985 1.00 0.00 70 GLY A O 8
ATOM 6833 N N . GLN A 1 71 ? 58.047 24.939 120.001 1.00 0.00 71 GLN A N 8
ATOM 6834 C CA . GLN A 1 71 ? 59.134 25.864 120.135 1.00 0.00 71 GLN A CA 8
ATOM 6835 C C . GLN A 1 71 ? 58.652 27.279 120.223 1.00 0.00 71 GLN A C 8
ATOM 6836 O O . GLN A 1 71 ? 59.221 28.187 119.621 1.00 0.00 71 GLN A O 8
ATOM 6850 N N . HIS A 1 72 ? 57.577 27.498 121.000 1.00 0.00 72 HIS A N 8
ATOM 6851 C CA . HIS A 1 72 ? 57.085 28.816 121.256 1.00 0.00 72 HIS A CA 8
ATOM 6852 C C . HIS A 1 72 ? 56.928 28.919 122.744 1.00 0.00 72 HIS A C 8
ATOM 6853 O O . HIS A 1 72 ? 56.947 27.910 123.438 1.00 0.00 72 HIS A O 8
ATOM 6867 N N . LEU A 1 73 ? 56.783 30.141 123.287 1.00 0.00 73 LEU A N 8
ATOM 6868 C CA . LEU A 1 73 ? 56.722 30.280 124.719 1.00 0.00 73 LEU A CA 8
ATOM 6869 C C . LEU A 1 73 ? 55.492 31.077 125.080 1.00 0.00 73 LEU A C 8
ATOM 6870 O O . LEU A 1 73 ? 54.373 30.574 125.062 1.00 0.00 73 LEU A O 8
ATOM 6886 N N . ASN A 1 74 ? 55.694 32.373 125.412 1.00 0.00 74 ASN A N 8
ATOM 6887 C CA . ASN A 1 74 ? 54.670 33.298 125.835 1.00 0.00 74 ASN A CA 8
ATOM 6888 C C . ASN A 1 74 ? 53.836 32.782 126.961 1.00 0.00 74 ASN A C 8
ATOM 6889 O O . ASN A 1 74 ? 52.805 32.144 126.756 1.00 0.00 74 ASN A O 8
ATOM 6900 N N . VAL A 1 75 ? 54.301 33.005 128.207 1.00 0.00 75 VAL A N 8
ATOM 6901 C CA . VAL A 1 75 ? 53.500 32.579 129.314 1.00 0.00 75 VAL A CA 8
ATOM 6902 C C . VAL A 1 75 ? 53.066 33.768 130.115 1.00 0.00 75 VAL A C 8
ATOM 6903 O O . VAL A 1 75 ? 53.872 34.598 130.536 1.00 0.00 75 VAL A O 8
ATOM 6916 N N . ASN A 1 76 ? 51.746 33.894 130.330 1.00 0.00 76 ASN A N 8
ATOM 6917 C CA . ASN A 1 76 ? 51.266 34.920 131.198 1.00 0.00 76 ASN A CA 8
ATOM 6918 C C . ASN A 1 76 ? 50.364 34.282 132.189 1.00 0.00 76 ASN A C 8
ATOM 6919 O O . ASN A 1 76 ? 49.480 33.501 131.844 1.00 0.00 76 ASN A O 8
ATOM 6930 N N . VAL A 1 77 ? 50.631 34.560 133.477 1.00 0.00 77 VAL A N 8
ATOM 6931 C CA . VAL A 1 77 ? 49.842 33.996 134.524 1.00 0.00 77 VAL A CA 8
ATOM 6932 C C . VAL A 1 77 ? 49.099 35.123 135.164 1.00 0.00 77 VAL A C 8
ATOM 6933 O O . VAL A 1 77 ? 49.677 35.904 135.919 1.00 0.00 77 VAL A O 8
ATOM 6946 N N . LEU A 1 78 ? 47.791 35.240 134.861 1.00 0.00 78 LEU A N 8
ATOM 6947 C CA . LEU A 1 78 ? 47.023 36.295 135.454 1.00 0.00 78 LEU A CA 8
ATOM 6948 C C . LEU A 1 78 ? 45.566 35.970 135.341 1.00 0.00 78 LEU A C 8
ATOM 6949 O O . LEU A 1 78 ? 45.190 34.928 134.808 1.00 0.00 78 LEU A O 8
ATOM 6965 N N . ARG A 1 79 ? 44.707 36.857 135.892 1.00 0.00 79 ARG A N 8
ATOM 6966 C CA . ARG A 1 79 ? 43.281 36.691 135.816 1.00 0.00 79 ARG A CA 8
ATOM 6967 C C . ARG A 1 79 ? 42.732 37.810 134.986 1.00 0.00 79 ARG A C 8
ATOM 6968 O O . ARG A 1 79 ? 43.283 38.911 134.955 1.00 0.00 79 ARG A O 8
ATOM 6989 N N . ARG A 1 80 ? 41.608 37.546 134.290 1.00 0.00 80 ARG A N 8
ATOM 6990 C CA . ARG A 1 80 ? 41.009 38.515 133.408 1.00 0.00 80 ARG A CA 8
ATOM 6991 C C . ARG A 1 80 ? 40.564 39.722 134.178 1.00 0.00 80 ARG A C 8
ATOM 6992 O O . ARG A 1 80 ? 40.700 40.847 133.701 1.00 0.00 80 ARG A O 8
ATOM 7013 N N . GLU A 1 81 ? 40.016 39.526 135.391 1.00 0.00 81 GLU A N 8
ATOM 7014 C CA . GLU A 1 81 ? 39.499 40.636 136.143 1.00 0.00 81 GLU A CA 8
ATOM 7015 C C . GLU A 1 81 ? 40.593 41.605 136.464 1.00 0.00 81 GLU A C 8
ATOM 7016 O O . GLU A 1 81 ? 40.353 42.811 136.506 1.00 0.00 81 GLU A O 8
ATOM 7028 N N . THR A 1 82 ? 41.822 41.111 136.695 1.00 0.00 82 THR A N 8
ATOM 7029 C CA . THR A 1 82 ? 42.906 41.979 137.057 1.00 0.00 82 THR A CA 8
ATOM 7030 C C . THR A 1 82 ? 43.132 42.948 135.937 1.00 0.00 82 THR A C 8
ATOM 7031 O O . THR A 1 82 ? 43.379 44.132 136.167 1.00 0.00 82 THR A O 8
ATOM 7042 N N . LEU A 1 83 ? 43.064 42.465 134.683 1.00 0.00 83 LEU A N 8
ATOM 7043 C CA . LEU A 1 83 ? 43.242 43.296 133.524 1.00 0.00 83 LEU A CA 8
ATOM 7044 C C . LEU A 1 83 ? 42.119 44.280 133.443 1.00 0.00 83 LEU A C 8
ATOM 7045 O O . LEU A 1 83 ? 42.318 45.432 133.065 1.00 0.00 83 LEU A O 8
ATOM 7061 N N . GLU A 1 84 ? 40.895 43.838 133.788 1.00 0.00 84 GLU A N 8
ATOM 7062 C CA . GLU A 1 84 ? 39.756 44.705 133.710 1.00 0.00 84 GLU A CA 8
ATOM 7063 C C . GLU A 1 84 ? 39.991 45.842 134.651 1.00 0.00 84 GLU A C 8
ATOM 7064 O O . GLU A 1 84 ? 39.661 46.987 134.346 1.00 0.00 84 GLU A O 8
ATOM 7076 N N . ASP A 1 85 ? 40.567 45.535 135.828 1.00 0.00 85 ASP A N 8
ATOM 7077 C CA . ASP A 1 85 ? 40.862 46.509 136.841 1.00 0.00 85 ASP A CA 8
ATOM 7078 C C . ASP A 1 85 ? 41.885 47.461 136.298 1.00 0.00 85 ASP A C 8
ATOM 7079 O O . ASP A 1 85 ? 41.827 48.664 136.549 1.00 0.00 85 ASP A O 8
ATOM 7088 N N . ALA A 1 86 ? 42.855 46.929 135.531 1.00 0.00 86 ALA A N 8
ATOM 7089 C CA . ALA A 1 86 ? 43.922 47.714 134.976 1.00 0.00 86 ALA A CA 8
ATOM 7090 C C . ALA A 1 86 ? 43.357 48.724 134.024 1.00 0.00 86 ALA A C 8
ATOM 7091 O O . ALA A 1 86 ? 43.859 49.843 133.927 1.00 0.00 86 ALA A O 8
ATOM 7098 N N . VAL A 1 87 ? 42.311 48.340 133.268 1.00 0.00 87 VAL A N 8
ATOM 7099 C CA . VAL A 1 87 ? 41.708 49.237 132.326 1.00 0.00 87 VAL A CA 8
ATOM 7100 C C . VAL A 1 87 ? 41.121 50.401 133.067 1.00 0.00 87 VAL A C 8
ATOM 7101 O O . VAL A 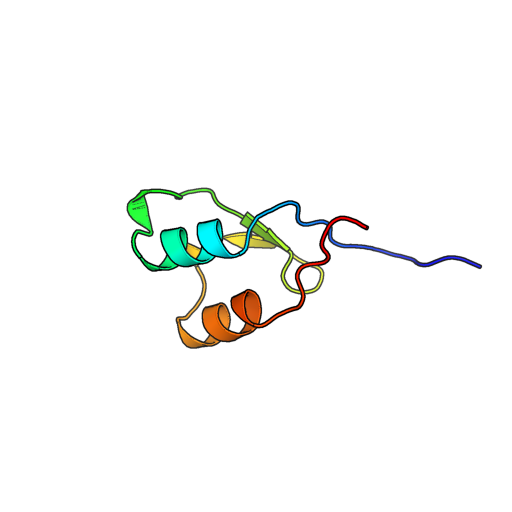1 87 ? 41.204 51.539 132.604 1.00 0.00 87 VAL A O 8
ATOM 7114 N N . LYS A 1 88 ? 40.477 50.127 134.220 1.00 0.00 88 LYS A N 8
ATOM 7115 C CA . LYS A 1 88 ? 39.850 51.131 135.035 1.00 0.00 88 LYS A CA 8
ATOM 7116 C C . LYS A 1 88 ? 40.884 52.065 135.598 1.00 0.00 88 LYS A C 8
ATOM 7117 O O . LYS A 1 88 ? 40.753 53.282 135.478 1.00 0.00 88 LYS A O 8
ATOM 7136 N N . HIS A 1 89 ? 41.951 51.519 136.225 1.00 0.00 89 HIS A N 8
ATOM 7137 C CA . HIS A 1 89 ? 42.944 52.373 136.822 1.00 0.00 89 HIS A CA 8
ATOM 7138 C C . HIS A 1 89 ? 44.299 52.014 136.303 1.00 0.00 89 HIS A C 8
ATOM 7139 O O . HIS A 1 89 ? 44.911 51.038 136.738 1.00 0.00 89 HIS A O 8
ATOM 7153 N N . PRO A 1 90 ? 44.774 52.787 135.369 1.00 0.00 90 PRO A N 8
ATOM 7154 C CA . PRO A 1 90 ? 46.091 52.550 134.841 1.00 0.00 90 PRO A CA 8
ATOM 7155 C C . PRO A 1 90 ? 47.202 52.885 135.789 1.00 0.00 90 PRO A C 8
ATOM 7156 O O . PRO A 1 90 ? 48.252 52.251 135.725 1.00 0.00 90 PRO A O 8
ATOM 7167 N N . GLU A 1 91 ? 46.990 53.860 136.688 1.00 0.00 91 GLU A N 8
ATOM 7168 C CA . GLU A 1 91 ? 48.019 54.337 137.568 1.00 0.00 91 GLU A CA 8
ATOM 7169 C C . GLU A 1 91 ? 48.426 53.245 138.503 1.00 0.00 91 GLU A C 8
ATOM 7170 O O . GLU A 1 91 ? 49.554 53.226 138.996 1.00 0.00 91 GLU A O 8
ATOM 7182 N N . LYS A 1 92 ? 47.492 52.327 138.802 1.00 0.00 92 LYS A N 8
ATOM 7183 C CA . LYS A 1 92 ? 47.737 51.240 139.703 1.00 0.00 92 LYS A CA 8
ATOM 7184 C C . LYS A 1 92 ? 48.792 50.314 139.156 1.00 0.00 92 LYS A C 8
ATOM 7185 O O . LYS A 1 92 ? 49.613 49.818 139.924 1.00 0.00 92 LYS A O 8
ATOM 7204 N N . TYR A 1 93 ? 48.793 50.016 137.834 1.00 0.00 93 TYR A N 8
ATOM 7205 C CA . TYR A 1 93 ? 49.770 49.078 137.335 1.00 0.00 93 TYR A CA 8
ATOM 7206 C C . TYR A 1 93 ? 50.682 49.744 136.341 1.00 0.00 93 TYR A C 8
ATOM 7207 O O . TYR A 1 93 ? 50.526 49.533 135.138 1.00 0.00 93 TYR A O 8
ATOM 7225 N N . PRO A 1 94 ? 51.638 50.520 136.762 1.00 0.00 94 PRO A N 8
ATOM 7226 C CA . PRO A 1 94 ? 52.531 51.110 135.802 1.00 0.00 94 PRO A CA 8
ATOM 7227 C C . PRO A 1 94 ? 53.454 50.124 135.144 1.00 0.00 94 PRO A C 8
ATOM 7228 O O . PRO A 1 94 ? 53.781 50.301 133.972 1.00 0.00 94 PRO A O 8
ATOM 7239 N N . GLN A 1 95 ? 53.918 49.123 135.913 1.00 0.00 95 GLN A N 8
ATOM 7240 C CA . GLN A 1 95 ? 54.856 48.095 135.554 1.00 0.00 95 GLN A CA 8
ATOM 7241 C C . GLN A 1 95 ? 54.257 46.997 134.735 1.00 0.00 95 GLN A C 8
ATOM 7242 O O . GLN A 1 95 ? 54.989 46.302 134.033 1.00 0.00 95 GLN A O 8
ATOM 7256 N N . LEU A 1 96 ? 52.932 46.784 134.843 1.00 0.00 96 LEU A N 8
ATOM 7257 C CA . LEU A 1 96 ? 52.292 45.619 134.297 1.00 0.00 96 LEU A CA 8
ATOM 7258 C C . LEU A 1 96 ? 52.689 45.355 132.875 1.00 0.00 96 LEU A C 8
ATOM 7259 O O . LEU A 1 96 ? 52.626 46.225 132.007 1.00 0.00 96 LEU A O 8
ATOM 7275 N N . THR A 1 97 ? 53.113 44.095 132.618 1.00 0.00 97 THR A N 8
ATOM 7276 C CA . THR A 1 97 ? 53.557 43.683 131.313 1.00 0.00 97 THR A CA 8
ATOM 7277 C C . THR A 1 97 ? 52.852 42.406 130.939 1.00 0.00 97 THR A C 8
ATOM 7278 O O . THR A 1 97 ? 52.566 41.574 131.801 1.00 0.00 97 THR A O 8
ATOM 7289 N N . ILE A 1 98 ? 52.556 42.225 129.630 1.00 0.00 98 ILE A N 8
ATOM 7290 C CA . ILE A 1 98 ? 51.877 41.033 129.191 1.00 0.00 98 ILE A CA 8
ATOM 7291 C C . ILE A 1 98 ? 52.520 40.586 127.908 1.00 0.00 98 ILE A C 8
ATOM 7292 O O . ILE A 1 98 ? 53.141 41.385 127.207 1.00 0.00 98 ILE A O 8
ATOM 7308 N N . ARG A 1 99 ? 52.365 39.283 127.573 1.00 0.00 99 ARG A N 8
ATOM 7309 C CA . ARG A 1 99 ? 52.842 38.713 126.340 1.00 0.00 99 ARG A CA 8
ATOM 7310 C C . ARG A 1 99 ? 51.709 38.786 125.359 1.00 0.00 99 ARG A C 8
ATOM 7311 O O . ARG A 1 99 ? 50.657 38.189 125.578 1.00 0.00 99 ARG A O 8
ATOM 7332 N N . VAL A 1 100 ? 51.854 39.632 124.317 1.00 0.00 100 VAL A N 8
ATOM 7333 C CA . VAL A 1 100 ? 50.846 39.787 123.303 1.00 0.00 100 VAL A CA 8
ATOM 7334 C C . VAL A 1 100 ? 50.895 38.830 122.140 1.00 0.00 100 VAL A C 8
ATOM 7335 O O . VAL A 1 100 ? 49.858 38.277 121.772 1.00 0.00 100 VAL A O 8
ATOM 7348 N N . SER A 1 101 ? 52.076 38.635 121.497 1.00 0.00 101 SER A N 8
ATOM 7349 C CA . SER A 1 101 ? 52.118 37.761 120.350 1.00 0.00 101 SER A CA 8
ATOM 7350 C C . SER A 1 101 ? 53.549 37.470 119.987 1.00 0.00 101 SER A C 8
ATOM 7351 O O . SER A 1 101 ? 53.888 37.438 118.803 1.00 0.00 101 SER A O 8
ATOM 7359 N N . GLY A 1 102 ? 54.415 37.144 120.967 1.00 0.00 102 GLY A N 8
ATOM 7360 C CA . GLY A 1 102 ? 55.790 36.899 120.638 1.00 0.00 102 GLY A CA 8
ATOM 7361 C C . GLY A 1 102 ? 56.645 37.972 121.241 1.00 0.00 102 GLY A C 8
ATOM 7362 O O . GLY A 1 102 ? 57.871 37.895 121.185 1.00 0.00 102 GLY A O 8
ATOM 7366 N N . TYR A 1 103 ? 56.016 39.021 121.803 1.00 0.00 103 TYR A N 8
ATOM 7367 C CA . TYR A 1 103 ? 56.752 40.060 122.465 1.00 0.00 103 TYR A CA 8
ATOM 7368 C C . TYR A 1 103 ? 55.907 40.546 123.607 1.00 0.00 103 TYR A C 8
ATOM 7369 O O . TYR A 1 103 ? 54.756 40.134 123.749 1.00 0.00 103 TYR A O 8
ATOM 7387 N N . ALA A 1 104 ? 56.468 41.415 124.475 1.00 0.00 104 ALA A N 8
ATOM 7388 C CA . ALA A 1 104 ? 55.731 41.884 125.616 1.00 0.00 104 ALA A CA 8
ATOM 7389 C C . ALA A 1 104 ? 55.504 43.357 125.489 1.00 0.00 104 ALA A C 8
ATOM 7390 O O . ALA A 1 104 ? 56.240 44.053 124.790 1.00 0.00 104 ALA A O 8
ATOM 7397 N N . VAL A 1 105 ? 54.429 43.856 126.140 1.00 0.00 105 VAL A N 8
ATOM 7398 C CA . VAL A 1 105 ? 54.124 45.259 126.117 1.00 0.00 105 VAL A CA 8
ATOM 7399 C C . VAL A 1 105 ? 53.520 45.633 127.433 1.00 0.00 105 VAL A C 8
ATOM 7400 O O . VAL A 1 105 ? 52.953 44.796 128.135 1.00 0.00 105 VAL A O 8
ATOM 7413 N N . ARG A 1 106 ? 53.642 46.919 127.816 1.00 0.00 106 ARG A N 8
ATOM 7414 C CA . ARG A 1 106 ? 53.004 47.333 129.028 1.00 0.00 106 ARG A CA 8
ATOM 7415 C C . ARG A 1 106 ? 51.562 47.467 128.669 1.00 0.00 106 ARG A C 8
ATOM 7416 O O . ARG A 1 106 ? 51.226 47.904 127.572 1.00 0.00 106 ARG A O 8
ATOM 7437 N N . PHE A 1 107 ? 50.668 47.099 129.598 1.00 0.00 107 PHE A N 8
ATOM 7438 C CA . PHE A 1 107 ? 49.258 47.091 129.343 1.00 0.00 107 PHE A CA 8
ATOM 7439 C C . PHE A 1 107 ? 48.802 48.486 129.033 1.00 0.00 107 PHE A C 8
ATOM 7440 O O . PHE A 1 107 ? 47.975 48.699 128.148 1.00 0.00 107 PHE A O 8
ATOM 7457 N N . ASN A 1 108 ? 49.347 49.474 129.760 1.00 0.00 108 ASN A N 8
ATOM 7458 C CA . ASN A 1 108 ? 48.990 50.861 129.668 1.00 0.00 108 ASN A CA 8
ATOM 7459 C C . ASN A 1 108 ? 49.354 51.430 128.328 1.00 0.00 108 ASN A C 8
ATOM 7460 O O . ASN A 1 108 ? 48.795 52.447 127.926 1.00 0.00 108 ASN A O 8
ATOM 7471 N N . SER A 1 109 ? 50.351 50.845 127.636 1.00 0.00 109 SER A N 8
ATOM 7472 C CA . SER A 1 109 ? 50.811 51.360 126.372 1.00 0.00 109 SER A CA 8
ATOM 7473 C C . SER A 1 109 ? 49.817 51.134 125.269 1.00 0.00 109 SER A C 8
ATOM 7474 O O . SER A 1 109 ? 49.838 51.856 124.274 1.00 0.00 109 SER A O 8
ATOM 7482 N N . LEU A 1 110 ? 48.928 50.129 125.406 1.00 0.00 110 LEU A N 8
ATOM 7483 C CA . LEU A 1 110 ? 48.019 49.760 124.352 1.00 0.00 110 LEU A CA 8
ATOM 7484 C C . LEU A 1 110 ? 46.867 50.712 124.249 1.00 0.00 110 LEU A C 8
ATOM 7485 O O . LEU A 1 110 ? 46.564 51.472 125.168 1.00 0.00 110 LEU A O 8
ATOM 7501 N N . THR A 1 111 ? 46.209 50.687 123.069 1.00 0.00 111 THR A N 8
ATOM 7502 C CA . THR A 1 111 ? 45.063 51.488 122.746 1.00 0.00 111 THR A CA 8
ATOM 7503 C C . THR A 1 111 ? 43.868 50.791 123.322 1.00 0.00 111 THR A C 8
ATOM 7504 O O . THR A 1 111 ? 43.947 49.626 123.704 1.00 0.00 111 THR A O 8
ATOM 7515 N N . PRO A 1 112 ? 42.757 51.468 123.421 1.00 0.00 112 PRO A N 8
ATOM 7516 C CA . PRO A 1 112 ? 41.602 50.835 123.991 1.00 0.00 112 PRO A CA 8
ATOM 7517 C C . PRO A 1 112 ? 41.122 49.677 123.176 1.00 0.00 112 PRO A C 8
ATOM 7518 O O . PRO A 1 112 ? 40.629 48.708 123.756 1.00 0.00 112 PRO A O 8
ATOM 7529 N N . GLU A 1 113 ? 41.233 49.765 121.837 1.00 0.00 113 GLU A N 8
ATOM 7530 C CA . GLU A 1 113 ? 40.802 48.703 120.976 1.00 0.00 113 GLU A CA 8
ATOM 7531 C C . GLU A 1 113 ? 41.724 47.540 121.131 1.00 0.00 113 GLU A C 8
ATOM 7532 O O . GLU A 1 113 ? 41.292 46.389 121.148 1.00 0.00 113 GLU A O 8
ATOM 7544 N N . GLN A 1 114 ? 43.029 47.835 121.244 1.00 0.00 114 GLN A N 8
ATOM 7545 C CA . GLN A 1 114 ? 44.062 46.843 121.308 1.00 0.00 114 GLN A CA 8
ATOM 7546 C C . GLN A 1 114 ? 43.895 46.056 122.568 1.00 0.00 114 GLN A C 8
ATOM 7547 O O . GLN A 1 114 ? 44.113 44.846 122.594 1.00 0.00 114 GLN A O 8
ATOM 7561 N N . GLN A 1 115 ? 43.518 46.746 123.658 1.00 0.00 115 GLN A N 8
ATOM 7562 C CA . GLN A 1 115 ? 43.302 46.129 124.934 1.00 0.00 115 GLN A CA 8
ATOM 7563 C C . GLN A 1 115 ? 42.115 45.230 124.818 1.00 0.00 115 GLN A C 8
ATOM 7564 O O . GLN A 1 115 ? 42.082 44.150 125.405 1.00 0.00 115 GLN A O 8
ATOM 7578 N N . ARG A 1 116 ? 41.113 45.651 124.030 1.00 0.00 116 ARG A N 8
ATOM 7579 C CA . ARG A 1 116 ? 39.905 44.895 123.906 1.00 0.00 116 ARG A CA 8
ATOM 7580 C C . ARG A 1 116 ? 40.259 43.545 123.372 1.00 0.00 116 ARG A C 8
ATOM 7581 O O . ARG A 1 116 ? 39.677 42.539 123.773 1.00 0.00 116 ARG A O 8
ATOM 7602 N N . ASP A 1 117 ? 41.226 43.495 122.437 1.00 0.00 117 ASP A N 8
ATOM 7603 C CA . ASP A 1 117 ? 41.631 42.264 121.822 1.00 0.00 117 ASP A CA 8
ATOM 7604 C C . ASP A 1 117 ? 42.183 41.357 122.879 1.00 0.00 117 ASP A C 8
ATOM 7605 O O . ASP A 1 117 ? 41.843 40.176 122.929 1.00 0.00 117 ASP A O 8
ATOM 7614 N N . VAL A 1 118 ? 43.037 41.897 123.768 1.00 0.00 118 VAL A N 8
ATOM 7615 C CA . VAL A 1 118 ? 43.700 41.099 124.761 1.00 0.00 118 VAL A CA 8
ATOM 7616 C C . VAL A 1 118 ? 42.722 40.454 125.706 1.00 0.00 118 VAL A C 8
ATOM 7617 O O . VAL A 1 118 ? 42.732 39.237 125.883 1.00 0.00 118 VAL A O 8
ATOM 7630 N N . ILE A 1 119 ? 41.806 41.247 126.293 1.00 0.00 119 ILE A N 8
ATOM 7631 C CA . ILE A 1 119 ? 40.907 40.765 127.309 1.00 0.00 119 ILE A CA 8
ATOM 7632 C C . ILE A 1 119 ? 40.046 39.664 126.766 1.00 0.00 119 ILE A C 8
ATOM 7633 O O . ILE A 1 119 ? 39.713 38.724 127.486 1.00 0.00 119 ILE A O 8
ATOM 7649 N N . ALA A 1 120 ? 39.647 39.767 125.488 1.00 0.00 120 ALA A N 8
ATOM 7650 C CA . ALA A 1 120 ? 38.791 38.832 124.804 1.00 0.00 120 ALA A CA 8
ATOM 7651 C C . ALA A 1 120 ? 39.428 37.474 124.671 1.00 0.00 120 ALA A C 8
ATOM 7652 O O . ALA A 1 120 ? 38.715 36.477 124.584 1.00 0.00 120 ALA A O 8
ATOM 7659 N N . ARG A 1 121 ? 40.775 37.408 124.599 1.00 0.00 121 ARG A N 8
ATOM 7660 C CA . ARG A 1 121 ? 41.528 36.203 124.337 1.00 0.00 121 ARG A CA 8
ATOM 7661 C C . ARG A 1 121 ? 41.308 35.146 125.381 1.00 0.00 121 ARG A C 8
ATOM 7662 O O . ARG A 1 121 ? 40.791 35.395 126.468 1.00 0.00 121 ARG A O 8
ATOM 7683 N N . THR A 1 122 ? 41.684 33.894 125.037 1.00 0.00 122 THR A N 8
ATOM 7684 C CA . THR A 1 122 ? 41.444 32.768 125.891 1.00 0.00 122 THR A CA 8
ATOM 7685 C C . THR A 1 122 ? 42.357 32.787 127.076 1.00 0.00 122 THR A C 8
ATOM 7686 O O . THR A 1 122 ? 43.567 32.993 126.969 1.00 0.00 122 THR A O 8
ATOM 7697 N N . PHE A 1 123 ? 41.763 32.581 128.268 1.00 0.00 123 PHE A N 8
ATOM 7698 C CA . PHE A 1 123 ? 42.539 32.492 129.464 1.00 0.00 123 PHE A CA 8
ATOM 7699 C C . PHE A 1 123 ? 42.370 31.066 129.876 1.00 0.00 123 PHE A C 8
ATOM 7700 O O . PHE A 1 123 ? 41.274 30.668 130.263 1.00 0.00 123 PHE A O 8
ATOM 7717 N N . THR A 1 124 ? 43.446 30.258 129.820 1.00 0.00 124 THR A N 8
ATOM 7718 C CA . THR A 1 124 ? 43.293 28.859 130.095 1.00 0.00 124 THR A CA 8
ATOM 7719 C C . THR A 1 124 ? 43.070 28.645 131.561 1.00 0.00 124 THR A C 8
ATOM 7720 O O . THR A 1 124 ? 43.923 28.969 132.388 1.00 0.00 124 THR A O 8
ATOM 7731 N N . GLU A 1 125 ? 41.863 28.158 131.917 1.00 0.00 125 GLU A N 8
ATOM 7732 C CA . GLU A 1 125 ? 41.548 27.817 133.277 1.00 0.00 125 GLU A CA 8
ATOM 7733 C C . GLU A 1 125 ? 42.153 26.498 133.669 1.00 0.00 125 GLU A C 8
ATOM 7734 O O . GLU A 1 125 ? 42.664 26.348 134.778 1.00 0.00 125 GLU A O 8
ATOM 7746 N N . SER A 1 126 ? 42.104 25.495 132.768 1.00 0.00 126 SER A N 8
ATOM 7747 C CA . SER A 1 126 ? 42.526 24.175 133.148 1.00 0.00 126 SER A CA 8
ATOM 7748 C C . SER A 1 126 ? 43.916 23.881 132.679 1.00 0.00 126 SER A C 8
ATOM 7749 O O . SER A 1 126 ? 44.562 24.691 132.015 1.00 0.00 126 SER A O 8
ATOM 7757 N N . LEU A 1 127 ? 44.406 22.676 133.049 1.00 0.00 127 LEU A N 8
ATOM 7758 C CA . LEU A 1 127 ? 45.718 22.216 132.692 1.00 0.00 127 LEU A CA 8
ATOM 7759 C C . LEU A 1 127 ? 45.716 22.097 131.174 1.00 0.00 127 LEU A C 8
ATOM 7760 O O . LEU A 1 127 ? 45.092 21.131 130.662 1.00 0.00 127 LEU A O 8
ATOM 7777 N N . GLU A 1 68 ? 68.846 23.027 123.130 1.00 0.00 68 GLU A N 9
ATOM 7778 C CA . GLU A 1 68 ? 67.748 22.264 122.499 1.00 0.00 68 GLU A CA 9
ATOM 7779 C C . GLU A 1 68 ? 66.512 23.074 122.748 1.00 0.00 68 GLU A C 9
ATOM 7780 O O . GLU A 1 68 ? 66.600 24.220 123.186 1.00 0.00 68 GLU A O 9
ATOM 7791 N N . GLY A 1 69 ? 65.316 22.540 122.451 1.00 0.00 69 GLY A N 9
ATOM 7792 C CA . GLY A 1 69 ? 64.177 23.353 122.761 1.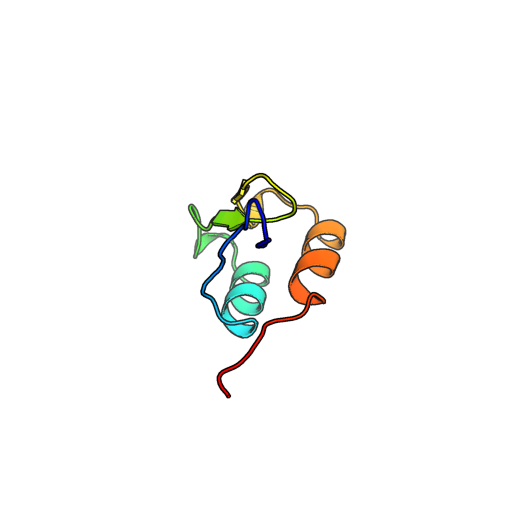00 0.00 69 GLY A CA 9
ATOM 7793 C C . GLY A 1 69 ? 63.103 23.105 121.759 1.00 0.00 69 GLY A C 9
ATOM 7794 O O . GLY A 1 69 ? 63.348 22.574 120.676 1.00 0.00 69 GLY A O 9
ATOM 7798 N N . GLY A 1 70 ? 61.865 23.507 122.111 1.00 0.00 70 GLY A N 9
ATOM 7799 C CA . GLY A 1 70 ? 60.741 23.304 121.249 1.00 0.00 70 GLY A CA 9
ATOM 7800 C C . GLY A 1 70 ? 60.431 24.577 120.554 1.00 0.00 70 GLY A C 9
ATOM 7801 O O . GLY A 1 70 ? 61.272 25.465 120.437 1.00 0.00 70 GLY A O 9
ATOM 7805 N N . GLN A 1 71 ? 59.179 24.677 120.069 1.00 0.00 71 GLN A N 9
ATOM 7806 C CA . GLN A 1 71 ? 58.705 25.902 119.508 1.00 0.00 71 GLN A CA 9
ATOM 7807 C C . GLN A 1 71 ? 58.582 26.820 120.678 1.00 0.00 71 GLN A C 9
ATOM 7808 O O . GLN A 1 71 ? 58.849 26.418 121.809 1.00 0.00 71 GLN A O 9
ATOM 7822 N N . HIS A 1 72 ? 58.212 28.086 120.411 1.00 0.00 72 HIS A N 9
ATOM 7823 C CA . HIS A 1 72 ? 58.094 29.171 121.347 1.00 0.00 72 HIS A CA 9
ATOM 7824 C C . HIS A 1 72 ? 56.848 29.059 122.188 1.00 0.00 72 HIS A C 9
ATOM 7825 O O . HIS A 1 72 ? 55.924 28.325 121.841 1.00 0.00 72 HIS A O 9
ATOM 7839 N N . LEU A 1 73 ? 56.846 29.745 123.363 1.00 0.00 73 LEU A N 9
ATOM 7840 C CA . LEU A 1 73 ? 55.720 29.819 124.273 1.00 0.00 73 LEU A CA 9
ATOM 7841 C C . LEU A 1 73 ? 55.828 31.084 125.101 1.00 0.00 73 LEU A C 9
ATOM 7842 O O . LEU A 1 73 ? 56.814 31.294 125.808 1.00 0.00 73 LEU A O 9
ATOM 7858 N N . ASN A 1 74 ? 54.823 31.987 125.027 1.00 0.00 74 ASN A N 9
ATOM 7859 C CA . ASN A 1 74 ? 54.879 33.214 125.791 1.00 0.00 74 ASN A CA 9
ATOM 7860 C C . ASN A 1 74 ? 54.703 33.014 127.277 1.00 0.00 74 ASN A C 9
ATOM 7861 O O . ASN A 1 74 ? 55.598 33.273 128.069 1.00 0.00 74 ASN A O 9
ATOM 7872 N N . VAL A 1 75 ? 53.555 32.465 127.694 1.00 0.00 75 VAL A N 9
ATOM 7873 C CA . VAL A 1 75 ? 53.116 32.279 129.052 1.00 0.00 75 VAL A CA 9
ATOM 7874 C C . VAL A 1 75 ? 52.988 33.525 129.865 1.00 0.00 75 VAL A C 9
ATOM 7875 O O . VAL A 1 75 ? 53.929 34.258 130.170 1.00 0.00 75 VAL A O 9
ATOM 7888 N N . ASN A 1 76 ? 51.720 33.772 130.242 1.00 0.00 76 ASN A N 9
ATOM 7889 C CA . ASN A 1 76 ? 51.323 34.832 131.112 1.00 0.00 76 ASN A CA 9
ATOM 7890 C C . ASN A 1 76 ? 50.486 34.191 132.164 1.00 0.00 76 ASN A C 9
ATOM 7891 O O . ASN A 1 76 ? 49.611 33.377 131.870 1.00 0.00 76 ASN A O 9
ATOM 7902 N N . VAL A 1 77 ? 50.775 34.508 133.435 1.00 0.00 77 VAL A N 9
ATOM 7903 C CA . VAL A 1 77 ? 49.956 33.977 134.482 1.00 0.00 77 VAL A CA 9
ATOM 7904 C C . VAL A 1 77 ? 49.247 35.146 135.074 1.00 0.00 77 VAL A C 9
ATOM 7905 O O . VAL A 1 77 ? 49.830 35.923 135.830 1.00 0.00 77 VAL A O 9
ATOM 7918 N N . LEU A 1 78 ? 47.952 35.299 134.733 1.00 0.00 78 LEU A N 9
ATOM 7919 C CA . LEU A 1 78 ? 47.204 36.416 135.227 1.00 0.00 78 LEU A CA 9
ATOM 7920 C C . LEU A 1 78 ? 45.760 36.035 135.349 1.00 0.00 78 LEU A C 9
ATOM 7921 O O . LEU A 1 78 ? 45.360 34.909 135.048 1.00 0.00 78 LEU A O 9
ATOM 7937 N N . ARG A 1 79 ? 44.954 37.000 135.829 1.00 0.00 79 ARG A N 9
ATOM 7938 C CA . ARG A 1 79 ? 43.532 36.881 135.977 1.00 0.00 79 ARG A CA 9
ATOM 7939 C C . ARG A 1 79 ? 42.936 37.934 135.092 1.00 0.00 79 ARG A C 9
ATOM 7940 O O . ARG A 1 79 ? 43.440 39.054 135.002 1.00 0.00 79 ARG A O 9
ATOM 7961 N N . ARG A 1 80 ? 41.828 37.592 134.419 1.00 0.00 80 ARG A N 9
ATOM 7962 C CA . ARG A 1 80 ? 41.155 38.431 133.465 1.00 0.00 80 ARG A CA 9
ATOM 7963 C C . ARG A 1 80 ? 40.673 39.663 134.174 1.00 0.00 80 ARG A C 9
ATOM 7964 O O . ARG A 1 80 ? 40.757 40.776 133.651 1.00 0.00 80 ARG A O 9
ATOM 7985 N N . GLU A 1 81 ? 40.170 39.480 135.411 1.00 0.00 81 GLU A N 9
ATOM 7986 C CA . GLU A 1 81 ? 39.600 40.533 136.209 1.00 0.00 81 GLU A CA 9
ATOM 7987 C C . GLU A 1 81 ? 40.653 41.552 136.519 1.00 0.00 81 GLU A C 9
ATOM 7988 O O . GLU A 1 81 ? 40.370 42.749 136.566 1.00 0.00 81 GLU A O 9
ATOM 8000 N N . THR A 1 82 ? 41.903 41.110 136.734 1.00 0.00 82 THR A N 9
ATOM 8001 C CA . THR A 1 82 ? 42.941 42.041 137.064 1.00 0.00 82 THR A CA 9
ATOM 8002 C C . THR A 1 82 ? 43.109 42.999 135.924 1.00 0.00 82 THR A C 9
ATOM 8003 O O . THR A 1 82 ? 43.311 44.192 136.139 1.00 0.00 82 THR A O 9
ATOM 8014 N N . LEU A 1 83 ? 43.044 42.495 134.675 1.00 0.00 83 LEU A N 9
ATOM 8015 C CA . LEU A 1 83 ? 43.184 43.315 133.498 1.00 0.00 83 LEU A CA 9
ATOM 8016 C C . LEU A 1 83 ? 42.047 44.284 133.431 1.00 0.00 83 LEU A C 9
ATOM 8017 O O . LEU A 1 83 ? 42.231 45.433 133.030 1.00 0.00 83 LEU A O 9
ATOM 8033 N N . GLU A 1 84 ? 40.833 43.835 133.806 1.00 0.00 84 GLU A N 9
ATOM 8034 C CA . GLU A 1 84 ? 39.676 44.679 133.735 1.00 0.00 84 GLU A CA 9
ATOM 8035 C C . GLU A 1 84 ? 39.919 45.846 134.636 1.00 0.00 84 GLU A C 9
ATOM 8036 O O . GLU A 1 84 ? 39.621 46.987 134.287 1.00 0.00 84 GLU A O 9
ATOM 8048 N N . ASP A 1 85 ? 40.480 45.566 135.825 1.00 0.00 85 ASP A N 9
ATOM 8049 C CA . ASP A 1 85 ? 40.754 46.563 136.818 1.00 0.00 85 ASP A CA 9
ATOM 8050 C C . ASP A 1 85 ? 41.790 47.503 136.284 1.00 0.00 85 ASP A C 9
ATOM 8051 O O . ASP A 1 85 ? 41.733 48.706 136.533 1.00 0.00 85 ASP A O 9
ATOM 8060 N N . ALA A 1 86 ? 42.766 46.963 135.532 1.00 0.00 86 ALA A N 9
ATOM 8061 C CA . ALA A 1 86 ? 43.849 47.731 134.988 1.00 0.00 86 ALA A CA 9
ATOM 8062 C C . ALA A 1 86 ? 43.301 48.749 134.037 1.00 0.00 86 ALA A C 9
ATOM 8063 O O . ALA A 1 86 ? 43.811 49.866 133.951 1.00 0.00 86 ALA A O 9
ATOM 8070 N N . VAL A 1 87 ? 42.256 48.376 133.275 1.00 0.00 87 VAL A N 9
ATOM 8071 C CA . VAL A 1 87 ? 41.681 49.275 132.317 1.00 0.00 87 VAL A CA 9
ATOM 8072 C C . VAL A 1 87 ? 41.120 50.461 133.036 1.00 0.00 87 VAL A C 9
ATOM 8073 O O . VAL A 1 87 ? 41.269 51.592 132.578 1.00 0.00 87 VAL A O 9
ATOM 8086 N N . LYS A 1 88 ? 40.425 50.226 134.167 1.00 0.00 88 LYS A N 9
ATOM 8087 C CA . LYS A 1 88 ? 39.832 51.308 134.900 1.00 0.00 88 LYS A CA 9
ATOM 8088 C C . LYS A 1 88 ? 40.900 52.209 135.440 1.00 0.00 88 LYS A C 9
ATOM 8089 O O . LYS A 1 88 ? 40.882 53.412 135.182 1.00 0.00 88 LYS A O 9
ATOM 8108 N N . HIS A 1 89 ? 41.881 51.647 136.180 1.00 0.00 89 HIS A N 9
ATOM 8109 C CA . HIS A 1 89 ? 42.879 52.495 136.776 1.00 0.00 89 HIS A CA 9
ATOM 8110 C C . HIS A 1 89 ? 44.237 52.076 136.319 1.00 0.00 89 HIS A C 9
ATOM 8111 O O . HIS A 1 89 ? 44.779 51.063 136.758 1.00 0.00 89 HIS A O 9
ATOM 8125 N N . PRO A 1 90 ? 44.796 52.838 135.424 1.00 0.00 90 PRO A N 9
ATOM 8126 C CA . PRO A 1 90 ? 46.122 52.578 134.947 1.00 0.00 90 PRO A CA 9
ATOM 8127 C C . PRO A 1 90 ? 47.188 52.883 135.954 1.00 0.00 90 PRO A C 9
ATOM 8128 O O . PRO A 1 90 ? 48.249 52.268 135.888 1.00 0.00 90 PRO A O 9
ATOM 8139 N N . GLU A 1 91 ? 46.933 53.804 136.900 1.00 0.00 91 GLU A N 9
ATOM 8140 C CA . GLU A 1 91 ? 47.927 54.236 137.844 1.00 0.00 91 GLU A CA 9
ATOM 8141 C C . GLU A 1 91 ? 48.340 53.082 138.698 1.00 0.00 91 GLU A C 9
ATOM 8142 O O . GLU A 1 91 ? 49.475 53.035 139.174 1.00 0.00 91 GLU A O 9
ATOM 8154 N N . LYS A 1 92 ? 47.410 52.151 138.967 1.00 0.00 92 LYS A N 9
ATOM 8155 C CA . LYS A 1 92 ? 47.695 51.046 139.838 1.00 0.00 92 LYS A CA 9
ATOM 8156 C C . LYS A 1 92 ? 48.728 50.130 139.258 1.00 0.00 92 LYS A C 9
ATOM 8157 O O . LYS A 1 92 ? 49.539 49.587 140.008 1.00 0.00 92 LYS A O 9
ATOM 8176 N N . TYR A 1 93 ? 48.719 49.892 137.927 1.00 0.00 93 TYR A N 9
ATOM 8177 C CA . TYR A 1 93 ? 49.673 48.957 137.384 1.00 0.00 93 TYR A CA 9
ATOM 8178 C C . TYR A 1 93 ? 50.614 49.673 136.451 1.00 0.00 93 TYR A C 9
ATOM 8179 O O . TYR A 1 93 ? 50.471 49.578 135.234 1.00 0.00 93 TYR A O 9
ATOM 8197 N N . PRO A 1 94 ? 51.592 50.365 136.972 1.00 0.00 94 PRO A N 9
ATOM 8198 C CA . PRO A 1 94 ? 52.520 51.067 136.125 1.00 0.00 94 P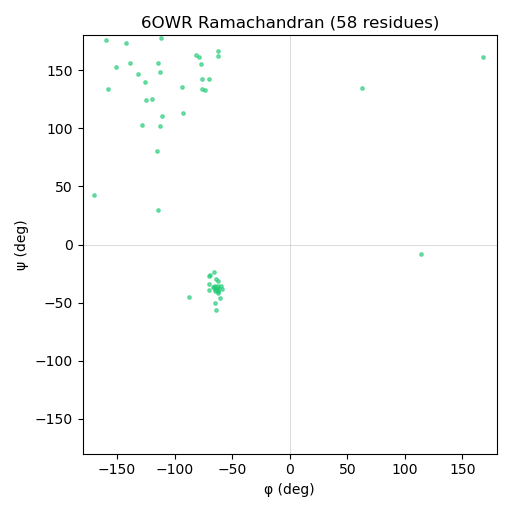RO A CA 9
ATOM 8199 C C . PRO A 1 94 ? 53.412 50.199 135.300 1.00 0.00 94 PRO A C 9
ATOM 8200 O O . PRO A 1 94 ? 53.653 50.531 134.140 1.00 0.00 94 PRO A O 9
ATOM 8211 N N . GLN A 1 95 ? 53.920 49.086 135.860 1.00 0.00 95 GLN A N 9
ATOM 8212 C CA . GLN A 1 95 ? 54.818 48.331 135.042 1.00 0.00 95 GLN A CA 9
ATOM 8213 C C . GLN A 1 95 ? 54.209 46.995 134.762 1.00 0.00 95 GLN A C 9
ATOM 8214 O O . GLN A 1 95 ? 54.903 45.982 134.683 1.00 0.00 95 GLN A O 9
ATOM 8228 N N . LEU A 1 96 ? 52.882 46.961 134.559 1.00 0.00 96 LEU A N 9
ATOM 8229 C CA . LEU A 1 96 ? 52.249 45.719 134.243 1.00 0.00 96 LEU A CA 9
ATOM 8230 C C . LEU A 1 96 ? 52.685 45.357 132.860 1.00 0.00 96 LEU A C 9
ATOM 8231 O O . LEU A 1 96 ? 52.646 46.199 131.964 1.00 0.00 96 LEU A O 9
ATOM 8247 N N . THR A 1 97 ? 53.108 44.090 132.655 1.00 0.00 97 THR A N 9
ATOM 8248 C CA . THR A 1 97 ? 53.561 43.681 131.351 1.00 0.00 97 THR A CA 9
ATOM 8249 C C . THR A 1 97 ? 52.920 42.371 130.997 1.00 0.00 97 THR A C 9
ATOM 8250 O O . THR A 1 97 ? 52.739 41.499 131.848 1.00 0.00 97 THR A O 9
ATOM 8261 N N . ILE A 1 98 ? 52.554 42.206 129.703 1.00 0.00 98 ILE A N 9
ATOM 8262 C CA . ILE A 1 98 ? 51.917 41.000 129.234 1.00 0.00 98 ILE A CA 9
ATOM 8263 C C . ILE A 1 98 ? 52.490 40.591 127.905 1.00 0.00 98 ILE A C 9
ATOM 8264 O O . ILE A 1 98 ? 53.004 41.418 127.156 1.00 0.00 98 ILE A O 9
ATOM 8280 N N . ARG A 1 99 ? 52.419 39.279 127.582 1.00 0.00 99 ARG A N 9
ATOM 8281 C CA . ARG A 1 99 ? 52.940 38.794 126.326 1.00 0.00 99 ARG A CA 9
ATOM 8282 C C . ARG A 1 99 ? 51.797 38.805 125.356 1.00 0.00 99 ARG A C 9
ATOM 8283 O O . ARG A 1 99 ? 50.757 38.194 125.596 1.00 0.00 99 ARG A O 9
ATOM 8304 N N . VAL A 1 100 ? 51.914 39.641 124.306 1.00 0.00 100 VAL A N 9
ATOM 8305 C CA . VAL A 1 100 ? 50.892 39.787 123.308 1.00 0.00 100 VAL A CA 9
ATOM 8306 C C . VAL A 1 100 ? 50.919 38.829 122.156 1.00 0.00 100 VAL A C 9
ATOM 8307 O O . VAL A 1 100 ? 49.861 38.320 121.780 1.00 0.00 100 VAL A O 9
ATOM 8320 N N . SER A 1 101 ? 52.102 38.607 121.525 1.00 0.00 101 SER A N 9
ATOM 8321 C CA . SER A 1 101 ? 52.174 37.712 120.398 1.00 0.00 101 SER A CA 9
ATOM 8322 C C . SER A 1 101 ? 53.609 37.482 120.006 1.00 0.00 101 SER A C 9
ATOM 8323 O O . SER A 1 101 ? 53.922 37.502 118.814 1.00 0.00 101 SER A O 9
ATOM 8331 N N . GLY A 1 102 ? 54.497 37.152 120.968 1.00 0.00 102 GLY A N 9
ATOM 8332 C CA . GLY A 1 102 ? 55.882 36.935 120.643 1.00 0.00 102 GLY A CA 9
ATOM 8333 C C . GLY A 1 102 ? 56.727 38.006 121.272 1.00 0.00 102 GLY A C 9
ATOM 8334 O O . GLY A 1 102 ? 57.953 37.895 121.290 1.00 0.00 102 GLY A O 9
ATOM 8338 N N . TYR A 1 103 ? 56.097 39.084 121.782 1.00 0.00 103 TYR A N 9
ATOM 8339 C CA . TYR A 1 103 ? 56.827 40.122 122.453 1.00 0.00 103 TYR A CA 9
ATOM 8340 C C . TYR A 1 103 ? 55.986 40.583 123.610 1.00 0.00 103 TYR A C 9
ATOM 8341 O O . TYR A 1 103 ? 54.871 40.100 123.800 1.00 0.00 103 TYR A O 9
ATOM 8359 N N . ALA A 1 104 ? 56.514 41.512 124.438 1.00 0.00 104 ALA A N 9
ATOM 8360 C CA . ALA A 1 104 ? 55.781 41.933 125.602 1.00 0.00 104 ALA A CA 9
ATOM 8361 C C . ALA A 1 104 ? 55.493 43.396 125.500 1.00 0.00 104 ALA A C 9
ATOM 8362 O O . ALA A 1 104 ? 56.161 44.119 124.762 1.00 0.00 104 ALA A O 9
ATOM 8369 N N . VAL A 1 105 ? 54.448 43.857 126.229 1.00 0.00 105 VAL A N 9
ATOM 8370 C CA . VAL A 1 105 ? 54.087 45.243 126.188 1.00 0.00 105 VAL A CA 9
ATOM 8371 C C . VAL A 1 105 ? 53.492 45.615 127.509 1.00 0.00 105 VAL A C 9
ATOM 8372 O O . VAL A 1 105 ? 52.917 44.781 128.205 1.00 0.00 105 VAL A O 9
ATOM 8385 N N . ARG A 1 106 ? 53.633 46.899 127.899 1.00 0.00 106 ARG A N 9
ATOM 8386 C CA . ARG A 1 106 ? 52.999 47.332 129.105 1.00 0.00 106 ARG A CA 9
ATOM 8387 C C . ARG A 1 106 ? 51.553 47.466 128.748 1.00 0.00 106 ARG A C 9
ATOM 8388 O O . ARG A 1 106 ? 51.222 47.920 127.654 1.00 0.00 106 ARG A O 9
ATOM 8409 N N . PHE A 1 107 ? 50.649 47.076 129.662 1.00 0.00 107 PHE A N 9
ATOM 8410 C CA . PHE A 1 107 ? 49.242 47.067 129.367 1.00 0.00 107 PHE A CA 9
ATOM 8411 C C . PHE A 1 107 ? 48.773 48.465 129.074 1.00 0.00 107 PHE A C 9
ATOM 8412 O O . PHE A 1 107 ? 47.966 48.690 128.173 1.00 0.00 107 PHE A O 9
ATOM 8429 N N . ASN A 1 108 ? 49.269 49.451 129.833 1.00 0.00 108 ASN A N 9
ATOM 8430 C CA . ASN A 1 108 ? 48.851 50.813 129.666 1.00 0.00 108 ASN A CA 9
ATOM 8431 C C . ASN A 1 108 ? 49.299 51.389 128.352 1.00 0.00 108 ASN A C 9
ATOM 8432 O O . ASN A 1 108 ? 48.813 52.447 127.960 1.00 0.00 108 ASN A O 9
ATOM 8443 N N . SER A 1 109 ? 50.283 50.763 127.672 1.00 0.00 109 SER A N 9
ATOM 8444 C CA . SER A 1 109 ? 50.772 51.268 126.414 1.00 0.00 109 SER A CA 9
ATOM 8445 C C . SER A 1 109 ? 49.763 51.090 125.312 1.00 0.00 109 SER A C 9
ATOM 8446 O O . SER A 1 109 ? 49.779 51.860 124.354 1.00 0.00 109 SER A O 9
ATOM 8454 N N . LEU A 1 110 ? 48.870 50.081 125.400 1.00 0.00 110 LEU A N 9
ATOM 8455 C CA . LEU A 1 110 ? 47.957 49.783 124.320 1.00 0.00 110 LEU A CA 9
ATOM 8456 C C . LEU A 1 110 ? 46.811 50.747 124.279 1.00 0.00 110 LEU A C 9
ATOM 8457 O O . LEU A 1 110 ? 46.534 51.458 125.241 1.00 0.00 110 LEU A O 9
ATOM 8473 N N . THR A 1 111 ? 46.129 50.791 123.112 1.00 0.00 111 THR A N 9
ATOM 8474 C CA . THR A 1 111 ? 44.966 51.609 122.912 1.00 0.00 111 THR A CA 9
ATOM 8475 C C . THR A 1 111 ? 43.785 50.840 123.413 1.00 0.00 111 THR A C 9
ATOM 8476 O O . THR A 1 111 ? 43.896 49.677 123.800 1.00 0.00 111 THR A O 9
ATOM 8487 N N . PRO A 1 112 ? 42.647 51.478 123.441 1.00 0.00 112 PRO A N 9
ATOM 8488 C CA . PRO A 1 112 ? 41.466 50.831 123.935 1.00 0.00 112 PRO A CA 9
ATOM 8489 C C . PRO A 1 112 ? 41.083 49.647 123.102 1.00 0.00 112 PRO A C 9
ATOM 8490 O O . PRO A 1 112 ? 40.604 48.657 123.653 1.00 0.00 112 PRO A O 9
ATOM 8501 N N . GLU A 1 113 ? 41.279 49.743 121.774 1.00 0.00 113 GLU A N 9
ATOM 8502 C CA . GLU A 1 113 ? 40.946 48.718 120.826 1.00 0.00 113 GLU A CA 9
ATOM 8503 C C . GLU A 1 113 ? 41.827 47.534 121.025 1.00 0.00 113 GLU A C 9
ATOM 8504 O O . GLU A 1 113 ? 41.371 46.391 121.013 1.00 0.00 113 GLU A O 9
ATOM 8516 N N . GLN A 1 114 ? 43.130 47.807 121.208 1.00 0.00 114 GLN A N 9
ATOM 8517 C CA . GLN A 1 114 ? 44.132 46.793 121.334 1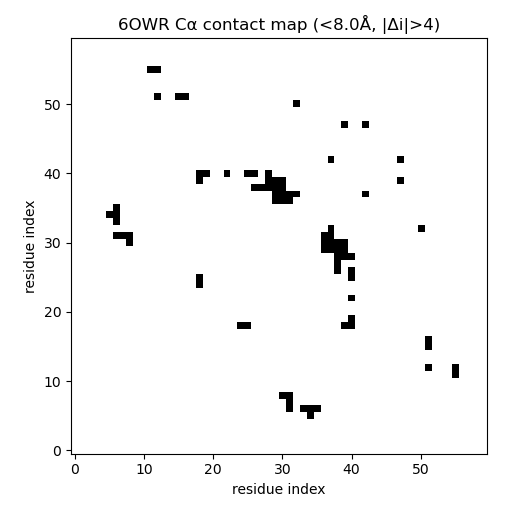.00 0.00 114 GLN A CA 9
ATOM 8518 C C . GLN A 1 114 ? 43.914 46.039 122.603 1.00 0.00 114 GLN A C 9
ATOM 8519 O O . GLN A 1 114 ? 44.107 44.827 122.654 1.00 0.00 114 GLN A O 9
ATOM 8533 N N . GLN A 1 115 ? 43.521 46.758 123.670 1.00 0.00 115 GLN A N 9
ATOM 8534 C CA . GLN A 1 115 ? 43.270 46.163 124.951 1.00 0.00 115 GLN A CA 9
ATOM 8535 C C . GLN A 1 115 ? 42.079 45.264 124.832 1.00 0.00 115 GLN A C 9
ATOM 8536 O O . GLN A 1 115 ? 42.044 44.184 125.422 1.00 0.00 115 GLN A O 9
ATOM 8550 N N . ARG A 1 116 ? 41.075 45.677 124.039 1.00 0.00 116 ARG A N 9
ATOM 8551 C CA . ARG A 1 116 ? 39.887 44.885 123.910 1.00 0.00 116 ARG A CA 9
ATOM 8552 C C . ARG A 1 116 ? 40.258 43.540 123.377 1.00 0.00 116 ARG A C 9
ATOM 8553 O O . ARG A 1 116 ? 39.717 42.527 123.815 1.00 0.00 116 ARG A O 9
ATOM 8574 N N . ASP A 1 117 ? 41.192 43.496 122.413 1.00 0.00 117 ASP A N 9
ATOM 8575 C CA . ASP A 1 117 ? 41.573 42.256 121.807 1.00 0.00 117 ASP A CA 9
ATOM 8576 C C . ASP A 1 117 ? 42.153 41.358 122.861 1.00 0.00 117 ASP A C 9
ATOM 8577 O O . ASP A 1 117 ? 41.833 40.172 122.911 1.00 0.00 117 ASP A O 9
ATOM 8586 N N . VAL A 1 118 ? 43.012 41.907 123.742 1.00 0.00 118 VAL A N 9
ATOM 8587 C CA . VAL A 1 118 ? 43.687 41.114 124.737 1.00 0.00 118 VAL A CA 9
ATOM 8588 C C . VAL A 1 118 ? 42.714 40.470 125.695 1.00 0.00 118 VAL A C 9
ATOM 8589 O O . VAL A 1 118 ? 42.740 39.256 125.893 1.00 0.00 118 VAL A O 9
ATOM 8602 N N . ILE A 1 119 ? 41.792 41.258 126.278 1.00 0.00 119 ILE A N 9
ATOM 8603 C CA . ILE A 1 119 ? 40.900 40.768 127.298 1.00 0.00 119 ILE A CA 9
ATOM 8604 C C . ILE A 1 119 ? 40.067 39.659 126.751 1.00 0.00 119 ILE A C 9
ATOM 8605 O O . ILE A 1 119 ? 39.726 38.725 127.474 1.00 0.00 119 ILE A O 9
ATOM 8621 N N . ALA A 1 120 ? 39.691 39.766 125.468 1.00 0.00 120 ALA A N 9
ATOM 8622 C CA . ALA A 1 120 ? 38.846 38.829 124.784 1.00 0.00 120 ALA A CA 9
ATOM 8623 C C . ALA A 1 120 ? 39.481 37.475 124.682 1.00 0.00 120 ALA A C 9
ATOM 8624 O O . ALA A 1 120 ? 38.768 36.477 124.619 1.00 0.00 120 ALA A O 9
ATOM 8631 N N . ARG A 1 121 ? 40.826 37.404 124.618 1.00 0.00 121 ARG A N 9
ATOM 8632 C CA . ARG A 1 121 ? 41.572 36.195 124.374 1.00 0.00 121 ARG A CA 9
ATOM 8633 C C . ARG A 1 121 ? 41.319 35.150 125.425 1.00 0.00 121 ARG A C 9
ATOM 8634 O O . ARG A 1 121 ? 40.783 35.425 126.498 1.00 0.00 121 ARG A O 9
ATOM 8655 N N . THR A 1 122 ? 41.685 33.887 125.101 1.00 0.00 122 THR A N 9
ATOM 8656 C CA . THR A 1 122 ? 41.411 32.793 125.982 1.00 0.00 122 THR A CA 9
ATOM 8657 C C . THR A 1 122 ? 42.367 32.790 127.136 1.00 0.00 122 THR A C 9
ATOM 8658 O O . THR A 1 122 ? 43.578 32.938 126.972 1.00 0.00 122 THR A O 9
ATOM 8669 N N . PHE A 1 123 ? 41.821 32.636 128.356 1.00 0.00 123 PHE A N 9
ATOM 8670 C CA . PHE A 1 123 ? 42.634 32.520 129.530 1.00 0.00 123 PHE A CA 9
ATOM 8671 C C . PHE A 1 123 ? 42.445 31.108 129.972 1.00 0.00 123 PHE A C 9
ATOM 8672 O O . PHE A 1 123 ? 41.350 30.736 130.392 1.00 0.00 123 PHE A O 9
ATOM 8689 N N . THR A 1 124 ? 43.511 30.286 129.905 1.00 0.00 124 THR A N 9
ATOM 8690 C CA . THR A 1 124 ? 43.331 28.903 130.235 1.00 0.00 124 THR A CA 9
ATOM 8691 C C . THR A 1 124 ? 43.046 28.748 131.695 1.00 0.00 124 THR A C 9
ATOM 8692 O O . THR A 1 124 ? 43.862 29.087 132.552 1.00 0.00 124 THR A O 9
ATOM 8703 N N . GLU A 1 125 ? 41.828 28.263 132.001 1.00 0.00 125 GLU A N 9
ATOM 8704 C CA . GLU A 1 125 ? 41.398 27.970 133.335 1.00 0.00 125 GLU A CA 9
ATOM 8705 C C . GLU A 1 125 ? 42.061 26.725 133.839 1.00 0.00 125 GLU A C 9
ATOM 8706 O O . GLU A 1 125 ? 42.462 26.653 135.003 1.00 0.00 125 GLU A O 9
ATOM 8718 N N . SER A 1 126 ? 42.206 25.703 132.980 1.00 0.00 126 SER A N 9
ATOM 8719 C CA . SER A 1 126 ? 42.731 24.462 133.468 1.00 0.00 126 SER A CA 9
ATOM 8720 C C . SER A 1 126 ? 43.760 23.967 132.508 1.00 0.00 126 SER A C 9
ATOM 8721 O O . SER A 1 126 ? 43.947 24.526 131.427 1.00 0.00 126 SER A O 9
ATOM 8729 N N . LEU A 1 127 ? 44.489 22.909 132.912 1.00 0.00 127 LEU A N 9
ATOM 8730 C CA . LEU A 1 127 ? 45.473 22.335 132.049 1.00 0.00 127 LEU A CA 9
ATOM 8731 C C . LEU A 1 127 ? 44.913 21.019 131.545 1.00 0.00 127 LEU A C 9
ATOM 8732 O O . LEU A 1 127 ? 45.638 19.995 131.667 1.00 0.00 127 LEU A O 9
ATOM 8749 N N . GLU A 1 68 ? 62.941 17.733 119.290 1.00 0.00 68 GLU A N 10
ATOM 8750 C CA . GLU A 1 68 ? 61.685 17.979 120.032 1.00 0.00 68 GLU A CA 10
ATOM 8751 C C . GLU A 1 68 ? 60.891 19.036 119.348 1.00 0.00 68 GLU A C 10
ATOM 8752 O O . GLU A 1 68 ? 61.369 19.687 118.420 1.00 0.00 68 GLU A O 10
ATOM 8763 N N . GLY A 1 69 ? 59.632 19.201 119.787 1.00 0.00 69 GLY A N 10
ATOM 8764 C CA . GLY A 1 69 ? 58.795 20.247 119.276 1.00 0.00 69 GLY A CA 10
ATOM 8765 C C . GLY A 1 69 ? 58.909 21.357 120.267 1.00 0.00 69 GLY A C 10
ATOM 8766 O O . GLY A 1 69 ? 59.851 21.394 121.058 1.00 0.00 69 GLY A O 10
ATOM 8770 N N . GLY A 1 70 ? 57.938 22.290 120.246 1.00 0.00 70 GLY A N 10
ATOM 8771 C CA . GLY A 1 70 ? 57.897 23.329 121.236 1.00 0.00 70 GLY A CA 10
ATOM 8772 C C . GLY A 1 70 ? 58.962 24.364 121.034 1.00 0.00 70 GLY A C 10
ATOM 8773 O O . GLY A 1 70 ? 59.880 24.474 121.845 1.00 0.00 70 GLY A O 10
ATOM 8777 N N . GLN A 1 71 ? 58.903 25.109 119.917 1.00 0.00 71 GLN A N 10
ATOM 8778 C CA . GLN A 1 71 ? 59.841 26.179 119.709 1.00 0.00 71 GLN A CA 10
ATOM 8779 C C . GLN A 1 71 ? 59.617 27.343 120.654 1.00 0.00 71 GLN A C 10
ATOM 8780 O O . GLN A 1 71 ? 60.565 27.796 121.297 1.00 0.00 71 GLN A O 10
ATOM 8794 N N . HIS A 1 72 ? 58.364 27.853 120.791 1.00 0.00 72 HIS A N 10
ATOM 8795 C CA . HIS A 1 72 ? 58.156 29.033 121.592 1.00 0.00 72 HIS A CA 10
ATOM 8796 C C . HIS A 1 72 ? 56.819 28.991 122.282 1.00 0.00 72 HIS A C 10
ATOM 8797 O O . HIS A 1 72 ? 55.888 28.325 121.834 1.00 0.00 72 HIS A O 10
ATOM 8811 N N . LEU A 1 73 ? 56.719 29.705 123.423 1.00 0.00 73 LEU A N 10
ATOM 8812 C CA . LEU A 1 73 ? 55.492 29.768 124.162 1.00 0.00 73 LEU A CA 10
ATOM 8813 C C . LEU A 1 73 ? 55.491 31.023 124.992 1.00 0.00 73 LEU A C 10
ATOM 8814 O O . LEU A 1 73 ? 56.419 31.263 125.764 1.00 0.00 73 LEU A O 10
ATOM 8830 N N . ASN A 1 74 ? 54.449 31.868 124.830 1.00 0.00 74 ASN A N 10
ATOM 8831 C CA . ASN A 1 74 ? 54.296 33.043 125.643 1.00 0.00 74 ASN A CA 10
ATOM 8832 C C . ASN A 1 74 ? 53.572 32.581 126.869 1.00 0.00 74 ASN A C 10
ATOM 8833 O O . ASN A 1 74 ? 52.588 31.850 126.767 1.00 0.00 74 ASN A O 10
ATOM 8844 N N . VAL A 1 75 ? 54.033 32.976 128.074 1.00 0.00 75 VAL A N 10
ATOM 8845 C CA . VAL A 1 75 ? 53.338 32.508 129.239 1.00 0.00 75 VAL A CA 10
ATOM 8846 C C . VAL A 1 75 ? 52.825 33.677 130.007 1.00 0.00 75 VAL A C 10
ATOM 8847 O O . VAL A 1 75 ? 53.582 34.549 130.430 1.00 0.00 75 VAL A O 10
ATOM 8860 N N . ASN A 1 76 ? 51.497 33.715 130.209 1.00 0.00 76 ASN A N 10
ATOM 8861 C CA . ASN A 1 76 ? 50.928 34.746 131.019 1.00 0.00 76 ASN A CA 10
ATOM 8862 C C . ASN A 1 76 ? 50.152 34.040 132.070 1.00 0.00 76 ASN A C 10
ATOM 8863 O O . ASN A 1 76 ? 49.274 33.235 131.763 1.00 0.00 76 ASN A O 10
ATOM 8874 N N . VAL A 1 77 ? 50.479 34.291 133.349 1.00 0.00 77 VAL A N 10
ATOM 8875 C CA . VAL A 1 77 ? 49.665 33.685 134.348 1.00 0.00 77 VAL A CA 10
ATOM 8876 C C . VAL A 1 77 ? 48.998 34.829 135.025 1.00 0.00 77 VAL A C 10
ATOM 8877 O O . VAL A 1 77 ? 49.636 35.582 135.762 1.00 0.00 77 VAL A O 10
ATOM 8890 N N . LEU A 1 78 ? 47.686 35.001 134.767 1.00 0.00 78 LEU A N 10
ATOM 8891 C CA . LEU A 1 78 ? 46.984 36.118 135.318 1.00 0.00 78 LEU A CA 10
ATOM 8892 C C . LEU A 1 78 ? 45.520 35.832 135.233 1.00 0.00 78 LEU A C 10
ATOM 8893 O O . LEU A 1 78 ? 45.105 34.849 134.617 1.00 0.00 78 LEU A O 10
ATOM 8909 N N . ARG A 1 79 ? 44.703 36.693 135.876 1.00 0.00 79 ARG A N 10
ATOM 8910 C CA . ARG A 1 79 ? 43.275 36.578 135.811 1.00 0.00 79 ARG A CA 10
ATOM 8911 C C . ARG A 1 79 ? 42.792 37.735 134.998 1.00 0.00 79 ARG A C 10
ATOM 8912 O O . ARG A 1 79 ? 43.406 38.803 134.970 1.00 0.00 79 ARG A O 10
ATOM 8933 N N . ARG A 1 80 ? 41.656 37.536 134.306 1.00 0.00 80 ARG A N 10
ATOM 8934 C CA . ARG A 1 80 ? 41.109 38.535 133.436 1.00 0.00 80 ARG A CA 10
ATOM 8935 C C . ARG A 1 80 ? 40.727 39.739 134.237 1.00 0.00 80 ARG A C 10
ATOM 8936 O O . ARG A 1 80 ? 40.884 40.872 133.780 1.00 0.00 80 ARG A O 10
ATOM 8957 N N . GLU A 1 81 ? 40.226 39.507 135.463 1.00 0.00 81 GLU A N 10
ATOM 8958 C CA . GLU A 1 81 ? 39.724 40.551 136.303 1.00 0.00 81 GLU A CA 10
ATOM 8959 C C . GLU A 1 81 ? 40.817 41.531 136.596 1.00 0.00 81 GLU A C 10
ATOM 8960 O O . GLU A 1 81 ? 40.569 42.732 136.695 1.00 0.00 81 GLU A O 10
ATOM 8972 N N . THR A 1 82 ? 42.071 41.057 136.752 1.00 0.00 82 THR A N 10
ATOM 8973 C CA . THR A 1 82 ? 43.130 41.962 137.087 1.00 0.00 82 THR A CA 10
ATOM 8974 C C . THR A 1 82 ? 43.281 42.948 135.968 1.00 0.00 82 THR A C 10
ATOM 8975 O O . THR A 1 82 ? 43.538 44.127 136.201 1.00 0.00 82 THR A O 10
ATOM 8986 N N . LEU A 1 83 ? 43.149 42.469 134.720 1.00 0.00 83 LEU A N 10
ATOM 8987 C CA . LEU A 1 83 ? 43.262 43.293 133.548 1.00 0.00 83 LEU A CA 10
ATOM 8988 C C . LEU A 1 83 ? 42.137 44.275 133.522 1.00 0.00 83 LEU A C 10
ATOM 8989 O O . LEU A 1 83 ? 42.315 45.433 133.145 1.00 0.00 83 LEU A O 10
ATOM 9005 N N . GLU A 1 84 ? 40.933 43.828 133.918 1.00 0.00 84 GLU A N 10
ATOM 9006 C CA . GLU A 1 84 ? 39.793 44.696 133.929 1.00 0.00 84 GLU A CA 10
ATOM 9007 C C . GLU A 1 84 ? 40.108 45.831 134.847 1.00 0.00 84 GLU A C 10
ATOM 9008 O O . GLU A 1 84 ? 39.798 46.985 134.556 1.00 0.00 84 GLU A O 10
ATOM 9020 N N . ASP A 1 85 ? 40.743 45.511 135.991 1.00 0.00 85 ASP A N 10
ATOM 9021 C CA . ASP A 1 85 ? 41.106 46.466 137.000 1.00 0.00 85 ASP A CA 10
ATOM 9022 C C . ASP A 1 85 ? 42.098 47.422 136.413 1.00 0.00 85 ASP A C 10
ATOM 9023 O O . ASP A 1 85 ? 42.048 48.624 136.670 1.00 0.00 85 ASP A O 10
ATOM 9032 N N . ALA A 1 86 ? 43.035 46.896 135.609 1.00 0.00 86 ALA A N 10
ATOM 9033 C CA . ALA A 1 86 ? 44.070 47.711 135.036 1.00 0.00 86 ALA A CA 10
ATOM 9034 C C . ALA A 1 86 ? 43.464 48.720 134.118 1.00 0.00 86 ALA A C 10
ATOM 9035 O O . ALA A 1 86 ? 43.943 49.848 134.013 1.00 0.00 86 ALA A O 10
ATOM 9042 N N . VAL A 1 87 ? 42.395 48.334 133.394 1.00 0.00 87 VAL A N 10
ATOM 9043 C CA . VAL A 1 87 ? 41.750 49.236 132.483 1.00 0.00 87 VAL A CA 10
ATOM 9044 C C . VAL A 1 87 ? 41.236 50.422 133.243 1.00 0.00 87 VAL A C 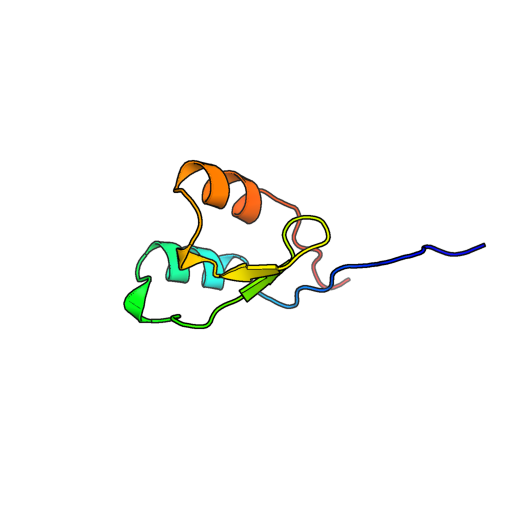10
ATOM 9045 O O . VAL A 1 87 ? 41.373 51.558 132.788 1.00 0.00 87 VAL A O 10
ATOM 9058 N N . LYS A 1 88 ? 40.581 50.181 134.395 1.00 0.00 88 LYS A N 10
ATOM 9059 C CA . LYS A 1 88 ? 40.011 51.269 135.129 1.00 0.00 88 LYS A CA 10
ATOM 9060 C C . LYS A 1 88 ? 41.075 52.149 135.710 1.00 0.00 88 LYS A C 10
ATOM 9061 O O . LYS A 1 88 ? 41.016 53.370 135.562 1.00 0.00 88 LYS A O 10
ATOM 9080 N N . HIS A 1 89 ? 42.095 51.565 136.383 1.00 0.00 89 HIS A N 10
ATOM 9081 C CA . HIS A 1 89 ? 43.104 52.416 136.961 1.00 0.00 89 HIS A CA 10
ATOM 9082 C C . HIS A 1 89 ? 44.463 52.009 136.481 1.00 0.00 89 HIS A C 10
ATOM 9083 O O . HIS A 1 89 ? 45.060 51.029 136.929 1.00 0.00 89 HIS A O 10
ATOM 9097 N N . PRO A 1 90 ? 44.922 52.776 135.531 1.00 0.00 90 PRO A N 10
ATOM 9098 C CA . PRO A 1 90 ? 46.223 52.588 134.946 1.00 0.00 90 PRO A CA 10
ATOM 9099 C C . PRO A 1 90 ? 47.387 52.895 135.843 1.00 0.00 90 PRO A C 10
ATOM 9100 O O . PRO A 1 90 ? 48.414 52.232 135.720 1.00 0.00 90 PRO A O 10
ATOM 9111 N N . GLU A 1 91 ? 47.254 53.876 136.754 1.00 0.00 91 GLU A N 10
ATOM 9112 C CA . GLU A 1 91 ? 48.339 54.304 137.600 1.00 0.00 91 GLU A CA 10
ATOM 9113 C C . GLU A 1 91 ? 48.702 53.191 138.524 1.00 0.00 91 GLU A C 10
ATOM 9114 O O . GLU A 1 91 ? 49.817 53.136 139.045 1.00 0.00 91 GLU A O 10
ATOM 9126 N N . LYS A 1 92 ? 47.728 52.306 138.792 1.00 0.00 92 LYS A N 10
ATOM 9127 C CA . LYS A 1 92 ? 47.911 51.192 139.670 1.00 0.00 92 LYS A CA 10
ATOM 9128 C C . LYS A 1 92 ? 48.959 50.271 139.111 1.00 0.00 92 LYS A C 10
ATOM 9129 O O . LYS A 1 92 ? 49.794 49.772 139.863 1.00 0.00 92 LYS A O 10
ATOM 9148 N N . TYR A 1 93 ? 48.942 49.994 137.788 1.00 0.00 93 TYR A N 10
ATOM 9149 C CA . TYR A 1 93 ? 49.916 49.063 137.275 1.00 0.00 93 TYR A CA 10
ATOM 9150 C C . TYR A 1 93 ? 50.775 49.733 136.244 1.00 0.00 93 TYR A C 10
ATOM 9151 O O . TYR A 1 93 ? 50.581 49.533 135.041 1.00 0.00 93 TYR A O 10
ATOM 9169 N N . PRO A 1 94 ? 51.744 50.501 136.659 1.00 0.00 94 PRO A N 10
ATOM 9170 C CA . PRO A 1 94 ? 52.616 51.151 135.717 1.00 0.00 94 PRO A CA 10
ATOM 9171 C C . PRO A 1 94 ? 53.565 50.237 135.007 1.00 0.00 94 PRO A C 10
ATOM 9172 O O . PRO A 1 94 ? 53.961 50.562 133.888 1.00 0.00 94 PRO A O 10
ATOM 9183 N N . GLN A 1 95 ? 53.948 49.097 135.618 1.00 0.00 95 GLN A N 10
ATOM 9184 C CA . GLN A 1 95 ? 54.926 48.246 134.999 1.00 0.00 95 GLN A CA 10
ATOM 9185 C C . GLN A 1 95 ? 54.281 46.949 134.631 1.00 0.00 95 GLN A C 10
ATOM 9186 O O . GLN A 1 95 ? 54.959 45.932 134.490 1.00 0.00 95 GLN A O 10
ATOM 9200 N N . LEU A 1 96 ? 52.956 46.957 134.407 1.00 0.00 96 LEU A N 10
ATOM 9201 C CA . LEU A 1 96 ? 52.239 45.755 134.091 1.00 0.00 96 LEU A CA 10
ATOM 9202 C C . LEU A 1 96 ? 52.714 45.306 132.740 1.00 0.00 96 LEU A C 10
ATOM 9203 O O . LEU A 1 96 ? 52.766 46.109 131.810 1.00 0.00 96 LEU A O 10
ATOM 9219 N N . THR A 1 97 ? 53.061 44.003 132.608 1.00 0.00 97 THR A N 10
ATOM 9220 C CA . THR A 1 97 ? 53.615 43.452 131.397 1.00 0.00 97 THR A CA 10
ATOM 9221 C C . THR A 1 97 ? 52.798 42.264 130.973 1.00 0.00 97 THR A C 10
ATOM 9222 O O . THR A 1 97 ? 52.377 41.456 131.802 1.00 0.00 97 THR A O 10
ATOM 9233 N N . ILE A 1 98 ? 52.572 42.125 129.646 1.00 0.00 98 ILE A N 10
ATOM 9234 C CA . ILE A 1 98 ? 51.769 41.058 129.101 1.00 0.00 98 ILE A CA 10
ATOM 9235 C C . ILE A 1 98 ? 52.391 40.556 127.828 1.00 0.00 98 ILE A C 10
ATOM 9236 O O . ILE A 1 98 ? 53.020 41.317 127.095 1.00 0.00 98 ILE A O 10
ATOM 9252 N N . ARG A 1 99 ? 52.211 39.249 127.528 1.00 0.00 99 ARG A N 10
ATOM 9253 C CA . ARG A 1 99 ? 52.704 38.689 126.292 1.00 0.00 99 ARG A CA 10
ATOM 9254 C C . ARG A 1 99 ? 51.537 38.730 125.343 1.00 0.00 99 ARG A C 10
ATOM 9255 O O . ARG A 1 99 ? 50.492 38.140 125.617 1.00 0.00 99 ARG A O 10
ATOM 9276 N N . VAL A 1 100 ? 51.647 39.564 124.284 1.00 0.00 100 VAL A N 10
ATOM 9277 C CA . VAL A 1 100 ? 50.619 39.750 123.292 1.00 0.00 100 VAL A CA 10
ATOM 9278 C C . VAL A 1 100 ? 50.595 38.768 122.161 1.00 0.00 100 VAL A C 10
ATOM 9279 O O . VAL A 1 100 ? 49.532 38.250 121.817 1.00 0.00 100 VAL A O 10
ATOM 9292 N N . SER A 1 101 ? 51.752 38.515 121.507 1.00 0.00 101 SER A N 10
ATOM 9293 C CA . SER A 1 101 ? 51.689 37.605 120.400 1.00 0.00 101 SER A CA 10
ATOM 9294 C C . SER A 1 101 ? 53.081 37.309 119.944 1.00 0.00 101 SER A C 10
ATOM 9295 O O . SER A 1 101 ? 53.367 37.335 118.748 1.00 0.00 101 SER A O 10
ATOM 9303 N N . GLY A 1 102 ? 53.968 36.913 120.873 1.00 0.00 102 GLY A N 10
ATOM 9304 C CA . GLY A 1 102 ? 55.321 36.671 120.479 1.00 0.00 102 GLY A CA 10
ATOM 9305 C C . GLY A 1 102 ? 56.185 37.768 121.012 1.00 0.00 102 GLY A C 10
ATOM 9306 O O . GLY A 1 102 ? 57.405 37.722 120.855 1.00 0.00 102 GLY A O 10
ATOM 9310 N N . TYR A 1 103 ? 55.580 38.802 121.635 1.00 0.00 103 TYR A N 10
ATOM 9311 C CA . TYR A 1 103 ? 56.353 39.865 122.212 1.00 0.00 103 TYR A CA 10
ATOM 9312 C C . TYR A 1 103 ? 55.633 40.364 123.434 1.00 0.00 103 TYR A C 10
ATOM 9313 O O . TYR A 1 103 ? 54.505 39.950 123.700 1.00 0.00 103 TYR A O 10
ATOM 9331 N N . ALA A 1 104 ? 56.270 41.249 124.238 1.00 0.00 104 ALA A N 10
ATOM 9332 C CA . ALA A 1 104 ? 55.624 41.723 125.437 1.00 0.00 104 ALA A CA 10
ATOM 9333 C C . ALA A 1 104 ? 55.376 43.191 125.316 1.00 0.00 104 ALA A C 10
ATOM 9334 O O . ALA A 1 104 ? 56.002 43.877 124.508 1.00 0.00 104 ALA A O 10
ATOM 9341 N N . VAL A 1 105 ? 54.409 43.707 126.107 1.00 0.00 105 VAL A N 10
ATOM 9342 C CA . VAL A 1 105 ? 54.124 45.103 126.032 1.00 0.00 105 VAL A CA 10
ATOM 9343 C C . VAL A 1 105 ? 53.464 45.518 127.317 1.00 0.00 105 VAL A C 10
ATOM 9344 O O . VAL A 1 105 ? 52.812 44.710 127.979 1.00 0.00 105 VAL A O 10
ATOM 9357 N N . ARG A 1 106 ? 53.643 46.791 127.731 1.00 0.00 106 ARG A N 10
ATOM 9358 C CA . ARG A 1 106 ? 52.991 47.219 128.933 1.00 0.00 106 ARG A CA 10
ATOM 9359 C C . ARG A 1 106 ? 51.552 47.392 128.585 1.00 0.00 106 ARG A C 10
ATOM 9360 O O . ARG A 1 106 ? 51.217 47.819 127.485 1.00 0.00 106 ARG A O 10
ATOM 9381 N N . PHE A 1 107 ? 50.660 47.079 129.545 1.00 0.00 107 PHE A N 10
ATOM 9382 C CA . PHE A 1 107 ? 49.236 47.099 129.357 1.00 0.00 107 PHE A CA 10
ATOM 9383 C C . PHE A 1 107 ? 48.789 48.499 129.016 1.00 0.00 107 PHE A C 10
ATOM 9384 O O . PHE A 1 107 ? 47.962 48.704 128.128 1.00 0.00 107 PHE A O 10
ATOM 9401 N N . ASN A 1 108 ? 49.357 49.498 129.718 1.00 0.00 108 ASN A N 10
ATOM 9402 C CA . ASN A 1 108 ? 49.033 50.901 129.597 1.00 0.00 108 ASN A CA 10
ATOM 9403 C C . ASN A 1 108 ? 49.412 51.432 128.249 1.00 0.00 108 ASN A C 10
ATOM 9404 O O . ASN A 1 108 ? 48.862 52.440 127.812 1.00 0.00 108 ASN A O 10
ATOM 9415 N N . SER A 1 109 ? 50.409 50.827 127.579 1.00 0.00 109 SER A N 10
ATOM 9416 C CA . SER A 1 109 ? 50.858 51.339 126.313 1.00 0.00 109 SER A CA 10
ATOM 9417 C C . SER A 1 109 ? 49.836 51.130 125.230 1.00 0.00 109 SER A C 10
ATOM 9418 O O . SER A 1 109 ? 49.879 51.820 124.213 1.00 0.00 109 SER A O 10
ATOM 9426 N N . LEU A 1 110 ? 48.900 50.170 125.402 1.00 0.00 110 LEU A N 10
ATOM 9427 C CA . LEU A 1 110 ? 47.939 49.811 124.392 1.00 0.00 110 LEU A CA 10
ATOM 9428 C C . LEU A 1 110 ? 46.804 50.783 124.334 1.00 0.00 110 LEU A C 10
ATOM 9429 O O . LEU A 1 110 ? 46.526 51.517 125.281 1.00 0.00 110 LEU A O 10
ATOM 9445 N N . THR A 1 111 ? 46.137 50.788 123.162 1.00 0.00 111 THR A N 10
ATOM 9446 C CA . THR A 1 111 ? 44.975 51.562 122.848 1.00 0.00 111 THR A CA 10
ATOM 9447 C C . THR A 1 111 ? 43.819 50.844 123.461 1.00 0.00 111 THR A C 10
ATOM 9448 O O . THR A 1 111 ? 43.903 49.644 123.726 1.00 0.00 111 THR A O 10
ATOM 9459 N N . PRO A 1 112 ? 42.734 51.521 123.709 1.00 0.00 112 PRO A N 10
ATOM 9460 C CA . PRO A 1 112 ? 41.626 50.792 124.243 1.00 0.00 112 PRO A CA 10
ATOM 9461 C C . PRO A 1 112 ? 41.114 49.766 123.283 1.00 0.00 112 PRO A C 10
ATOM 9462 O O . PRO A 1 112 ? 40.532 48.777 123.724 1.00 0.00 112 PRO A O 10
ATOM 9473 N N . GLU A 1 113 ? 41.295 49.982 121.970 1.00 0.00 113 GLU A N 10
ATOM 9474 C CA . GLU A 1 113 ? 40.871 49.029 120.985 1.00 0.00 113 GLU A CA 10
ATOM 9475 C C . GLU A 1 113 ? 41.746 47.814 121.086 1.00 0.00 113 GLU A C 10
ATOM 9476 O O . GLU A 1 113 ? 41.273 46.679 121.023 1.00 0.00 113 GLU A O 10
ATOM 9488 N N . GLN A 1 114 ? 43.058 48.040 121.263 1.00 0.00 114 GLN A N 10
ATOM 9489 C CA . GLN A 1 114 ? 44.054 47.012 121.364 1.00 0.00 114 GLN A CA 10
ATOM 9490 C C . GLN A 1 114 ? 43.824 46.217 122.618 1.00 0.00 114 GLN A C 10
ATOM 9491 O O . GLN A 1 114 ? 44.003 45.000 122.629 1.00 0.00 114 GLN A O 10
ATOM 9505 N N . GLN A 1 115 ? 43.434 46.894 123.717 1.00 0.00 115 GLN A N 10
ATOM 9506 C CA . GLN A 1 115 ? 43.173 46.241 124.973 1.00 0.00 115 GLN A CA 10
ATOM 9507 C C . GLN A 1 115 ? 41.962 45.371 124.852 1.00 0.00 115 GLN A C 10
ATOM 9508 O O . GLN A 1 115 ? 41.926 44.276 125.412 1.00 0.00 115 GLN A O 10
ATOM 9522 N N . ARG A 1 116 ? 40.934 45.834 124.115 1.00 0.00 116 ARG A N 10
ATOM 9523 C CA . ARG A 1 116 ? 39.722 45.068 124.027 1.00 0.00 116 ARG A CA 10
ATOM 9524 C C . ARG A 1 116 ? 40.076 43.737 123.447 1.00 0.00 116 ARG A C 10
ATOM 9525 O O . ARG A 1 116 ? 39.494 42.720 123.818 1.00 0.00 116 ARG A O 10
ATOM 9546 N N . ASP A 1 117 ? 41.051 43.719 122.522 1.00 0.00 117 ASP A N 10
ATOM 9547 C CA . ASP A 1 117 ? 41.518 42.524 121.879 1.00 0.00 117 ASP A CA 10
ATOM 9548 C C . ASP A 1 117 ? 42.053 41.585 122.923 1.00 0.00 117 ASP A C 10
ATOM 9549 O O . ASP A 1 117 ? 41.730 40.398 122.926 1.00 0.00 117 ASP A O 10
ATOM 9558 N N . VAL A 1 118 ? 42.887 42.095 123.852 1.00 0.00 118 VAL A N 10
ATOM 9559 C CA . VAL A 1 118 ? 43.519 41.238 124.822 1.00 0.00 118 VAL A CA 10
ATOM 9560 C C . VAL A 1 118 ? 42.523 40.592 125.741 1.00 0.00 118 VAL A C 10
ATOM 9561 O O . VAL A 1 118 ? 42.504 39.371 125.882 1.00 0.00 118 VAL A O 10
ATOM 9574 N N . ILE A 1 119 ? 41.633 41.389 126.360 1.00 0.00 119 ILE A N 10
ATOM 9575 C CA . ILE A 1 119 ? 40.742 40.862 127.360 1.00 0.00 119 ILE A CA 10
ATOM 9576 C C . ILE A 1 119 ? 39.857 39.806 126.783 1.00 0.00 119 ILE A C 10
ATOM 9577 O O . ILE A 1 119 ? 39.480 38.871 127.485 1.00 0.00 119 ILE A O 10
ATOM 9593 N N . ALA A 1 120 ? 39.471 39.959 125.504 1.00 0.00 120 ALA A N 10
ATOM 9594 C CA . ALA A 1 120 ? 38.604 39.070 124.777 1.00 0.00 120 ALA A CA 10
ATOM 9595 C C . ALA A 1 120 ? 39.224 37.712 124.614 1.00 0.00 120 ALA A C 10
ATOM 9596 O O . ALA A 1 120 ? 38.500 36.730 124.469 1.00 0.00 120 ALA A O 10
ATOM 9603 N N . ARG A 1 121 ? 40.571 37.630 124.577 1.00 0.00 121 ARG A N 10
ATOM 9604 C CA . ARG A 1 121 ? 41.315 36.428 124.300 1.00 0.00 121 ARG A CA 10
ATOM 9605 C C . ARG A 1 121 ? 41.044 35.358 125.322 1.00 0.00 121 ARG A C 10
ATOM 9606 O O . ARG A 1 121 ? 40.559 35.625 126.419 1.00 0.00 121 ARG A O 10
ATOM 9627 N N . THR A 1 122 ? 41.334 34.086 124.950 1.00 0.00 122 THR A N 10
ATOM 9628 C CA . THR A 1 122 ? 41.082 32.963 125.808 1.00 0.00 122 THR A CA 10
ATOM 9629 C C . THR A 1 122 ? 42.040 32.924 126.952 1.00 0.00 122 THR A C 10
ATOM 9630 O O . THR A 1 122 ? 43.254 33.073 126.806 1.00 0.00 122 THR A O 10
ATOM 9641 N N . PHE A 1 123 ? 41.466 32.748 128.154 1.00 0.00 123 PHE A N 10
ATOM 9642 C CA . PHE A 1 123 ? 42.225 32.591 129.352 1.00 0.00 123 PHE A CA 10
ATOM 9643 C C . PHE A 1 123 ? 42.077 31.144 129.639 1.00 0.00 123 PHE A C 10
ATOM 9644 O O . PHE A 1 123 ? 40.998 30.694 130.020 1.00 0.00 123 PHE A O 10
ATOM 9661 N N . THR A 1 124 ? 43.167 30.374 129.479 1.00 0.00 124 THR A N 10
ATOM 9662 C CA . THR A 1 124 ? 43.065 28.958 129.621 1.00 0.00 124 THR A CA 10
ATOM 9663 C C . THR A 1 124 ? 42.673 28.645 131.024 1.00 0.00 124 THR A C 10
ATOM 9664 O O . THR A 1 124 ? 43.191 29.220 131.982 1.00 0.00 124 THR A O 10
ATOM 9675 N N . GLU A 1 125 ? 41.721 27.704 131.141 1.00 0.00 125 GLU A N 10
ATOM 9676 C CA . GLU A 1 125 ? 41.185 27.224 132.380 1.00 0.00 125 GLU A CA 10
ATOM 9677 C C . GLU A 1 125 ? 42.185 26.242 132.875 1.00 0.00 125 GLU A C 10
ATOM 9678 O O . GLU A 1 125 ? 43.336 26.248 132.444 1.00 0.00 125 GLU A O 10
ATOM 9690 N N . SER A 1 126 ? 41.785 25.387 133.833 1.00 0.00 126 SER A N 10
ATOM 9691 C CA . SER A 1 126 ? 42.740 24.440 134.319 1.00 0.00 126 SER A CA 10
ATOM 9692 C C . SER A 1 126 ? 43.159 23.610 133.160 1.00 0.00 126 SER A C 10
ATOM 9693 O O . SER A 1 126 ? 42.425 23.447 132.186 1.00 0.00 126 SER A O 10
ATOM 9701 N N . LEU A 1 127 ? 44.396 23.103 133.241 1.00 0.00 127 LEU A N 10
ATOM 9702 C CA . LEU A 1 127 ? 44.953 22.297 132.207 1.00 0.00 127 LEU A CA 10
ATOM 9703 C C . LEU A 1 127 ? 45.159 20.953 132.887 1.00 0.00 127 LEU A C 10
ATOM 9704 O O . LEU A 1 127 ? 45.260 19.920 132.172 1.00 0.00 127 LEU A O 10
#

Organism: Escherichia coli (strain K12) (NCBI:txid83333)